Protein AF-0000000084556706 (afdb_homodimer)

Secondary structure (DSSP, 8-state):
-PPPGGG--TTSHHHHHHHHTSHHHHHHHHHHHHT---S--B---TT-----SSSS-----S--EE-TT--EEEEEEE-S--HHHHHHHHHHHHHHHHHHHHHTT--GGGPPPEEEEEEESS--STT--SEEEEEEEESS-TT-B---SEEEEEEETT--SS-S-HHHHHHHHHHTTPPP-SHHHHHHHHHHHHHHT-HHHHHHHHHHHHHHHHHHHHHHHHHHHHHHHHHHHTT--HHHHHHHHT--HHHHHHHHHHTT--/-PPPGGG--TTSHHHHHHHHTSHHHHHHHHHHHHT---S------TT-----SSSS-----S---B-TT--EEEEEEE-S--HHHHHHHHHHHHHHHHHHHHHTT--GGGPPPEEEEEEESS--STT--SEEEEEEEESS-TT-B---SEEEEEEETT--SS-S-HHHHHHHHHHTTPPP-SHHHHHHHHHHHHHHT-HHHHHHHHHHHHHHHHHHHHHHHHHHHHHHHHHHHTT--HHHHHHHHT--HHHHHHHHHHTT--

Foldseek 3Di:
DDDALLPDDCLDQLLVLVLCVPFVLVQVLVCQQPVDHFDGWDDDPPPPLVCPVPDDPSPPQRRQIQGVQGEGERETRAEDDDQVVVVVVLVVVVVSQQVVCVVVPDDLVPRHQYEYEYEYADDHDPDLAQKDKDFAADPVDRVDGPPSRYIYMYGYLRRDDPDHDPVSNQVSVVSNPDDRDDPSSVVSVVVSVVCSPDVVSSVVVVVVVVVVVVVVVVVLLVVLLVQLVVCLVVVDDLVVSCVVSVDDSVVSVVSCVVVVSD/DDDALLPDDCLDFLLVLVLCVPFVLVQVLVCQQPVDHFDGWDDDPPPDLVCPVPDDPSVPQRRQTQGVQGEGERETRDEDDDQVVVVVVLVVVVVSQQVVCVVVPDDLVPRHQYEYEYEYADDHDPDLAQKDKDFAADPVDRVRGPPSRYIYMYGYLRRDDPDHDPVSNQVSVVSNPDDRDDPSSVVSVVVSVVLSPDVVSSVVVVVVVVVVVVVVVVVLLVVLLVQLVVCLVVVDDLVVSCVVSVDDSVVSVVSCVVVVSD

Structure (mmCIF, N/CA/C/O backbone):
data_AF-0000000084556706-model_v1
#
loop_
_entity.id
_entity.type
_entity.pdbx_description
1 polymer 'Rpn family recombination-promoting nuclease/putative transposase'
#
loop_
_atom_site.group_PDB
_atom_site.id
_atom_site.type_symbol
_atom_site.label_atom_id
_atom_site.label_alt_id
_atom_site.label_comp_id
_atom_site.label_asym_id
_atom_site.label_entity_id
_atom_site.label_seq_id
_atom_site.pdbx_PDB_ins_code
_atom_site.Cartn_x
_atom_site.Cartn_y
_atom_site.Cartn_z
_atom_site.occupancy
_atom_site.B_iso_or_equiv
_atom_site.auth_seq_id
_atom_site.auth_comp_id
_atom_site.auth_asym_id
_atom_site.auth_atom_id
_atom_site.pdbx_PDB_model_num
ATOM 1 N N . MET A 1 1 ? -15.742 27.188 11.125 1 55.31 1 MET A N 1
ATOM 2 C CA . MET A 1 1 ? -15.188 28.219 10.258 1 55.31 1 MET A CA 1
ATOM 3 C C . MET A 1 1 ? -13.68 28.047 10.094 1 55.31 1 MET A C 1
ATOM 5 O O . MET A 1 1 ? -13.008 27.547 11 1 55.31 1 MET A O 1
ATOM 9 N N . ALA A 1 2 ? -13.219 28.219 8.812 1 68.44 2 ALA A N 1
ATOM 10 C CA . ALA A 1 2 ? -11.789 28.156 8.523 1 68.44 2 ALA A CA 1
ATOM 11 C C . ALA A 1 2 ? -11.031 29.25 9.273 1 68.44 2 ALA A C 1
ATOM 13 O O . ALA A 1 2 ? -11.523 30.375 9.422 1 68.44 2 ALA A O 1
ATOM 14 N N . LYS A 1 3 ? -9.914 28.969 9.984 1 82.69 3 LYS A N 1
ATOM 15 C CA . LYS A 1 3 ? -9.016 29.922 10.641 1 82.69 3 LYS A CA 1
ATOM 16 C C . LYS A 1 3 ? -8.586 31.016 9.68 1 82.69 3 LYS A C 1
ATOM 18 O O . LYS A 1 3 ? -8.445 30.781 8.477 1 82.69 3 LYS A O 1
ATOM 23 N N . SER A 1 4 ? -8.477 32.219 10.242 1 88.06 4 SER A N 1
ATOM 24 C CA . SER A 1 4 ? -7.883 33.281 9.43 1 88.06 4 SER A CA 1
ATOM 25 C C . SER A 1 4 ? -6.383 33.062 9.258 1 88.06 4 SER A C 1
ATOM 27 O O . SER A 1 4 ? -5.75 32.375 10.055 1 88.06 4 SER A O 1
ATOM 29 N N . TYR A 1 5 ? -5.84 33.562 8.242 1 91.25 5 TYR A N 1
ATOM 30 C CA . TYR A 1 5 ? -4.418 33.438 7.938 1 91.25 5 TYR A CA 1
ATOM 31 C C . TYR A 1 5 ? -3.561 33.875 9.109 1 91.25 5 TYR A C 1
ATOM 33 O O . TYR A 1 5 ? -2.562 33.25 9.445 1 91.25 5 TYR A O 1
ATOM 41 N N . ASP A 1 6 ? -4 35 9.758 1 90.31 6 ASP A N 1
ATOM 42 C CA . ASP A 1 6 ? -3.246 35.594 10.859 1 90.31 6 ASP A CA 1
ATOM 43 C C . ASP A 1 6 ? -3.209 34.656 12.07 1 90.31 6 ASP A C 1
ATOM 45 O O . ASP A 1 6 ? -2.33 34.781 12.922 1 90.31 6 ASP A O 1
ATOM 49 N N . GLU A 1 7 ? -4.086 33.781 12.102 1 92.12 7 GLU A N 1
ATOM 50 C CA . GLU A 1 7 ? -4.199 32.844 13.242 1 92.12 7 GLU A CA 1
ATOM 51 C C . GLU A 1 7 ? -3.406 31.578 13.008 1 92.12 7 GLU A C 1
ATOM 53 O O . GLU A 1 7 ? -3.27 30.75 13.906 1 92.12 7 GLU A O 1
ATOM 58 N N . LEU A 1 8 ? -2.896 31.375 11.836 1 92.62 8 LEU A N 1
ATOM 59 C CA . LEU A 1 8 ? -2.205 30.125 11.516 1 92.62 8 LEU A CA 1
ATOM 60 C C . LEU A 1 8 ? -0.896 30.016 12.289 1 92.62 8 LEU A C 1
ATOM 62 O O . LEU A 1 8 ? -0.273 31.031 12.609 1 92.62 8 LEU A O 1
ATOM 66 N N . THR A 1 9 ? -0.554 28.859 12.695 1 93.69 9 THR A N 1
ATOM 67 C CA . THR A 1 9 ? 0.702 28.516 13.352 1 93.69 9 THR A CA 1
ATOM 68 C C . THR A 1 9 ? 1.367 27.328 12.656 1 93.69 9 THR A C 1
ATOM 70 O O . THR A 1 9 ? 0.862 26.828 11.648 1 93.69 9 THR A O 1
ATOM 73 N N . ILE A 1 10 ? 2.492 26.891 13.164 1 94.31 10 ILE A N 1
ATOM 74 C CA . ILE A 1 10 ? 3.232 25.766 12.617 1 94.31 10 ILE A CA 1
ATOM 75 C C . ILE A 1 10 ? 2.369 24.5 12.672 1 94.31 10 ILE A C 1
ATOM 77 O O . ILE A 1 10 ? 2.645 23.516 11.977 1 94.31 10 ILE A O 1
ATOM 81 N N . GLN A 1 11 ? 1.345 24.531 13.461 1 94.44 11 GLN A N 1
ATOM 82 C CA . GLN A 1 11 ? 0.473 23.375 13.625 1 94.44 11 GLN A CA 1
ATOM 83 C C . GLN A 1 11 ? -0.496 23.25 12.445 1 94.44 11 GLN A C 1
ATOM 85 O O . GLN A 1 11 ? -1.146 22.219 12.281 1 94.44 11 GLN A O 1
ATOM 90 N N . ASP A 1 12 ? -0.62 24.359 11.773 1 89.56 12 ASP A N 1
ATOM 91 C CA . ASP A 1 12 ? -1.46 24.328 10.586 1 89.56 12 ASP A CA 1
ATOM 92 C C . ASP A 1 12 ? -0.684 23.812 9.375 1 89.56 12 ASP A C 1
ATOM 94 O O . ASP A 1 12 ? 0.366 24.344 9.023 1 89.56 12 ASP A O 1
ATOM 98 N N . ASN A 1 13 ? -1.263 22.828 8.734 1 85.56 13 ASN A N 1
ATOM 99 C CA . ASN A 1 13 ? -0.555 22.125 7.668 1 85.56 13 ASN A CA 1
ATOM 100 C C . ASN A 1 13 ? -0.099 23.078 6.57 1 85.56 13 ASN A C 1
ATOM 102 O O . ASN A 1 13 ? 0.96 22.891 5.973 1 85.56 13 ASN A O 1
ATOM 106 N N . PHE A 1 14 ? -0.847 24.078 6.312 1 86.75 14 PHE A N 1
ATOM 107 C CA . PHE A 1 14 ? -0.468 25.031 5.277 1 86.75 14 PHE A CA 1
ATOM 108 C C . PHE A 1 14 ? 0.877 25.672 5.602 1 86.75 14 PHE A C 1
ATOM 110 O O . PHE A 1 14 ? 1.78 25.688 4.762 1 86.75 14 PHE A O 1
ATOM 117 N N . ILE A 1 15 ? 0.932 26.188 6.797 1 90.94 15 ILE A N 1
ATOM 118 C CA . ILE A 1 15 ? 2.166 26.844 7.223 1 90.94 15 ILE A CA 1
ATOM 119 C C . ILE A 1 15 ? 3.293 25.812 7.293 1 90.94 15 ILE A C 1
ATOM 121 O O . ILE A 1 15 ? 4.41 26.078 6.84 1 90.94 15 ILE A O 1
ATOM 125 N N . PHE A 1 16 ? 3.021 24.672 7.832 1 92.31 16 PHE A N 1
ATOM 126 C CA . PHE A 1 16 ? 4.008 23.594 7.941 1 92.31 16 PHE A CA 1
ATOM 127 C C . PHE A 1 16 ? 4.605 23.266 6.578 1 92.31 16 PHE A C 1
ATOM 129 O O . PHE A 1 16 ? 5.824 23.141 6.445 1 92.31 16 PHE A O 1
ATOM 136 N N . GLN A 1 17 ? 3.801 23.156 5.629 1 87.25 17 GLN A N 1
ATOM 137 C CA . GLN A 1 17 ? 4.242 22.828 4.277 1 87.25 17 GLN A CA 1
ATOM 138 C C . GLN A 1 17 ? 5.168 23.922 3.727 1 87.25 17 GLN A C 1
ATOM 140 O O . GLN A 1 17 ? 6.148 23.609 3.047 1 87.25 17 GLN A O 1
ATOM 145 N N . LYS A 1 18 ? 4.801 25.125 3.943 1 89.44 18 LYS A N 1
ATOM 146 C CA . LYS A 1 18 ? 5.641 26.219 3.471 1 89.44 18 LYS A CA 1
ATOM 147 C C . LYS A 1 18 ? 7.023 26.172 4.117 1 89.44 18 LYS A C 1
ATOM 149 O O . LYS A 1 18 ? 8.031 26.391 3.447 1 89.44 18 LYS A O 1
ATOM 154 N N . ILE A 1 19 ? 7.008 25.875 5.379 1 92.5 19 ILE A N 1
ATOM 155 C CA . ILE A 1 19 ? 8.266 25.797 6.121 1 92.5 19 ILE A CA 1
ATOM 156 C C . ILE A 1 19 ? 9.109 24.641 5.59 1 92.5 19 ILE A C 1
ATOM 158 O O . ILE A 1 19 ? 10.32 24.797 5.41 1 92.5 19 ILE A O 1
ATOM 162 N N . MET A 1 20 ? 8.477 23.547 5.238 1 90.12 20 MET A N 1
ATOM 163 C CA . MET A 1 20 ? 9.172 22.344 4.789 1 90.12 20 MET A CA 1
ATOM 164 C C . MET A 1 20 ? 9.688 22.5 3.363 1 90.12 20 MET A C 1
ATOM 166 O O . MET A 1 20 ? 10.438 21.656 2.867 1 90.12 20 MET A O 1
ATOM 170 N N . ARG A 1 21 ? 9.289 23.516 2.738 1 86.12 21 ARG A N 1
ATOM 171 C CA . ARG A 1 21 ? 9.836 23.812 1.42 1 86.12 21 ARG A CA 1
ATOM 172 C C . ARG A 1 21 ? 11.266 24.344 1.526 1 86.12 21 ARG A C 1
ATOM 174 O O . ARG A 1 21 ? 11.992 24.375 0.534 1 86.12 21 ARG A O 1
ATOM 181 N N . ASN A 1 22 ? 11.523 24.859 2.689 1 88.38 22 ASN A N 1
ATOM 182 C CA . ASN A 1 22 ? 12.922 25.172 2.951 1 88.38 22 ASN A CA 1
ATOM 183 C C . ASN A 1 22 ? 13.773 23.922 3.068 1 88.38 22 ASN A C 1
ATOM 185 O O . ASN A 1 22 ? 13.633 23.156 4.023 1 88.38 22 ASN A O 1
ATOM 189 N N . LYS A 1 23 ? 14.641 23.781 2.104 1 87 23 LYS A N 1
ATOM 190 C CA . LYS A 1 23 ? 15.398 22.531 1.954 1 87 23 LYS A CA 1
ATOM 191 C C . LYS A 1 23 ? 16.188 22.219 3.221 1 87 23 LYS A C 1
ATOM 193 O O . LYS A 1 23 ? 16.203 21.062 3.674 1 87 23 LYS A O 1
ATOM 198 N N . ARG A 1 24 ? 16.891 23.172 3.717 1 90.38 24 ARG A N 1
ATOM 199 C CA . ARG A 1 24 ? 17.719 22.969 4.906 1 90.38 24 ARG A CA 1
ATOM 200 C C . ARG A 1 24 ? 16.859 22.531 6.094 1 90.38 24 ARG A C 1
ATOM 202 O O . ARG A 1 24 ? 17.219 21.594 6.809 1 90.38 24 ARG A O 1
ATOM 209 N N . ILE A 1 25 ? 15.75 23.188 6.289 1 93.62 25 ILE A N 1
ATOM 210 C CA . ILE A 1 25 ? 14.859 22.891 7.41 1 93.62 25 ILE A CA 1
ATOM 211 C C . ILE A 1 25 ? 14.242 21.5 7.23 1 93.62 25 ILE A C 1
ATOM 213 O O . ILE A 1 25 ? 14.18 20.719 8.18 1 93.62 25 ILE A O 1
ATOM 217 N N . CYS A 1 26 ? 13.844 21.219 6.047 1 91.62 26 CYS A N 1
ATOM 218 C CA . CYS A 1 26 ? 13.242 19.922 5.77 1 91.62 26 CYS A CA 1
ATOM 219 C C . CYS A 1 26 ? 14.234 18.797 6.012 1 91.62 26 CYS A C 1
ATOM 221 O O . CYS A 1 26 ? 13.906 17.797 6.664 1 91.62 26 CYS A O 1
ATOM 223 N N . LYS A 1 27 ? 15.414 18.953 5.488 1 91 27 LYS A N 1
ATOM 224 C CA . LYS A 1 27 ? 16.453 17.953 5.668 1 91 27 LYS A CA 1
ATOM 225 C C . LYS A 1 27 ? 16.719 17.688 7.148 1 91 27 LYS A C 1
ATOM 227 O O . LYS A 1 27 ? 16.75 16.531 7.586 1 91 27 LYS A O 1
ATOM 232 N N . GLN A 1 28 ? 16.906 18.734 7.898 1 93.31 28 GLN A N 1
ATOM 233 C CA . GLN A 1 28 ? 17.203 18.594 9.32 1 93.31 28 GLN A CA 1
ATOM 234 C C . GLN A 1 28 ? 16.016 17.984 10.07 1 93.31 28 GLN A C 1
ATOM 236 O O . GLN A 1 28 ? 16.203 17.219 11.023 1 93.31 28 GLN A O 1
ATOM 241 N N . THR A 1 29 ? 14.773 18.391 9.688 1 94.44 29 THR A N 1
ATOM 242 C CA . THR A 1 29 ? 13.578 17.797 10.281 1 94.44 29 THR A CA 1
ATOM 243 C C . THR A 1 29 ? 13.57 16.281 10.086 1 94.44 29 THR A C 1
ATOM 245 O O . THR A 1 29 ? 13.398 15.531 11.047 1 94.44 29 THR A O 1
ATOM 248 N N . LEU A 1 30 ? 13.844 15.852 8.883 1 92.81 30 LEU A N 1
ATOM 249 C CA . LEU A 1 30 ? 13.844 14.422 8.562 1 92.81 30 LEU A CA 1
ATOM 250 C C . LEU A 1 30 ? 14.938 13.695 9.336 1 92.81 30 LEU A C 1
ATOM 252 O O . LEU A 1 30 ? 14.703 12.609 9.875 1 92.81 30 LEU A O 1
ATOM 256 N N . GLU A 1 31 ? 16.062 14.297 9.383 1 92.62 31 GLU A N 1
ATOM 257 C CA . GLU A 1 31 ? 17.188 13.688 10.109 1 92.62 31 GLU A CA 1
ATOM 258 C C . GLU A 1 31 ? 16.859 13.516 11.586 1 92.62 31 GLU A C 1
ATOM 260 O O . GLU A 1 31 ? 17.203 12.5 12.195 1 92.62 31 GLU A O 1
ATOM 265 N N . ARG A 1 32 ? 16.172 14.438 12.125 1 93.44 32 ARG A N 1
ATOM 266 C CA . ARG A 1 32 ? 15.789 14.375 13.531 1 93.44 32 ARG A CA 1
ATOM 267 C C . ARG A 1 32 ? 14.703 13.328 13.758 1 93.44 32 ARG A C 1
ATOM 269 O O . ARG A 1 32 ? 14.742 12.586 14.734 1 93.44 32 ARG A O 1
ATOM 276 N N . LEU A 1 33 ? 13.719 13.305 12.891 1 94.44 33 LEU A N 1
ATOM 277 C CA . LEU A 1 33 ? 12.594 12.391 13.016 1 94.44 33 LEU A CA 1
ATOM 278 C C . LEU A 1 33 ? 13.055 10.938 12.898 1 94.44 33 LEU A C 1
ATOM 280 O O . LEU A 1 33 ? 12.578 10.07 13.633 1 94.44 33 LEU A O 1
ATOM 284 N N . LEU A 1 34 ? 14.031 10.711 11.992 1 92.56 34 LEU A N 1
ATOM 285 C CA . LEU A 1 34 ? 14.375 9.344 11.609 1 92.56 34 LEU A CA 1
ATOM 286 C C . LEU A 1 34 ? 15.711 8.938 12.219 1 92.56 34 LEU A C 1
ATOM 288 O O . LEU A 1 34 ? 16.078 7.762 12.18 1 92.56 34 LEU A O 1
ATOM 292 N N . ASN A 1 35 ? 16.391 9.867 12.766 1 89.88 35 ASN A N 1
ATOM 293 C CA . ASN A 1 35 ? 17.719 9.641 13.312 1 89.88 35 ASN A CA 1
ATOM 294 C C . ASN A 1 35 ? 18.672 9.055 12.266 1 89.88 35 ASN A C 1
ATOM 296 O O . ASN A 1 35 ? 19.297 8.023 12.508 1 89.88 35 ASN A O 1
ATOM 300 N N . ILE A 1 36 ? 18.688 9.68 11.148 1 87.75 36 ILE A N 1
ATOM 301 C CA . ILE A 1 36 ? 19.547 9.281 10.047 1 87.75 36 ILE A CA 1
ATOM 302 C C . ILE A 1 36 ? 20.281 10.508 9.492 1 87.75 36 ILE A C 1
ATOM 304 O O . ILE A 1 36 ? 19.922 11.641 9.805 1 87.75 36 ILE A O 1
ATOM 308 N N . ASP A 1 37 ? 21.297 10.188 8.727 1 86.25 37 ASP A N 1
ATOM 309 C CA . ASP A 1 37 ? 22 11.242 8 1 86.25 37 ASP A CA 1
ATOM 310 C C . ASP A 1 37 ? 21.562 11.297 6.539 1 86.25 37 ASP A C 1
ATOM 312 O O . ASP A 1 37 ? 21.547 10.273 5.852 1 86.25 37 ASP A O 1
ATOM 316 N N . ILE A 1 38 ? 21.156 12.43 6.102 1 85.88 38 ILE A N 1
ATOM 317 C CA . ILE A 1 38 ? 20.734 12.633 4.719 1 85.88 38 ILE A CA 1
ATOM 318 C C . ILE A 1 38 ? 21.688 13.594 4.023 1 85.88 38 ILE A C 1
ATOM 320 O O . ILE A 1 38 ? 21.938 14.695 4.523 1 85.88 38 ILE A O 1
ATOM 324 N N . LYS A 1 39 ? 22.219 13.156 2.967 1 84.5 39 LYS A N 1
ATOM 325 C CA . LYS A 1 39 ? 23.188 13.992 2.26 1 84.5 39 LYS A CA 1
ATOM 326 C C . LYS A 1 39 ? 22.484 15.156 1.557 1 84.5 39 LYS A C 1
ATOM 328 O O . LYS A 1 39 ? 22.938 16.297 1.646 1 84.5 39 LYS A O 1
ATOM 333 N N . ASP A 1 40 ? 21.438 14.812 0.811 1 83.75 40 ASP A N 1
ATOM 334 C CA . ASP A 1 40 ? 20.703 15.805 0.043 1 83.75 40 ASP A CA 1
ATOM 335 C C . ASP A 1 40 ? 19.25 15.375 -0.166 1 83.75 40 ASP A C 1
ATOM 337 O O . ASP A 1 40 ? 18.938 14.18 -0.081 1 83.75 40 ASP A O 1
ATOM 341 N N . ILE A 1 41 ? 18.406 16.484 -0.281 1 84.44 41 ILE A N 1
ATOM 342 C CA . ILE A 1 41 ? 17.031 16.172 -0.626 1 84.44 41 ILE A CA 1
ATOM 343 C C . ILE A 1 41 ? 16.625 16.969 -1.864 1 84.44 41 ILE A C 1
ATOM 345 O O . ILE A 1 41 ? 17.203 18.016 -2.154 1 84.44 41 ILE A O 1
ATOM 349 N N . SER A 1 42 ? 15.797 16.375 -2.65 1 81.12 42 SER A N 1
ATOM 350 C CA . SER A 1 42 ? 15.25 17.062 -3.82 1 81.12 42 SER A CA 1
ATOM 351 C C . SER A 1 42 ? 13.727 17 -3.84 1 81.12 42 SER A C 1
ATOM 353 O O . SER A 1 42 ? 13.133 16.047 -3.32 1 81.12 42 SER A O 1
ATOM 355 N N . TYR A 1 43 ? 13.195 18.172 -4.312 1 75.56 43 TYR A N 1
ATOM 356 C CA . TYR A 1 43 ? 11.742 18.234 -4.445 1 75.56 43 TYR A CA 1
ATOM 357 C C . TYR A 1 43 ? 11.305 17.859 -5.859 1 75.56 43 TYR A C 1
ATOM 359 O O . TYR A 1 43 ? 11.844 18.391 -6.836 1 75.56 43 TYR A O 1
ATOM 367 N N . PRO A 1 44 ? 10.672 16.75 -5.969 1 61.62 44 PRO A N 1
ATOM 368 C CA . PRO A 1 44 ? 10.234 16.484 -7.34 1 61.62 44 PRO A CA 1
ATOM 369 C C . PRO A 1 44 ? 9.531 17.688 -7.977 1 61.62 44 PRO A C 1
ATOM 371 O O . PRO A 1 44 ? 8.898 18.484 -7.277 1 61.62 44 PRO A O 1
ATOM 374 N N . GLU A 1 45 ? 10.141 18.297 -9.062 1 52 45 GLU A N 1
ATOM 375 C CA . GLU A 1 45 ? 9.578 19.453 -9.75 1 52 45 GLU A CA 1
ATOM 376 C C . GLU A 1 45 ? 8.078 19.578 -9.469 1 52 45 GLU A C 1
ATOM 378 O O . GLU A 1 45 ? 7.398 18.578 -9.242 1 52 45 GLU A O 1
ATOM 383 N N . GLU A 1 46 ? 7.75 20.812 -8.852 1 44.97 46 GLU A N 1
ATOM 384 C CA . GLU A 1 46 ? 6.422 21.297 -8.484 1 44.97 46 GLU A CA 1
ATOM 385 C C . GLU A 1 46 ? 5.336 20.594 -9.297 1 44.97 46 GLU A C 1
ATOM 387 O O . GLU A 1 46 ? 4.145 20.781 -9.039 1 44.97 46 GLU A O 1
ATOM 392 N N . GLU A 1 47 ? 5.535 20.438 -10.562 1 36 47 GLU A N 1
ATOM 393 C CA . GLU A 1 47 ? 4.324 20.328 -11.367 1 36 47 GLU A CA 1
ATOM 394 C C . GLU A 1 47 ? 3.439 19.188 -10.875 1 36 47 GLU A C 1
ATOM 396 O O . GLU A 1 47 ? 2.219 19.234 -11.055 1 36 47 GLU A O 1
ATOM 401 N N . LYS A 1 48 ? 3.938 17.922 -10.773 1 40.09 48 LYS A N 1
ATOM 402 C CA . LYS A 1 48 ? 2.883 16.953 -11.062 1 40.09 48 LYS A CA 1
ATOM 403 C C . LYS A 1 48 ? 1.939 16.797 -9.875 1 40.09 48 LYS A C 1
ATOM 405 O O . LYS A 1 48 ? 2.355 16.359 -8.805 1 40.09 48 LYS A O 1
ATOM 410 N N . THR A 1 49 ? 1.206 17.75 -9.492 1 35.72 49 THR A N 1
ATOM 411 C CA . THR A 1 49 ? -0.071 17.344 -8.914 1 35.72 49 THR A CA 1
ATOM 412 C C . THR A 1 49 ? -0.431 15.922 -9.344 1 35.72 49 THR A C 1
ATOM 414 O O . THR A 1 49 ? -0.499 15.625 -10.539 1 35.72 49 THR A O 1
ATOM 417 N N . ILE A 1 50 ? 0.207 15.008 -8.844 1 40 50 ILE A N 1
ATOM 418 C CA . ILE A 1 50 ? -0.433 13.758 -9.242 1 40 50 ILE A CA 1
ATOM 419 C C . ILE A 1 50 ? -1.931 13.984 -9.438 1 40 50 ILE A C 1
ATOM 421 O O . ILE A 1 50 ? -2.66 14.219 -8.469 1 40 50 ILE A O 1
ATOM 425 N N . ASP A 1 51 ? -2.258 14.734 -10.484 1 35.12 51 ASP A N 1
ATOM 426 C CA . ASP A 1 51 ? -3.666 14.812 -10.859 1 35.12 51 ASP A CA 1
ATOM 427 C C . ASP A 1 51 ? -4.277 13.414 -10.961 1 35.12 51 ASP A C 1
ATOM 429 O O . ASP A 1 51 ? -4.277 12.812 -12.039 1 35.12 51 ASP A O 1
ATOM 433 N N . VAL A 1 52 ? -3.896 12.508 -10.25 1 38.88 52 VAL A N 1
ATOM 434 C CA . VAL A 1 52 ? -4.859 11.43 -10.414 1 38.88 52 VAL A CA 1
ATOM 435 C C . VAL A 1 52 ? -6.281 11.984 -10.328 1 38.88 52 VAL A C 1
ATOM 437 O O . VAL A 1 52 ? -6.645 12.625 -9.336 1 38.88 52 VAL A O 1
ATOM 440 N N . ARG A 1 53 ? -6.812 12.227 -11.469 1 36.44 53 ARG A N 1
ATOM 441 C CA . ARG A 1 53 ? -8.188 12.711 -11.484 1 36.44 53 ARG A CA 1
ATOM 442 C C . ARG A 1 53 ? -8.992 12.102 -10.336 1 36.44 53 ARG A C 1
ATOM 444 O O . ARG A 1 53 ? -9.984 11.398 -10.57 1 36.44 53 ARG A O 1
ATOM 451 N N . LEU A 1 54 ? -8.477 11.5 -9.391 1 35.22 54 LEU A N 1
ATOM 452 C CA . LEU A 1 54 ? -9.516 11.281 -8.398 1 35.22 54 LEU A CA 1
ATOM 453 C C . LEU A 1 54 ? -10.078 12.617 -7.902 1 35.22 54 LEU A C 1
ATOM 455 O O . LEU A 1 54 ? -9.453 13.664 -8.086 1 35.22 54 LEU A O 1
ATOM 459 N N . ASP A 1 55 ? -11.008 12.891 -6.93 1 33.78 55 ASP A N 1
ATOM 460 C CA . ASP A 1 55 ? -11.531 14.211 -6.594 1 33.78 55 ASP A CA 1
ATOM 461 C C . ASP A 1 55 ? -10.398 15.227 -6.453 1 33.78 55 ASP A C 1
ATOM 463 O O . ASP A 1 55 ? -9.227 14.844 -6.328 1 33.78 55 ASP A O 1
ATOM 467 N N . SER A 1 56 ? -10.719 16.656 -6.512 1 34.59 56 SER A N 1
ATOM 468 C CA . SER A 1 56 ? -10.195 18 -6.453 1 34.59 56 SER A CA 1
ATOM 469 C C . SER A 1 56 ? -8.977 18.094 -5.539 1 34.59 56 SER A C 1
ATOM 471 O O . SER A 1 56 ? -8.289 19.109 -5.5 1 34.59 56 SER A O 1
ATOM 473 N N . LYS A 1 57 ? -8.859 17.266 -4.555 1 36.03 57 LYS A N 1
ATOM 474 C CA . LYS A 1 57 ? -7.852 17.688 -3.59 1 36.03 57 LYS A CA 1
ATOM 475 C C . LYS A 1 57 ? -6.465 17.188 -3.979 1 36.03 57 LYS A C 1
ATOM 477 O O . LYS A 1 57 ? -6.25 15.984 -4.113 1 36.03 57 LYS A O 1
ATOM 482 N N . SER A 1 58 ? -5.941 17.844 -4.977 1 37.03 58 SER A N 1
ATOM 483 C CA . SER A 1 58 ? -4.516 17.688 -5.254 1 37.03 58 SER A CA 1
ATOM 484 C C . SER A 1 58 ? -3.738 17.375 -3.979 1 37.03 58 SER A C 1
ATOM 486 O O . SER A 1 58 ? -3.787 18.141 -3.012 1 37.03 58 SER A O 1
ATOM 488 N N . ILE A 1 59 ? -3.916 16.172 -3.545 1 40.66 59 ILE A N 1
ATOM 489 C CA . ILE A 1 59 ? -3.068 15.992 -2.371 1 40.66 59 ILE A CA 1
ATOM 490 C C . ILE A 1 59 ? -1.604 16.188 -2.758 1 40.66 59 ILE A C 1
ATOM 492 O O . ILE A 1 59 ? -1.098 15.516 -3.658 1 40.66 59 ILE A O 1
ATOM 496 N N . ARG A 1 60 ? -1.27 17.391 -2.879 1 44.84 60 ARG A N 1
ATOM 497 C CA . ARG A 1 60 ? 0.146 17.734 -2.984 1 44.84 60 ARG A CA 1
ATOM 498 C C . ARG A 1 60 ? 0.955 17.047 -1.886 1 44.84 60 ARG A C 1
ATOM 500 O O . ARG A 1 60 ? 0.665 17.219 -0.699 1 44.84 60 ARG A O 1
ATOM 507 N N . MET A 1 61 ? 1.417 15.836 -2.314 1 48.62 61 MET A N 1
ATOM 508 C CA . MET A 1 61 ? 2.348 15.297 -1.329 1 48.62 61 MET A CA 1
ATOM 509 C C . MET A 1 61 ? 3.443 16.297 -1.002 1 48.62 61 MET A C 1
ATOM 511 O O . MET A 1 61 ? 4.109 16.812 -1.902 1 48.62 61 MET A O 1
ATOM 515 N N . ASP A 1 62 ? 3.336 16.969 -0.03 1 47.97 62 ASP A N 1
ATOM 516 C CA . ASP A 1 62 ? 4.129 18.125 0.373 1 47.97 62 ASP A CA 1
ATOM 517 C C . ASP A 1 62 ? 5.617 17.859 0.162 1 47.97 62 ASP A C 1
ATOM 519 O O . ASP A 1 62 ? 6.305 18.672 -0.475 1 47.97 62 ASP A O 1
ATOM 523 N N . VAL A 1 63 ? 6.129 17.078 1.082 1 53.97 63 VAL A N 1
ATOM 524 C CA . VAL A 1 63 ? 7.578 16.906 1.098 1 53.97 63 VAL A CA 1
ATOM 525 C C . VAL A 1 63 ? 7.941 15.547 0.5 1 53.97 63 VAL A C 1
ATOM 527 O O . VAL A 1 63 ? 7.676 14.5 1.104 1 53.97 63 VAL A O 1
ATOM 530 N N . TYR A 1 64 ? 7.934 15.578 -0.906 1 57.38 64 TYR A N 1
ATOM 531 C CA . TYR A 1 64 ? 8.43 14.438 -1.671 1 57.38 64 TYR A CA 1
ATOM 532 C C . TYR A 1 64 ? 9.922 14.562 -1.922 1 57.38 64 TYR A C 1
ATOM 534 O O . TYR A 1 64 ? 10.359 15.328 -2.783 1 57.38 64 TYR A O 1
ATOM 542 N N . VAL A 1 65 ? 10.758 14.109 -0.902 1 60.38 65 VAL A N 1
ATOM 543 C CA . VAL A 1 65 ? 12.203 14.289 -0.944 1 60.38 65 VAL A CA 1
ATOM 544 C C . VAL A 1 65 ? 12.883 12.945 -1.174 1 60.38 65 VAL A C 1
ATOM 546 O O . VAL A 1 65 ? 12.398 11.906 -0.718 1 60.38 65 VAL A O 1
ATOM 549 N N . ASN A 1 66 ? 13.75 12.82 -2.227 1 63.34 66 ASN A N 1
ATOM 550 C CA . ASN A 1 66 ? 14.648 11.695 -2.459 1 63.34 66 ASN A CA 1
ATOM 551 C C . ASN A 1 66 ? 16 11.914 -1.798 1 63.34 66 ASN A C 1
ATOM 553 O O . ASN A 1 66 ? 16.578 12.992 -1.902 1 63.34 66 ASN A O 1
ATOM 557 N N . ASP A 1 67 ? 16.219 10.922 -0.878 1 68 67 ASP A N 1
ATOM 558 C CA . ASP A 1 67 ? 17.594 11.008 -0.406 1 68 67 ASP A CA 1
ATOM 559 C C . ASP A 1 67 ? 18.562 10.406 -1.418 1 68 67 ASP A C 1
ATOM 561 O O . ASP A 1 67 ? 18.156 10.008 -2.51 1 68 67 ASP A O 1
ATOM 565 N N . ASP A 1 68 ? 19.703 10.555 -1.096 1 69 68 ASP A N 1
ATOM 566 C CA . ASP A 1 68 ? 20.766 10.109 -2.006 1 69 68 ASP A CA 1
ATOM 567 C C . ASP A 1 68 ? 20.625 8.617 -2.309 1 69 68 ASP A C 1
ATOM 569 O O . ASP A 1 68 ? 21.234 8.117 -3.26 1 69 68 ASP A O 1
ATOM 573 N N . LYS A 1 69 ? 19.656 8.078 -1.607 1 78.69 69 LYS A N 1
ATOM 574 C CA . LYS A 1 69 ? 19.453 6.645 -1.805 1 78.69 69 LYS A CA 1
ATOM 575 C C . LYS A 1 69 ? 18.125 6.367 -2.51 1 78.69 69 LYS A C 1
ATOM 577 O O . LYS A 1 69 ? 17.75 5.211 -2.715 1 78.69 69 LYS A O 1
ATOM 582 N N . GLY A 1 70 ? 17.359 7.395 -2.828 1 83.06 70 GLY A N 1
ATOM 583 C CA . GLY A 1 70 ? 16.125 7.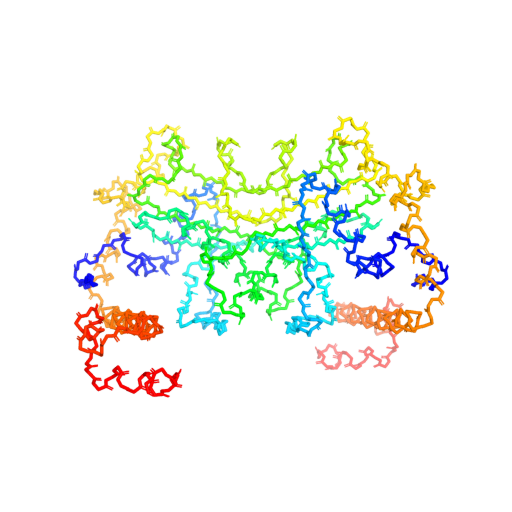277 -3.584 1 83.06 70 GLY A CA 1
ATOM 584 C C . GLY A 1 70 ? 14.906 7.055 -2.705 1 83.06 70 GLY A C 1
ATOM 585 O O . GLY A 1 70 ? 13.844 6.68 -3.195 1 83.06 70 GLY A O 1
ATOM 586 N N . THR A 1 71 ? 15.102 7.301 -1.411 1 90.12 71 THR A N 1
ATOM 587 C CA . THR A 1 71 ? 13.977 7.148 -0.498 1 90.12 71 THR A CA 1
ATOM 588 C C . THR A 1 71 ? 13.008 8.32 -0.637 1 90.12 71 THR A C 1
ATOM 590 O O . THR A 1 71 ? 13.43 9.477 -0.738 1 90.12 71 THR A O 1
ATOM 593 N N . ILE A 1 72 ? 11.695 8.039 -0.674 1 89.44 72 ILE A N 1
ATOM 594 C CA . ILE A 1 72 ? 10.656 9.055 -0.796 1 89.44 72 ILE A CA 1
ATOM 595 C C . ILE A 1 72 ? 10 9.289 0.563 1 89.44 72 ILE A C 1
ATOM 597 O O . ILE A 1 72 ? 9.648 8.336 1.263 1 89.44 72 ILE A O 1
ATOM 601 N N . TYR A 1 73 ? 9.844 10.609 0.912 1 91 73 TYR A N 1
ATOM 602 C CA . TYR A 1 73 ? 9.234 10.977 2.189 1 91 73 TYR A CA 1
ATOM 603 C C . TYR A 1 73 ? 7.996 11.828 1.98 1 91 73 TYR A C 1
ATOM 605 O O . TYR A 1 73 ? 7.992 12.734 1.143 1 91 73 TYR A O 1
ATOM 613 N N . ASN A 1 74 ? 6.977 11.469 2.668 1 89.5 74 ASN A N 1
ATOM 614 C CA . ASN A 1 74 ? 5.816 12.328 2.861 1 89.5 74 ASN A CA 1
ATOM 615 C C . ASN A 1 74 ? 5.633 12.703 4.332 1 89.5 74 ASN A C 1
ATOM 617 O O . ASN A 1 74 ? 5.59 11.82 5.195 1 89.5 74 ASN A O 1
ATOM 621 N N . ILE A 1 75 ? 5.586 13.992 4.625 1 91.69 75 ILE A N 1
ATOM 622 C CA . ILE A 1 75 ? 5.43 14.445 6.004 1 91.69 75 ILE A CA 1
ATOM 623 C C . ILE A 1 75 ? 4.25 15.406 6.105 1 91.69 75 ILE A C 1
ATOM 625 O O . ILE A 1 75 ? 4.102 16.297 5.266 1 91.69 75 ILE A O 1
ATOM 629 N N . GLU A 1 76 ? 3.396 15.266 7.133 1 88.44 76 GLU A N 1
ATOM 630 C CA . GLU A 1 76 ? 2.234 16.125 7.32 1 88.44 76 GLU A CA 1
ATOM 631 C C . GLU A 1 76 ? 1.994 16.422 8.805 1 88.44 76 GLU A C 1
ATOM 633 O O . GLU A 1 76 ? 2.236 15.555 9.648 1 88.44 76 GLU A O 1
ATOM 638 N N . MET A 1 77 ? 1.523 17.625 9.031 1 92.06 77 MET A N 1
ATOM 639 C CA . MET A 1 77 ? 1.04 18 10.352 1 92.06 77 MET A CA 1
ATOM 640 C C . MET A 1 77 ? -0.433 17.641 10.523 1 92.06 77 MET A C 1
ATOM 642 O O . MET A 1 77 ? -1.238 17.875 9.617 1 92.06 77 MET A O 1
ATOM 646 N N . GLN A 1 78 ? -0.709 16.938 11.617 1 91.62 78 GLN A N 1
ATOM 647 C CA . GLN A 1 78 ? -2.08 16.531 11.914 1 91.62 78 GLN A CA 1
ATOM 648 C C . GLN A 1 78 ? -2.502 17 13.305 1 91.62 78 GLN A C 1
ATOM 650 O O . GLN A 1 78 ? -1.941 16.562 14.312 1 91.62 78 GLN A O 1
ATOM 655 N N . THR A 1 79 ? -3.537 17.844 13.359 1 92.69 79 THR A N 1
ATOM 656 C CA . THR A 1 79 ? -3.924 18.406 14.648 1 92.69 79 THR A CA 1
ATOM 657 C C . THR A 1 79 ? -5.293 17.875 15.078 1 92.69 79 THR A C 1
ATOM 659 O O . THR A 1 79 ? -5.676 18.016 16.234 1 92.69 79 THR A O 1
ATOM 662 N N . SER A 1 80 ? -6.066 17.375 14.188 1 90.06 80 SER A N 1
ATOM 663 C CA . SER A 1 80 ? -7.359 16.781 14.523 1 90.06 80 SER A CA 1
ATOM 664 C C . SER A 1 80 ? -7.262 15.273 14.664 1 90.06 80 SER A C 1
ATOM 666 O O . SER A 1 80 ? -6.699 14.602 13.797 1 90.06 80 SER A O 1
ATOM 668 N N . LYS A 1 81 ? -7.891 14.938 15.789 1 90.88 81 LYS A N 1
ATOM 669 C CA . LYS A 1 81 ? -7.781 13.5 16.062 1 90.88 81 LYS A CA 1
ATOM 670 C C . LYS A 1 81 ? -8.883 12.727 15.359 1 90.88 81 LYS A C 1
ATOM 672 O O . LYS A 1 81 ? -10.062 12.852 15.703 1 90.88 81 LYS A O 1
ATOM 677 N N . ASP A 1 82 ? -8.539 11.922 14.414 1 92.06 82 ASP A N 1
ATOM 678 C CA . ASP A 1 82 ? -9.32 10.883 13.75 1 92.06 82 ASP A CA 1
ATOM 679 C C . ASP A 1 82 ? -8.422 9.773 13.219 1 92.06 82 ASP A C 1
ATOM 681 O O . ASP A 1 82 ? -8.047 9.781 12.039 1 92.06 82 ASP A O 1
ATOM 685 N N . MET A 1 83 ? -8.219 8.875 14.133 1 93.69 83 MET A N 1
ATOM 686 C CA . MET A 1 83 ? -7.23 7.855 13.797 1 93.69 83 MET A CA 1
ATOM 687 C C . MET A 1 83 ? -7.746 6.945 12.688 1 93.69 83 MET A C 1
ATOM 689 O O . MET A 1 83 ? -6.965 6.438 11.875 1 93.69 83 MET A O 1
ATOM 693 N N . GLU A 1 84 ? -9.031 6.738 12.672 1 93.25 84 GLU A N 1
ATOM 694 C CA . GLU A 1 84 ? -9.594 5.91 11.609 1 93.25 84 GLU A CA 1
ATOM 695 C C . GLU A 1 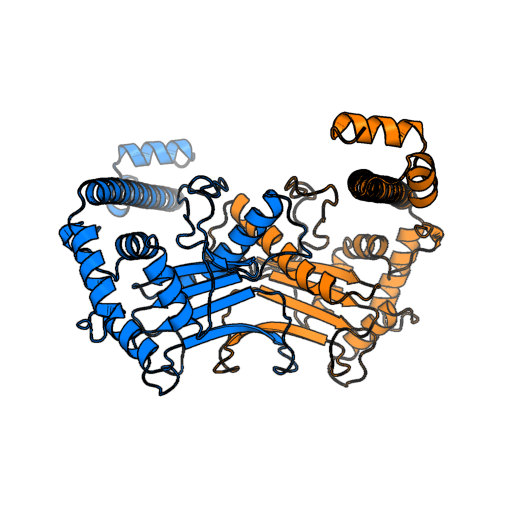84 ? -9.305 6.504 10.234 1 93.25 84 GLU A C 1
ATOM 697 O O . GLU A 1 84 ? -8.867 5.797 9.328 1 93.25 84 GLU A O 1
ATOM 702 N N . GLU A 1 85 ? -9.492 7.785 10.18 1 92.62 85 GLU A N 1
ATOM 703 C CA . GLU A 1 85 ? -9.242 8.484 8.922 1 92.62 85 GLU A CA 1
ATOM 704 C C . GLU A 1 85 ? -7.746 8.547 8.617 1 92.62 85 GLU A C 1
ATOM 706 O O . GLU A 1 85 ? -7.332 8.32 7.477 1 92.62 85 GLU A O 1
ATOM 711 N N . LEU A 1 86 ? -6.965 8.758 9.57 1 94.12 86 LEU A N 1
ATOM 712 C CA . LEU A 1 86 ? -5.531 8.945 9.391 1 94.12 86 LEU A CA 1
ATOM 713 C C . LEU A 1 86 ? -4.875 7.66 8.898 1 94.12 86 LEU A C 1
ATOM 715 O O . LEU A 1 86 ? -4.016 7.691 8.008 1 94.12 86 LEU A O 1
ATOM 719 N N . VAL A 1 87 ? -5.289 6.578 9.477 1 96.69 87 VAL A N 1
ATOM 720 C CA . VAL A 1 87 ? -4.758 5.273 9.102 1 96.69 87 VAL A CA 1
ATOM 721 C C . VAL A 1 87 ? -5.059 4.996 7.633 1 96.69 87 VAL A C 1
ATOM 723 O O . VAL A 1 87 ? -4.172 4.602 6.871 1 96.69 87 VAL A O 1
ATOM 726 N N . LYS A 1 88 ? -6.246 5.254 7.199 1 95.5 88 LYS A N 1
ATOM 727 C CA . LYS A 1 88 ? -6.645 5.059 5.809 1 95.5 88 LYS A CA 1
ATOM 728 C C . LYS A 1 88 ? -5.914 6.027 4.887 1 95.5 88 LYS A C 1
ATOM 730 O O . LYS A 1 88 ? -5.602 5.691 3.74 1 95.5 88 LYS A O 1
ATOM 735 N N . ARG A 1 89 ? -5.633 7.148 5.402 1 92.62 89 ARG A N 1
ATOM 736 C CA . ARG A 1 89 ? -4.918 8.148 4.621 1 92.62 89 ARG A CA 1
ATOM 737 C C . ARG A 1 89 ? -3.49 7.699 4.32 1 92.62 89 ARG A C 1
ATOM 739 O O . ARG A 1 89 ? -2.967 7.953 3.236 1 92.62 89 ARG A O 1
ATOM 746 N N . THR A 1 90 ? -2.848 7.012 5.258 1 95.88 90 THR A N 1
ATOM 747 C CA . THR A 1 90 ? -1.513 6.488 4.992 1 95.88 90 THR A CA 1
ATOM 748 C C . THR A 1 90 ? -1.544 5.484 3.844 1 95.88 90 THR A C 1
ATOM 750 O O . THR A 1 90 ? -0.649 5.477 2.996 1 95.88 90 THR A O 1
ATOM 753 N N . ARG A 1 91 ? -2.545 4.668 3.838 1 96.88 91 ARG A N 1
ATOM 754 C CA . ARG A 1 91 ? -2.727 3.705 2.756 1 96.88 91 ARG A CA 1
ATOM 755 C C . ARG A 1 91 ? -2.959 4.41 1.426 1 96.88 91 ARG A C 1
ATOM 757 O O . ARG A 1 91 ? -2.371 4.039 0.408 1 96.88 91 ARG A O 1
ATOM 764 N N . TYR A 1 92 ? -3.756 5.379 1.479 1 94.06 92 TYR A N 1
ATOM 765 C CA . TYR A 1 92 ? -4.066 6.191 0.308 1 94.06 92 TYR A CA 1
ATOM 766 C C . TYR A 1 92 ? -2.809 6.844 -0.253 1 94.06 92 TYR A C 1
ATOM 768 O O . TYR A 1 92 ? -2.533 6.746 -1.451 1 94.06 92 TYR A O 1
ATOM 776 N N . TYR A 1 93 ? -2.035 7.43 0.59 1 91.94 93 TYR A N 1
ATOM 777 C CA . TYR A 1 93 ? -0.803 8.094 0.171 1 91.94 93 TYR A CA 1
ATOM 778 C C . TYR A 1 93 ? 0.183 7.086 -0.414 1 91.94 93 TYR A C 1
ATOM 780 O O . TYR A 1 93 ? 0.849 7.371 -1.412 1 91.94 93 TYR A O 1
ATOM 788 N N . GLN A 1 94 ? 0.261 5.941 0.181 1 95 94 GLN A N 1
ATOM 789 C CA . GLN A 1 94 ? 1.16 4.91 -0.325 1 95 94 GLN A CA 1
ATOM 790 C C . GLN A 1 94 ? 0.798 4.52 -1.755 1 95 94 GLN A C 1
ATOM 792 O O . GLN A 1 94 ? 1.675 4.402 -2.613 1 95 94 GLN A O 1
ATOM 797 N N . ALA A 1 95 ? -0.479 4.34 -1.971 1 92.94 95 ALA A N 1
ATOM 798 C CA . ALA A 1 95 ? -0.952 3.979 -3.305 1 92.94 95 ALA A CA 1
ATOM 799 C C . ALA A 1 95 ? -0.603 5.062 -4.32 1 92.94 95 ALA A C 1
ATOM 801 O O . ALA A 1 95 ? -0.125 4.762 -5.418 1 92.94 95 ALA A O 1
ATOM 802 N N . LEU A 1 96 ? -0.832 6.266 -3.941 1 88.94 96 LEU A N 1
ATOM 803 C CA . LEU A 1 96 ? -0.581 7.387 -4.844 1 88.94 96 LEU A CA 1
ATOM 804 C C . LEU A 1 96 ? 0.9 7.48 -5.191 1 88.94 96 LEU A C 1
ATOM 806 O O . LEU A 1 96 ? 1.255 7.684 -6.355 1 88.94 96 LEU A O 1
ATOM 810 N N . ILE A 1 97 ? 1.729 7.312 -4.207 1 89.38 97 ILE A N 1
ATOM 811 C CA . ILE A 1 97 ? 3.17 7.379 -4.43 1 89.38 97 ILE A CA 1
ATOM 812 C C . ILE A 1 97 ? 3.6 6.254 -5.371 1 89.38 97 ILE A C 1
ATOM 814 O O . ILE A 1 97 ? 4.328 6.488 -6.336 1 89.38 97 ILE A O 1
ATOM 818 N N . ASP A 1 98 ? 3.148 5.113 -5.094 1 91.69 98 ASP A N 1
ATOM 819 C CA . ASP A 1 98 ? 3.549 3.959 -5.891 1 91.69 98 ASP A CA 1
ATOM 820 C C . ASP A 1 98 ? 3.09 4.105 -7.34 1 91.69 98 ASP A C 1
ATOM 822 O O . ASP A 1 98 ? 3.857 3.842 -8.266 1 91.69 98 ASP A O 1
ATOM 826 N N . ILE A 1 99 ? 1.878 4.566 -7.516 1 87.88 99 ILE A N 1
ATOM 827 C CA . ILE A 1 99 ? 1.339 4.707 -8.859 1 87.88 99 ILE A CA 1
ATOM 828 C C . ILE A 1 99 ? 2.094 5.809 -9.609 1 87.88 99 ILE A C 1
ATOM 830 O O . ILE A 1 99 ? 2.379 5.676 -10.797 1 87.88 99 ILE A O 1
ATOM 834 N N . ASP A 1 100 ? 2.381 6.82 -8.914 1 84.44 100 ASP A N 1
ATOM 835 C CA . ASP A 1 100 ? 3.158 7.898 -9.523 1 84.44 100 ASP A CA 1
ATOM 836 C C . ASP A 1 100 ? 4.504 7.391 -10.031 1 84.44 100 ASP A C 1
ATOM 838 O O . ASP A 1 100 ? 4.91 7.707 -11.148 1 84.44 100 ASP A O 1
ATOM 842 N N . LEU A 1 101 ? 5.18 6.617 -9.219 1 85.31 101 LEU A N 1
ATOM 843 C CA . LEU A 1 101 ? 6.473 6.051 -9.586 1 85.31 101 LEU A CA 1
ATOM 844 C C . LEU A 1 101 ? 6.332 5.117 -10.789 1 85.31 101 LEU A C 1
ATOM 846 O O . LEU A 1 101 ? 7.156 5.156 -11.703 1 85.31 101 LEU A O 1
ATOM 850 N N . LEU A 1 102 ? 5.316 4.359 -10.75 1 85.19 102 LEU A N 1
ATOM 851 C CA . LEU A 1 102 ? 5.074 3.414 -11.836 1 85.19 102 LEU A CA 1
ATOM 852 C C . LEU A 1 102 ? 4.758 4.145 -13.133 1 85.19 102 LEU A C 1
ATOM 854 O O . LEU A 1 102 ? 5.254 3.77 -14.195 1 85.19 102 LEU A O 1
ATOM 858 N N . GLU A 1 103 ? 3.994 5.172 -13.078 1 81.94 103 GLU A N 1
ATOM 859 C CA . GLU A 1 103 ? 3.611 5.957 -14.25 1 81.94 103 GLU A CA 1
ATOM 860 C C . GLU A 1 103 ? 4.816 6.676 -14.852 1 81.94 103 GLU A C 1
ATOM 862 O O . GLU A 1 103 ? 4.859 6.922 -16.062 1 81.94 103 GLU A O 1
ATOM 867 N N . LYS A 1 104 ? 5.715 6.934 -14.062 1 79.25 104 LYS A N 1
ATOM 868 C CA . LYS A 1 104 ? 6.934 7.594 -14.523 1 79.25 104 LYS A CA 1
ATOM 869 C C . LYS A 1 104 ? 7.926 6.582 -15.094 1 79.25 104 LYS A C 1
ATOM 871 O O . LYS A 1 104 ? 9.062 6.934 -15.422 1 79.25 104 LYS A O 1
ATOM 876 N N . GLY A 1 105 ? 7.496 5.289 -15.125 1 80.69 105 GLY A N 1
ATOM 877 C CA . GLY A 1 105 ? 8.266 4.285 -15.852 1 80.69 105 GLY A CA 1
ATOM 878 C C . GLY A 1 105 ? 9.07 3.381 -14.938 1 80.69 105 GLY A C 1
ATOM 879 O O . GLY A 1 105 ? 9.812 2.518 -15.414 1 80.69 105 GLY A O 1
ATOM 880 N N . GLN A 1 106 ? 8.953 3.564 -13.711 1 82.56 106 GLN A N 1
ATOM 881 C CA . GLN A 1 106 ? 9.688 2.711 -12.781 1 82.56 106 GLN A CA 1
ATOM 882 C C . GLN A 1 106 ? 9.094 1.305 -12.742 1 82.56 106 GLN A C 1
ATOM 884 O O . GLN A 1 106 ? 7.871 1.141 -12.719 1 82.56 106 GLN A O 1
ATOM 889 N N . ASP A 1 107 ? 10 0.306 -12.812 1 87.19 107 ASP A N 1
ATOM 890 C CA . ASP A 1 107 ? 9.57 -1.073 -12.586 1 87.19 107 ASP A CA 1
ATOM 891 C C . ASP A 1 107 ? 9.195 -1.301 -11.125 1 87.19 107 ASP A C 1
ATOM 893 O O . ASP A 1 107 ? 9.867 -0.812 -10.219 1 87.19 107 ASP A O 1
ATOM 897 N N . TYR A 1 108 ? 8.133 -2.141 -10.914 1 90.19 108 TYR A N 1
ATOM 898 C CA . TYR A 1 108 ? 7.676 -2.344 -9.539 1 90.19 108 TYR A CA 1
ATOM 899 C C . TYR A 1 108 ? 8.758 -2.996 -8.695 1 90.19 108 TYR A C 1
ATOM 901 O O . TYR A 1 108 ? 8.797 -2.811 -7.473 1 90.19 108 TYR A O 1
ATOM 909 N N . GLU A 1 109 ? 9.656 -3.691 -9.305 1 91 109 GLU A N 1
ATOM 910 C CA . GLU A 1 109 ? 10.734 -4.363 -8.586 1 91 109 GLU A CA 1
ATOM 911 C C . GLU A 1 109 ? 11.695 -3.357 -7.969 1 91 109 GLU A C 1
ATOM 913 O O . GLU A 1 109 ? 12.453 -3.693 -7.051 1 91 109 GLU A O 1
ATOM 918 N N . ASN A 1 110 ? 11.594 -2.154 -8.539 1 89.56 110 ASN A N 1
ATOM 919 C CA . ASN A 1 110 ? 12.547 -1.14 -8.102 1 89.56 110 ASN A CA 1
ATOM 920 C C . ASN A 1 110 ? 11.844 0.032 -7.418 1 89.56 110 ASN A C 1
ATOM 922 O O . ASN A 1 110 ? 12.375 1.144 -7.387 1 89.56 110 ASN A O 1
ATOM 926 N N . LEU A 1 111 ? 10.703 -0.261 -6.941 1 92.06 111 LEU A N 1
ATOM 927 C CA . LEU A 1 111 ? 9.984 0.793 -6.234 1 92.06 111 LEU A CA 1
ATOM 928 C C . LEU A 1 111 ? 10.805 1.312 -5.055 1 92.06 111 LEU A C 1
ATOM 930 O O . LEU A 1 111 ? 11.398 0.527 -4.312 1 92.06 111 LEU A O 1
ATOM 934 N N . ASN A 1 112 ? 10.891 2.584 -4.859 1 91.06 112 ASN A N 1
ATOM 935 C CA . ASN A 1 112 ? 11.672 3.25 -3.822 1 91.06 112 ASN A CA 1
ATOM 936 C C . ASN A 1 112 ? 11.133 2.947 -2.428 1 91.06 112 ASN A C 1
ATOM 938 O O . ASN A 1 112 ? 9.945 2.66 -2.268 1 91.06 112 ASN A O 1
ATOM 942 N N . ASN A 1 113 ? 12.078 3.037 -1.494 1 93.5 113 ASN A N 1
ATOM 943 C CA . ASN A 1 113 ? 11.594 3.057 -0.118 1 93.5 113 ASN A CA 1
ATOM 944 C C . ASN A 1 113 ? 10.766 4.305 0.164 1 93.5 113 ASN A C 1
ATOM 946 O O . ASN A 1 113 ? 11.047 5.379 -0.366 1 93.5 113 ASN A O 1
ATOM 950 N N . THR A 1 114 ? 9.711 4.137 0.921 1 93.81 114 THR A N 1
ATOM 951 C CA . THR A 1 114 ? 8.82 5.258 1.21 1 93.81 114 THR A CA 1
ATOM 952 C C . THR A 1 114 ? 8.602 5.398 2.713 1 93.81 114 THR A C 1
ATOM 954 O O . THR A 1 114 ? 8.508 4.402 3.43 1 93.81 114 THR A O 1
ATOM 957 N N . PHE A 1 115 ? 8.555 6.633 3.16 1 94.06 115 PHE A N 1
ATOM 958 C CA . PHE A 1 115 ? 8.141 7.004 4.508 1 94.06 115 PHE A CA 1
ATOM 959 C C . PHE A 1 115 ? 6.941 7.945 4.465 1 94.06 115 PHE A C 1
ATOM 961 O O . PHE A 1 115 ? 6.996 9 3.836 1 94.06 115 PHE A O 1
ATOM 968 N N . ILE A 1 116 ? 5.875 7.539 5.039 1 94.25 116 ILE A N 1
ATOM 969 C CA . ILE A 1 116 ? 4.734 8.414 5.273 1 94.25 116 ILE A CA 1
ATOM 970 C C . ILE A 1 116 ? 4.656 8.773 6.754 1 94.25 116 ILE A C 1
ATOM 972 O O . ILE A 1 116 ? 4.438 7.902 7.602 1 94.25 116 ILE A O 1
ATOM 976 N N . ILE A 1 117 ? 4.816 10.07 7.012 1 95.25 117 ILE A N 1
ATOM 977 C CA . ILE A 1 117 ? 5.023 10.508 8.391 1 95.25 117 ILE A CA 1
ATOM 978 C C . ILE A 1 117 ? 3.953 11.531 8.773 1 95.25 117 ILE A C 1
ATOM 980 O O . ILE A 1 117 ? 3.742 12.516 8.07 1 95.25 117 ILE A O 1
ATOM 984 N N . PHE A 1 118 ? 3.279 11.297 9.867 1 94.5 118 PHE A N 1
ATOM 985 C CA . PHE A 1 118 ? 2.348 12.258 10.453 1 94.5 118 PHE A CA 1
ATOM 986 C C . PHE A 1 118 ? 2.85 12.742 11.805 1 94.5 118 PHE A C 1
ATOM 988 O O . PHE A 1 118 ? 3.156 11.938 12.688 1 94.5 118 PHE A O 1
ATOM 995 N N . ILE A 1 119 ? 2.992 14.008 11.914 1 96.19 119 ILE A N 1
ATOM 996 C CA . ILE A 1 119 ? 3.234 14.625 13.219 1 96.19 119 ILE A CA 1
ATOM 997 C C . ILE A 1 119 ? 1.908 15.055 13.836 1 96.19 119 ILE A C 1
ATOM 999 O O . ILE A 1 119 ? 1.238 15.953 13.32 1 96.19 119 ILE A O 1
ATOM 1003 N N . CYS A 1 120 ? 1.59 14.477 14.992 1 97 120 CYS A N 1
ATOM 1004 C CA . CYS A 1 120 ? 0.269 14.656 15.586 1 97 120 CYS A CA 1
ATOM 1005 C C . CYS A 1 120 ? 0.361 15.398 16.906 1 97 120 CYS A C 1
ATOM 1007 O O . CYS A 1 120 ? 1.188 15.055 17.766 1 97 120 CYS A O 1
ATOM 1009 N N . THR A 1 121 ? -0.535 16.344 17.125 1 96.94 121 THR A N 1
ATOM 1010 C CA . THR A 1 121 ? -0.538 17.109 18.375 1 96.94 121 THR A CA 1
ATOM 1011 C C . THR A 1 121 ? -1.521 16.5 19.359 1 96.94 121 THR A C 1
ATOM 1013 O O . THR A 1 121 ? -2.127 17.219 20.172 1 96.94 121 THR A O 1
ATOM 1016 N N . PHE A 1 122 ? -1.843 15.258 19.234 1 96.5 122 PHE A N 1
ATOM 1017 C CA . PHE A 1 122 ? -2.717 14.477 20.109 1 96.5 122 PHE A CA 1
ATOM 1018 C C . PHE A 1 122 ? -2.162 13.07 20.312 1 96.5 122 PHE A C 1
ATOM 1020 O O . PHE A 1 122 ? -1.189 12.68 19.656 1 96.5 122 PHE A O 1
ATOM 1027 N N . GLU A 1 123 ? -2.768 12.406 21.25 1 95.88 123 GLU A N 1
ATOM 1028 C CA . GLU A 1 123 ? -2.375 11.016 21.453 1 95.88 123 GLU A CA 1
ATOM 1029 C C . GLU A 1 123 ? -2.828 10.133 20.297 1 95.88 123 GLU A C 1
ATOM 1031 O O . GLU A 1 123 ? -3.979 10.211 19.859 1 95.88 123 GLU A O 1
ATOM 1036 N N . VAL A 1 124 ? -1.989 9.297 19.75 1 94.69 124 VAL A N 1
ATOM 1037 C CA . VAL A 1 124 ? -2.324 8.57 18.531 1 94.69 124 VAL A CA 1
ATOM 1038 C C . VAL A 1 124 ? -2.709 7.133 18.875 1 94.69 124 VAL A C 1
ATOM 1040 O O . VAL A 1 124 ? -3.76 6.645 18.453 1 94.69 124 VAL A O 1
ATOM 1043 N N . PHE A 1 125 ? -1.856 6.27 19.438 1 93.62 125 PHE A N 1
ATOM 1044 C CA . PHE A 1 125 ? -2.143 4.891 19.812 1 93.62 125 PHE A CA 1
ATOM 1045 C C . PHE A 1 125 ? -1.988 4.699 21.312 1 93.62 125 PHE A C 1
ATOM 1047 O O . PHE A 1 125 ? -1.771 5.664 22.047 1 93.62 125 PHE A O 1
ATOM 1054 N N . SER A 1 126 ? -2.281 3.48 21.625 1 87.19 126 SER A N 1
ATOM 1055 C CA . SER A 1 126 ? -2.129 3.172 23.047 1 87.19 126 SER A CA 1
ATOM 1056 C C . SER A 1 126 ? -0.659 3.127 23.438 1 87.19 126 SER A C 1
ATOM 1058 O O . SER A 1 126 ? 0.218 2.965 22.594 1 87.19 126 SER A O 1
ATOM 1060 N N . GLY A 1 127 ? -0.212 3.533 24.672 1 87.94 127 GLY A N 1
ATOM 1061 C CA . GLY A 1 127 ? 1.139 3.354 25.188 1 87.94 127 GLY A CA 1
ATOM 1062 C C . GLY A 1 127 ? 1.838 4.664 25.5 1 87.94 127 GLY A C 1
ATOM 1063 O O . GLY A 1 127 ? 2.91 4.672 26.109 1 87.94 127 GLY A O 1
ATOM 1064 N N . LYS A 1 128 ? 1.34 5.82 25 1 94.31 128 LYS A N 1
ATOM 1065 C CA . LYS A 1 128 ? 1.852 7.156 25.281 1 94.31 128 LYS A CA 1
ATOM 1066 C C . LYS A 1 128 ? 3.273 7.328 24.766 1 94.31 128 LYS A C 1
ATOM 1068 O O . LYS A 1 128 ? 4.117 7.938 25.422 1 94.31 128 LYS A O 1
ATOM 1073 N N . LEU A 1 129 ? 3.617 6.59 23.672 1 97.19 129 LEU A N 1
ATOM 1074 C CA . LEU A 1 129 ? 4.898 6.789 23.016 1 97.19 129 LEU A CA 1
ATOM 1075 C C . LEU A 1 129 ? 4.887 8.07 22.188 1 97.19 129 LEU A C 1
ATOM 1077 O O . LEU A 1 129 ? 3.816 8.586 21.844 1 97.19 129 LEU A O 1
ATOM 1081 N N . HIS A 1 130 ? 6.098 8.578 21.938 1 98.12 130 HIS A N 1
ATOM 1082 C CA . HIS A 1 130 ? 6.234 9.727 21.047 1 98.12 130 HIS A CA 1
ATOM 1083 C C . HIS A 1 130 ? 6.262 9.297 19.578 1 98.12 130 HIS A C 1
ATOM 1085 O O . HIS A 1 130 ? 5.922 10.078 18.688 1 98.12 130 HIS A O 1
ATOM 1091 N N . LYS A 1 131 ? 6.73 8.102 19.406 1 97.88 131 LYS A N 1
ATOM 1092 C CA . LYS A 1 131 ? 6.98 7.633 18.047 1 97.88 131 LYS A CA 1
ATOM 1093 C C . LYS A 1 131 ? 6.414 6.23 17.844 1 97.88 131 LYS A C 1
ATOM 1095 O O . LYS A 1 131 ? 6.664 5.328 18.641 1 97.88 131 LYS A O 1
ATOM 1100 N N . TYR A 1 132 ? 5.617 6.062 16.844 1 98.19 132 TYR A N 1
ATOM 1101 C CA . TYR A 1 132 ? 5.07 4.793 16.375 1 98.19 132 TYR A CA 1
ATOM 1102 C C . TYR A 1 132 ? 5.441 4.527 14.922 1 98.19 132 TYR A C 1
ATOM 1104 O O . TYR A 1 132 ? 5.02 5.262 14.023 1 98.19 132 TYR A O 1
ATOM 1112 N N . THR A 1 133 ? 6.285 3.521 14.695 1 98.25 133 THR A N 1
ATOM 1113 C CA . THR A 1 133 ? 6.703 3.141 13.352 1 98.25 133 THR A CA 1
ATOM 1114 C C . THR A 1 133 ? 6.039 1.834 12.93 1 98.25 133 THR A C 1
ATOM 1116 O O . THR A 1 133 ? 6.102 0.837 13.656 1 98.25 133 THR A O 1
ATOM 1119 N N . PHE A 1 134 ? 5.375 1.859 11.805 1 98.69 134 PHE A N 1
ATOM 1120 C CA . PHE A 1 134 ? 4.664 0.675 11.336 1 98.69 134 PHE A CA 1
ATOM 1121 C C . PHE A 1 134 ? 5.301 0.122 10.07 1 98.69 134 PHE A C 1
ATOM 1123 O O . PHE A 1 134 ? 5.582 0.871 9.133 1 98.69 134 PHE A O 1
ATOM 1130 N N . ARG A 1 135 ? 5.52 -1.129 10.031 1 98.62 135 ARG A N 1
ATOM 1131 C CA . ARG A 1 135 ? 5.973 -1.914 8.883 1 98.62 135 ARG A CA 1
ATOM 1132 C C . ARG A 1 135 ? 5.246 -3.254 8.82 1 98.62 135 ARG A C 1
ATOM 1134 O O . ARG A 1 135 ? 4.539 -3.629 9.758 1 98.62 135 ARG A O 1
ATOM 1141 N N . ASN A 1 136 ? 5.332 -3.867 7.648 1 98.69 136 ASN A N 1
ATOM 1142 C CA . ASN A 1 136 ? 4.723 -5.184 7.504 1 98.69 136 ASN A CA 1
ATOM 1143 C C . ASN A 1 136 ? 5.547 -6.262 8.203 1 98.69 136 ASN A C 1
ATOM 1145 O O . ASN A 1 136 ? 6.656 -6.582 7.766 1 98.69 136 ASN A O 1
ATOM 1149 N N . LEU A 1 137 ? 4.961 -6.785 9.242 1 98.38 137 LEU A N 1
ATOM 1150 C CA . LEU A 1 137 ? 5.59 -7.867 9.992 1 98.38 137 LEU A CA 1
ATOM 1151 C C . LEU A 1 137 ? 4.738 -9.133 9.938 1 98.38 137 LEU A C 1
ATOM 1153 O O . LEU A 1 137 ? 3.518 -9.055 9.781 1 98.38 137 LEU A O 1
ATOM 1157 N N . CYS A 1 138 ? 5.406 -10.219 10.047 1 97.88 138 CYS A N 1
ATOM 1158 C CA . CYS A 1 138 ? 4.723 -11.5 10.016 1 97.88 138 CYS A CA 1
ATOM 1159 C C . CYS A 1 138 ? 3.938 -11.727 11.305 1 97.88 138 CYS A C 1
ATOM 1161 O O . CYS A 1 138 ? 4.488 -11.633 12.398 1 97.88 138 CYS A O 1
ATOM 1163 N N . MET A 1 139 ? 2.697 -12.055 11.156 1 97.25 139 MET A N 1
ATOM 1164 C CA . MET A 1 139 ? 1.818 -12.266 12.297 1 97.25 139 MET A CA 1
ATOM 1165 C C . MET A 1 139 ? 2.182 -13.547 13.039 1 97.25 139 MET A C 1
ATOM 1167 O O . MET A 1 139 ? 2.092 -13.602 14.273 1 97.25 139 MET A O 1
ATOM 1171 N N . GLU A 1 140 ? 2.582 -14.547 12.32 1 96.25 140 GLU A N 1
ATOM 1172 C CA . GLU A 1 140 ? 2.939 -15.836 12.906 1 96.25 140 GLU A CA 1
ATOM 1173 C C . GLU A 1 140 ? 4.297 -15.766 13.609 1 96.25 140 GLU A C 1
ATOM 1175 O O . GLU A 1 140 ? 4.555 -16.516 14.555 1 96.25 140 GLU A O 1
ATOM 1180 N N . ASN A 1 141 ? 5.211 -14.953 13.211 1 95.5 141 ASN A N 1
ATOM 1181 C CA . ASN A 1 141 ? 6.539 -14.719 13.758 1 95.5 141 ASN A CA 1
ATOM 1182 C C . ASN A 1 141 ? 6.984 -13.273 13.547 1 95.5 141 ASN A C 1
ATOM 1184 O O . ASN A 1 141 ? 7.539 -12.938 12.5 1 95.5 141 ASN A O 1
ATOM 1188 N N . HIS A 1 142 ? 6.832 -12.461 14.594 1 95.25 142 HIS A N 1
ATOM 1189 C CA . HIS A 1 142 ? 7.047 -11.023 14.484 1 95.25 142 HIS A CA 1
ATOM 1190 C C . HIS A 1 142 ? 8.508 -10.703 14.188 1 95.25 142 HIS A C 1
ATOM 1192 O O . HIS A 1 142 ? 8.844 -9.57 13.852 1 95.25 142 HIS A O 1
ATOM 1198 N N . GLY A 1 143 ? 9.367 -11.664 14.258 1 95.06 143 GLY A N 1
ATOM 1199 C CA . GLY A 1 143 ? 10.766 -11.469 13.922 1 95.06 143 GLY A CA 1
ATOM 1200 C C . GLY A 1 143 ? 11.008 -11.406 12.422 1 95.06 143 GLY A C 1
ATOM 1201 O O . GLY A 1 143 ? 12.094 -11.031 11.984 1 95.06 143 GLY A O 1
ATOM 1202 N N . ILE A 1 144 ? 10.031 -11.742 11.625 1 96.81 144 ILE A N 1
ATOM 1203 C CA . ILE A 1 144 ? 10.148 -11.742 10.164 1 96.81 144 ILE A CA 1
ATOM 1204 C C . ILE A 1 144 ? 9.469 -10.5 9.594 1 96.81 144 ILE A C 1
ATOM 1206 O O . ILE A 1 144 ? 8.273 -10.297 9.781 1 96.81 144 ILE A O 1
ATOM 1210 N N . GLU A 1 145 ? 10.273 -9.625 8.93 1 97.69 145 GLU A N 1
ATOM 1211 C CA . GLU A 1 145 ? 9.758 -8.445 8.242 1 97.69 145 GLU A CA 1
ATOM 1212 C C . GLU A 1 145 ? 9.586 -8.719 6.746 1 97.69 145 GLU A C 1
ATOM 1214 O O . GLU A 1 145 ? 10.414 -9.383 6.129 1 97.69 145 GLU A O 1
ATOM 1219 N N . LEU A 1 146 ? 8.562 -8.164 6.156 1 98.06 146 LEU A N 1
ATOM 1220 C CA . LEU A 1 146 ? 8.297 -8.352 4.73 1 98.06 146 LEU A CA 1
ATOM 1221 C C . LEU A 1 146 ? 9.344 -7.633 3.885 1 98.06 146 LEU A C 1
ATOM 1223 O O . LEU A 1 146 ? 9.711 -8.109 2.811 1 98.06 146 LEU A O 1
ATOM 1227 N N . GLU A 1 147 ? 9.805 -6.465 4.352 1 96.81 147 GLU A N 1
ATOM 1228 C CA . GLU A 1 147 ? 10.82 -5.652 3.697 1 96.81 147 GLU A CA 1
ATOM 1229 C C . GLU A 1 147 ? 10.359 -5.191 2.318 1 96.81 147 GLU A C 1
ATOM 1231 O O . GLU A 1 147 ? 11.102 -5.316 1.338 1 96.81 147 GLU A O 1
ATOM 1236 N N . ASP A 1 148 ? 9.141 -4.711 2.25 1 97.5 148 ASP A N 1
ATOM 1237 C CA . ASP A 1 148 ? 8.586 -4.23 0.988 1 97.5 148 ASP A CA 1
ATOM 1238 C C . ASP A 1 148 ? 8.938 -2.762 0.757 1 97.5 148 ASP A C 1
ATOM 1240 O O . ASP A 1 148 ? 8.469 -2.148 -0.204 1 97.5 148 ASP A O 1
ATOM 1244 N N . GLY A 1 149 ? 9.664 -2.125 1.671 1 96 149 GLY A N 1
ATOM 1245 C CA . GLY A 1 149 ? 10.156 -0.769 1.502 1 96 149 GLY A CA 1
ATOM 1246 C C . GLY A 1 149 ? 9.164 0.29 1.935 1 96 149 GLY A C 1
ATOM 1247 O O . GLY A 1 149 ? 9.383 1.482 1.715 1 96 149 GLY A O 1
ATOM 1248 N N . THR A 1 150 ? 8.055 -0.123 2.59 1 97.75 150 THR A N 1
ATOM 1249 C CA . THR A 1 150 ? 7.031 0.838 2.998 1 97.75 150 THR A CA 1
ATOM 1250 C C . THR A 1 150 ? 7.059 1.043 4.512 1 97.75 150 THR A C 1
ATOM 1252 O O . THR A 1 150 ? 7.145 0.077 5.273 1 97.75 150 THR A O 1
ATOM 1255 N N . THR A 1 151 ? 7.082 2.277 4.934 1 97.69 151 THR A N 1
ATOM 1256 C CA . THR A 1 151 ? 7.066 2.615 6.352 1 97.69 151 THR A CA 1
ATOM 1257 C C . THR A 1 151 ? 6.059 3.729 6.633 1 97.69 151 THR A C 1
ATOM 1259 O O . THR A 1 151 ? 5.996 4.715 5.895 1 97.69 151 THR A O 1
ATOM 1262 N N . LYS A 1 152 ? 5.211 3.533 7.574 1 98.06 152 LYS A N 1
ATOM 1263 C CA . LYS A 1 152 ? 4.316 4.559 8.102 1 98.06 152 LYS A CA 1
ATOM 1264 C C . LYS A 1 152 ? 4.715 4.961 9.523 1 98.06 152 LYS A C 1
ATOM 1266 O O . LYS A 1 152 ? 5.016 4.102 10.352 1 98.06 152 LYS A O 1
ATOM 1271 N N . MET A 1 153 ? 4.773 6.215 9.719 1 97.62 153 MET A N 1
ATOM 1272 C CA . MET A 1 153 ? 5.223 6.699 11.023 1 97.62 153 MET A CA 1
ATOM 1273 C C . MET A 1 153 ? 4.266 7.75 11.57 1 97.62 153 MET A C 1
ATOM 1275 O O . MET A 1 153 ? 3.838 8.648 10.844 1 97.62 153 MET A O 1
ATOM 1279 N N . PHE A 1 154 ? 3.922 7.609 12.836 1 97.88 154 PHE A N 1
ATOM 1280 C CA . PHE A 1 154 ? 3.141 8.594 13.578 1 97.88 154 PHE A CA 1
ATOM 1281 C C . PHE A 1 154 ? 3.924 9.117 14.773 1 97.88 154 PHE A C 1
ATOM 1283 O O . PHE A 1 154 ? 4.352 8.344 15.633 1 97.88 154 PHE A O 1
ATOM 1290 N N . LEU A 1 155 ? 4.117 10.375 14.789 1 98 155 LEU A N 1
ATOM 1291 C CA . LEU A 1 155 ? 4.723 11.016 15.945 1 98 155 LEU A CA 1
ATOM 1292 C C . LEU A 1 155 ? 3.668 11.758 16.766 1 98 155 LEU A C 1
ATOM 1294 O O . LEU A 1 155 ? 2.799 12.43 16.203 1 98 155 LEU A O 1
ATOM 1298 N N . SER A 1 156 ? 3.754 11.648 18.047 1 98.19 156 SER A N 1
ATOM 1299 C CA . SER A 1 156 ? 2.832 12.344 18.938 1 98.19 156 SER A CA 1
ATOM 1300 C C . SER A 1 156 ? 3.572 13.305 19.859 1 98.19 156 SER A C 1
ATOM 1302 O O . SER A 1 156 ? 4.574 12.945 20.469 1 98.19 156 SER A O 1
ATOM 1304 N N . THR A 1 157 ? 3.064 14.477 19.922 1 97.88 157 THR A N 1
ATOM 1305 C CA . THR A 1 157 ? 3.641 15.453 20.844 1 97.88 157 THR A CA 1
ATOM 1306 C C . THR A 1 157 ? 3.205 15.164 22.281 1 97.88 157 THR A C 1
ATOM 1308 O O . THR A 1 157 ? 3.699 15.789 23.219 1 97.88 157 THR A O 1
ATOM 1311 N N . LYS A 1 158 ? 2.34 14.211 22.484 1 97.81 158 LYS A N 1
ATOM 1312 C CA . LYS A 1 158 ? 1.777 13.938 23.812 1 97.81 158 LYS A CA 1
ATOM 1313 C C . LYS A 1 158 ? 2.445 12.727 24.453 1 97.81 158 LYS A C 1
ATOM 1315 O O . LYS A 1 158 ? 2.016 12.258 25.5 1 97.81 158 LYS A O 1
ATOM 1320 N N . GLY A 1 159 ? 3.451 12.234 23.781 1 97.06 159 GLY A N 1
ATOM 1321 C CA . GLY A 1 159 ? 4.176 11.117 24.359 1 97.06 159 GLY A CA 1
ATOM 1322 C C . GLY A 1 159 ? 4.742 11.422 25.734 1 97.06 159 GLY A C 1
ATOM 1323 O O . GLY A 1 159 ? 5.152 12.555 26 1 97.06 159 GLY A O 1
ATOM 1324 N N . GLU A 1 160 ? 4.828 10.383 26.578 1 96.38 160 GLU A N 1
ATOM 1325 C CA . GLU A 1 160 ? 5.34 10.547 27.938 1 96.38 160 GLU A CA 1
ATOM 1326 C C . GLU A 1 160 ? 6.527 9.617 28.188 1 96.38 160 GLU A C 1
ATOM 1328 O O . GLU A 1 160 ? 7.266 9.805 29.156 1 96.38 160 GLU A O 1
ATOM 1333 N N . ALA A 1 161 ? 6.715 8.688 27.344 1 95.5 161 ALA A N 1
ATOM 1334 C CA . ALA A 1 161 ? 7.797 7.723 27.5 1 95.5 161 ALA A CA 1
ATOM 1335 C C . ALA A 1 161 ? 9.148 8.352 27.172 1 95.5 161 ALA A C 1
ATOM 1337 O O . ALA A 1 161 ? 9.211 9.383 26.5 1 95.5 161 ALA A O 1
ATOM 1338 N N . ASP A 1 162 ? 10.164 7.719 27.734 1 95.5 162 ASP A N 1
ATOM 1339 C CA . ASP A 1 162 ? 11.523 8.078 27.328 1 95.5 162 ASP A CA 1
ATOM 1340 C C . ASP A 1 162 ? 11.969 7.27 26.125 1 95.5 162 ASP A C 1
ATOM 1342 O O . ASP A 1 162 ? 12.828 6.395 26.234 1 95.5 162 ASP A O 1
ATOM 1346 N N . ASP A 1 163 ? 11.445 7.578 24.984 1 95.75 163 ASP A N 1
ATOM 1347 C CA . ASP A 1 163 ? 11.586 6.695 23.828 1 95.75 163 ASP A CA 1
ATOM 1348 C C . ASP A 1 163 ? 12.234 7.422 22.656 1 95.75 163 ASP A C 1
ATOM 1350 O O . ASP A 1 163 ? 12.492 6.82 21.609 1 95.75 163 ASP A O 1
ATOM 1354 N N . ILE A 1 164 ? 12.516 8.688 22.781 1 96 164 ILE A N 1
ATOM 1355 C CA . ILE A 1 164 ? 13.117 9.43 21.672 1 96 164 ILE A CA 1
ATOM 1356 C C . ILE A 1 164 ? 14.297 10.258 22.188 1 96 164 ILE A C 1
ATOM 1358 O O . ILE A 1 164 ? 14.414 10.508 23.391 1 96 164 ILE A O 1
ATOM 1362 N N . ALA A 1 165 ? 15.148 10.719 21.266 1 94.38 165 ALA A N 1
ATOM 1363 C CA . ALA A 1 165 ? 16.312 11.531 21.594 1 94.38 165 ALA A CA 1
ATOM 1364 C C . ALA A 1 165 ? 15.914 12.953 21.969 1 94.38 165 ALA A C 1
ATOM 1366 O O . ALA A 1 165 ? 14.836 13.414 21.594 1 94.38 165 ALA A O 1
ATOM 1367 N N . GLY A 1 166 ? 16.75 13.641 22.641 1 95.81 166 GLY A N 1
ATOM 1368 C CA . GLY A 1 166 ? 16.531 14.992 23.141 1 95.81 166 GLY A CA 1
ATOM 1369 C C . GLY A 1 166 ? 16.125 15.961 22.047 1 95.81 166 GLY A C 1
ATOM 1370 O O . GLY A 1 166 ? 15.094 16.625 22.156 1 95.81 166 GLY A O 1
ATOM 1371 N N . PRO A 1 167 ? 16.922 15.969 21 1 96.5 167 PRO A N 1
ATOM 1372 C CA . PRO A 1 167 ? 16.594 16.922 19.938 1 96.5 167 PRO A CA 1
ATOM 1373 C C . PRO A 1 167 ? 15.211 16.688 19.328 1 96.5 167 PRO A C 1
ATOM 1375 O O . PRO A 1 167 ? 14.508 17.656 19.016 1 96.5 167 PRO A O 1
ATOM 1378 N N . LEU A 1 168 ? 14.82 15.461 19.219 1 97.75 168 LEU A N 1
ATOM 1379 C CA . LEU A 1 168 ? 13.484 15.172 18.703 1 97.75 168 LEU A CA 1
ATOM 1380 C C . LEU A 1 168 ? 12.414 15.602 19.703 1 97.75 168 LEU A C 1
ATOM 1382 O O . LEU A 1 168 ? 11.367 16.109 19.297 1 97.75 168 LEU A O 1
ATOM 1386 N N . LYS A 1 169 ? 12.68 15.438 20.922 1 97.69 169 LYS A N 1
ATOM 1387 C CA . LYS A 1 169 ? 11.734 15.875 21.953 1 97.69 169 LYS A CA 1
ATOM 1388 C C . LYS A 1 169 ? 11.531 17.391 21.891 1 97.69 169 LYS A C 1
ATOM 1390 O O . LYS A 1 169 ? 10.398 17.875 21.953 1 97.69 169 LYS A O 1
ATOM 1395 N N . ILE A 1 170 ? 12.602 18.094 21.797 1 98 170 ILE A N 1
ATOM 1396 C CA . ILE A 1 170 ? 12.547 19.547 21.688 1 98 170 ILE A CA 1
ATOM 1397 C C . ILE A 1 170 ? 11.703 19.953 20.484 1 98 170 ILE A C 1
ATOM 1399 O O . ILE A 1 170 ? 10.867 20.859 20.562 1 98 170 ILE A O 1
ATOM 1403 N N . PHE A 1 171 ? 11.961 19.297 19.391 1 98.12 171 PHE A N 1
ATOM 1404 C CA . PHE A 1 171 ? 11.227 19.578 18.156 1 98.12 171 PHE A CA 1
ATOM 1405 C C . PHE A 1 171 ? 9.734 19.328 18.359 1 98.12 171 PHE A C 1
ATOM 1407 O O . PHE A 1 171 ? 8.914 20.188 18 1 98.12 171 PHE A O 1
ATOM 1414 N N . LEU A 1 172 ? 9.367 18.188 18.938 1 98.31 172 LEU A N 1
ATOM 1415 C CA . LEU A 1 172 ? 7.969 17.844 19.141 1 98.31 172 LEU A CA 1
ATOM 1416 C C . LEU A 1 172 ? 7.305 18.812 20.109 1 98.31 172 LEU A C 1
ATOM 1418 O O . LEU A 1 172 ? 6.141 19.188 19.938 1 98.31 172 LEU A O 1
ATOM 1422 N N . ASP A 1 173 ? 7.973 19.219 21.094 1 97.94 173 ASP A N 1
ATOM 1423 C CA . ASP A 1 173 ? 7.449 20.219 22.031 1 97.94 173 ASP A CA 1
ATOM 1424 C C . ASP A 1 173 ? 7.141 21.531 21.297 1 97.94 173 ASP A C 1
ATOM 1426 O O . ASP A 1 173 ? 6.094 22.141 21.531 1 97.94 173 ASP A O 1
ATOM 1430 N N . TYR A 1 174 ? 8.055 21.875 20.484 1 98.25 174 TYR A N 1
ATOM 1431 C CA . TYR A 1 174 ? 7.828 23.094 19.703 1 98.25 174 TYR A CA 1
ATOM 1432 C C . TYR A 1 174 ? 6.594 22.938 18.828 1 98.25 174 TYR A C 1
ATOM 1434 O O . TYR A 1 174 ? 5.766 23.859 18.75 1 98.25 174 TYR A O 1
ATOM 1442 N N . MET A 1 175 ? 6.473 21.828 18.172 1 97.06 175 MET A N 1
ATOM 1443 C CA . MET A 1 175 ? 5.305 21.562 17.328 1 97.06 175 MET A CA 1
ATOM 1444 C C . MET A 1 175 ? 4.02 21.625 18.156 1 97.06 175 MET A C 1
ATOM 1446 O O . MET A 1 175 ? 2.953 21.922 17.609 1 97.06 175 MET A O 1
ATOM 1450 N N . ASP A 1 176 ? 4.172 21.328 19.438 1 97 176 ASP A N 1
ATOM 1451 C CA . ASP A 1 176 ? 3.016 21.297 20.328 1 97 176 ASP A CA 1
ATOM 1452 C C . ASP A 1 176 ? 2.66 22.703 20.812 1 97 176 ASP A C 1
ATOM 1454 O O . ASP A 1 176 ? 1.728 22.875 21.594 1 97 176 ASP A O 1
ATOM 1458 N N . GLY A 1 177 ? 3.432 23.641 20.422 1 95.19 177 GLY A N 1
ATOM 1459 C CA . GLY A 1 177 ? 3.082 25 20.766 1 95.19 177 GLY A CA 1
ATOM 1460 C C . GLY A 1 177 ? 4.004 25.625 21.797 1 95.19 177 GLY A C 1
ATOM 1461 O O . GLY A 1 177 ? 3.85 26.797 22.156 1 95.19 177 GLY A O 1
ATOM 1462 N N . HIS A 1 178 ? 4.961 24.875 22.219 1 96.75 178 HIS A N 1
ATOM 1463 C CA . HIS A 1 178 ? 5.926 25.422 23.156 1 96.75 178 HIS A CA 1
ATOM 1464 C C . HIS A 1 178 ? 6.895 26.375 22.453 1 96.75 178 HIS A C 1
ATOM 1466 O O . HIS A 1 178 ? 6.992 26.375 21.234 1 96.75 178 HIS A O 1
ATOM 1472 N N . ALA A 1 179 ? 7.574 27.172 23.312 1 96.94 179 ALA A N 1
ATOM 1473 C CA . ALA A 1 179 ? 8.586 28.078 22.781 1 96.94 179 ALA A CA 1
ATOM 1474 C C . ALA A 1 179 ? 9.789 27.297 22.234 1 96.94 179 ALA A C 1
ATOM 1476 O O . ALA A 1 179 ? 10.109 26.219 22.734 1 96.94 179 ALA A O 1
ATOM 1477 N N . PRO A 1 180 ? 10.383 27.891 21.141 1 98 180 PRO A N 1
ATOM 1478 C CA . PRO A 1 180 ? 11.602 27.219 20.656 1 98 180 PRO A CA 1
ATOM 1479 C C . PRO A 1 180 ? 12.672 27.094 21.75 1 98 180 PRO A C 1
ATOM 1481 O O . PRO A 1 180 ? 12.82 27.984 22.578 1 98 180 PRO A O 1
ATOM 1484 N N . ALA A 1 181 ? 13.43 25.984 21.734 1 97.94 181 ALA A N 1
ATOM 1485 C CA . ALA A 1 181 ? 14.328 25.719 22.844 1 97.94 181 ALA A CA 1
ATOM 1486 C C . ALA A 1 181 ? 15.727 25.344 22.344 1 97.94 181 ALA A C 1
ATOM 1488 O O . ALA A 1 181 ? 16.625 25.094 23.156 1 97.94 181 ALA A O 1
ATOM 1489 N N . ASP A 1 182 ? 15.984 25.203 21.047 1 97.75 182 ASP A N 1
ATOM 1490 C CA . ASP A 1 182 ? 17.312 25.016 20.469 1 97.75 182 ASP A CA 1
ATOM 1491 C C . ASP A 1 182 ? 17.453 25.781 19.172 1 97.75 182 ASP A C 1
ATOM 1493 O O . ASP A 1 182 ? 16.516 26.453 18.734 1 97.75 182 ASP A O 1
ATOM 1497 N N . ASP A 1 183 ? 18.625 25.766 18.609 1 97.75 183 ASP A N 1
ATOM 1498 C CA . ASP A 1 183 ? 18.922 26.578 17.438 1 97.75 183 ASP A CA 1
ATOM 1499 C C . ASP A 1 183 ? 18.016 26.219 16.281 1 97.75 183 ASP A C 1
ATOM 1501 O O . ASP A 1 183 ? 17.547 27.094 15.547 1 97.75 183 ASP A O 1
ATOM 1505 N N . PHE A 1 184 ? 17.766 24.984 16.156 1 97.56 184 PHE A N 1
ATOM 1506 C CA . PHE A 1 184 ? 16.953 24.531 15.023 1 97.56 184 PHE A CA 1
ATOM 1507 C C . PHE A 1 184 ? 15.508 25.016 15.172 1 97.56 184 PHE A C 1
ATOM 1509 O O . PHE A 1 184 ? 14.938 25.562 14.227 1 97.56 184 PHE A O 1
ATOM 1516 N N . THR A 1 185 ? 14.883 24.844 16.344 1 98.19 185 THR A N 1
ATOM 1517 C CA . THR A 1 185 ? 13.5 25.281 16.547 1 98.19 185 THR A CA 1
ATOM 1518 C C . THR A 1 185 ? 13.398 26.812 16.484 1 98.19 185 THR A C 1
ATOM 1520 O O . THR A 1 185 ? 12.383 27.344 16.031 1 98.19 185 THR A O 1
ATOM 1523 N N . LYS A 1 186 ? 14.422 27.516 16.875 1 98.25 186 LYS A N 1
ATOM 1524 C CA . LYS A 1 186 ? 14.445 28.969 16.719 1 98.25 186 LYS A CA 1
ATOM 1525 C C . LYS A 1 186 ? 14.469 29.375 15.242 1 98.25 186 LYS A C 1
ATOM 1527 O O . LYS A 1 186 ? 13.805 30.328 14.844 1 98.25 186 LYS A O 1
ATOM 1532 N N . GLU A 1 187 ? 15.258 28.609 14.562 1 97.69 187 GLU A N 1
ATOM 1533 C CA . GLU A 1 187 ? 15.297 28.844 13.117 1 97.69 187 GLU A CA 1
ATOM 1534 C C . GLU A 1 187 ? 13.914 28.641 12.492 1 97.69 187 GLU A C 1
ATOM 1536 O O . GLU A 1 187 ? 13.469 29.453 11.695 1 97.69 187 GLU A O 1
ATOM 1541 N N . ILE A 1 188 ? 13.25 27.562 12.797 1 97.69 188 ILE A N 1
ATOM 1542 C CA . ILE A 1 188 ? 11.906 27.281 12.289 1 97.69 188 ILE A CA 1
ATOM 1543 C C . ILE A 1 188 ? 10.961 28.406 12.688 1 97.69 188 ILE A C 1
ATOM 1545 O O . ILE A 1 188 ? 10.203 28.922 11.859 1 97.69 188 ILE A O 1
ATOM 1549 N N . ASP A 1 189 ? 11.016 28.812 13.922 1 97.38 189 ASP A N 1
ATOM 1550 C CA . ASP A 1 189 ? 10.148 29.875 14.445 1 97.38 189 ASP A CA 1
ATOM 1551 C C . ASP A 1 189 ? 10.305 31.156 13.648 1 97.38 189 ASP A C 1
ATOM 1553 O O . ASP A 1 189 ? 9.312 31.828 13.328 1 97.38 189 ASP A O 1
ATOM 1557 N N . SER A 1 190 ? 11.523 31.484 13.383 1 96.94 190 SER A N 1
ATOM 1558 C CA . SER A 1 190 ? 11.797 32.656 12.578 1 96.94 190 SER A CA 1
ATOM 1559 C C . SER A 1 190 ? 11.18 32.562 11.188 1 96.94 190 SER A C 1
ATOM 1561 O O . SER A 1 190 ? 10.617 33.531 10.672 1 96.94 190 SER A O 1
ATOM 1563 N N . GLU A 1 191 ? 11.32 31.391 10.602 1 95.88 191 GLU A N 1
ATOM 1564 C CA . GLU A 1 191 ? 10.766 31.172 9.273 1 95.88 191 GLU A CA 1
ATOM 1565 C C . GLU A 1 191 ? 9.242 31.203 9.297 1 95.88 191 GLU A C 1
ATOM 1567 O O . GLU A 1 191 ? 8.609 31.625 8.32 1 95.88 191 GLU A O 1
ATOM 1572 N N . VAL A 1 192 ? 8.633 30.766 10.367 1 96.19 192 VAL A N 1
ATOM 1573 C CA . VAL A 1 192 ? 7.184 30.812 10.523 1 96.19 192 VAL A CA 1
ATOM 1574 C C . VAL A 1 192 ? 6.719 32.281 10.508 1 96.19 192 VAL A C 1
ATOM 1576 O O . VAL A 1 192 ? 5.734 32.594 9.852 1 96.19 192 VAL A O 1
ATOM 1579 N N . VAL A 1 193 ? 7.426 33.094 11.195 1 94.88 193 VAL A N 1
ATOM 1580 C CA . VAL A 1 193 ? 7.105 34.5 11.227 1 94.88 193 VAL A CA 1
ATOM 1581 C C . VAL A 1 193 ? 7.191 35.094 9.812 1 94.88 193 VAL A C 1
ATOM 1583 O O . VAL A 1 193 ? 6.312 35.844 9.398 1 94.88 193 VAL A O 1
ATOM 1586 N N . VAL A 1 194 ? 8.195 34.688 9.125 1 94.56 194 VAL A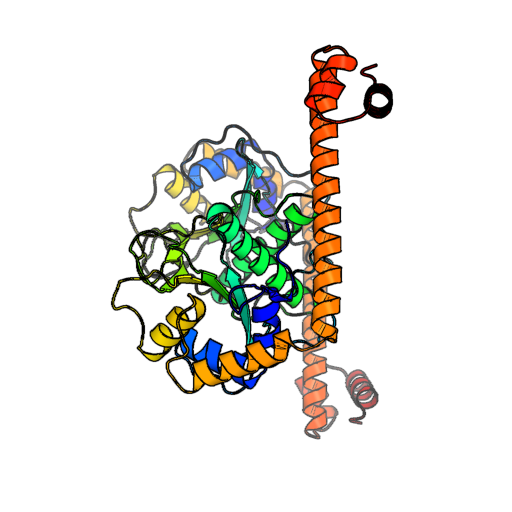 N 1
ATOM 1587 C CA . VAL A 1 194 ? 8.375 35.156 7.75 1 94.56 194 VAL A CA 1
ATOM 1588 C C . VAL A 1 194 ? 7.207 34.688 6.891 1 94.56 194 VAL A C 1
ATOM 1590 O O . VAL A 1 194 ? 6.629 35.469 6.129 1 94.56 194 VAL A O 1
ATOM 1593 N N . ALA A 1 195 ? 6.891 33.438 6.977 1 92.44 195 ALA A N 1
ATOM 1594 C CA . ALA A 1 195 ? 5.812 32.844 6.191 1 92.44 195 ALA A CA 1
ATOM 1595 C C . ALA A 1 195 ? 4.488 33.562 6.453 1 92.44 195 ALA A C 1
ATOM 1597 O O . ALA A 1 195 ? 3.719 33.812 5.523 1 92.44 195 ALA A O 1
ATOM 1598 N N . LYS A 1 196 ? 4.23 33.906 7.66 1 92.94 196 LYS A N 1
ATOM 1599 C CA . LYS A 1 196 ? 2.963 34.531 8.062 1 92.94 196 LYS A CA 1
ATOM 1600 C C . LYS A 1 196 ? 2.854 35.969 7.547 1 92.94 196 LYS A C 1
ATOM 1602 O O . LYS A 1 196 ? 1.758 36.531 7.492 1 92.94 196 LYS A O 1
ATOM 1607 N N . ASN A 1 197 ? 3.982 36.469 7.164 1 92.81 197 ASN A N 1
ATOM 1608 C CA . ASN A 1 197 ? 3.982 37.844 6.703 1 92.81 197 ASN A CA 1
ATOM 1609 C C . ASN A 1 197 ? 4.141 37.938 5.188 1 92.81 197 ASN A C 1
ATOM 1611 O O . ASN A 1 197 ? 4.293 39.031 4.641 1 92.81 197 ASN A O 1
ATOM 1615 N N . ARG A 1 198 ? 4.117 36.844 4.602 1 91.94 198 ARG A N 1
ATOM 1616 C CA . ARG A 1 198 ? 4.215 36.812 3.146 1 91.94 198 ARG A CA 1
ATOM 1617 C C . ARG A 1 198 ? 2.838 36.969 2.506 1 91.94 198 ARG A C 1
ATOM 1619 O O . ARG A 1 198 ? 1.99 36.094 2.621 1 91.94 198 ARG A O 1
ATOM 1626 N N . GLU A 1 199 ? 2.65 37.969 1.716 1 92.19 199 GLU A N 1
ATOM 1627 C CA . GLU A 1 199 ? 1.36 38.281 1.107 1 92.19 199 GLU A CA 1
ATOM 1628 C C . GLU A 1 199 ? 0.957 37.219 0.092 1 92.19 199 GLU A C 1
ATOM 1630 O O . GLU A 1 199 ? -0.224 36.906 -0.032 1 92.19 199 GLU A O 1
ATOM 1635 N N . GLU A 1 200 ? 1.899 36.781 -0.606 1 93.12 200 GLU A N 1
ATOM 1636 C CA . GLU A 1 200 ? 1.624 35.75 -1.599 1 93.12 200 GLU A CA 1
ATOM 1637 C C . GLU A 1 200 ? 1.026 34.5 -0.948 1 93.12 200 GLU A C 1
ATOM 1639 O O . GLU A 1 200 ? 0.089 33.906 -1.481 1 93.12 200 GLU A O 1
ATOM 1644 N N . TRP A 1 201 ? 1.562 34.156 0.162 1 90.75 201 TRP A N 1
ATOM 1645 C CA . TRP A 1 201 ? 1.075 32.969 0.854 1 90.75 201 TRP A CA 1
ATOM 1646 C C . TRP A 1 201 ? -0.273 33.25 1.515 1 90.75 201 TRP A C 1
ATOM 1648 O O . TRP A 1 201 ? -1.124 32.344 1.59 1 90.75 201 TRP A O 1
ATOM 1658 N N . ARG A 1 202 ? -0.475 34.375 1.906 1 91.62 202 ARG A N 1
ATOM 1659 C CA . ARG A 1 202 ? -1.776 34.781 2.426 1 91.62 202 ARG A CA 1
ATOM 1660 C C . ARG A 1 202 ? -2.863 34.625 1.369 1 91.62 202 ARG A C 1
ATOM 1662 O O . ARG A 1 202 ? -3.928 34.062 1.646 1 91.62 202 ARG A O 1
ATOM 1669 N N . ARG A 1 203 ? -2.604 35.094 0.209 1 92 203 ARG A N 1
ATOM 1670 C CA . ARG A 1 203 ? -3.553 34.969 -0.893 1 92 203 ARG A CA 1
ATOM 1671 C C . ARG A 1 203 ? -3.822 33.5 -1.24 1 92 203 ARG A C 1
ATOM 1673 O O . ARG A 1 203 ? -4.969 33.125 -1.477 1 92 203 ARG A O 1
ATOM 1680 N N . GLU A 1 204 ? -2.748 32.844 -1.278 1 89.69 204 GLU A N 1
ATOM 1681 C CA . GLU A 1 204 ? -2.885 31.422 -1.562 1 89.69 204 GLU A CA 1
ATOM 1682 C C . GLU A 1 204 ? -3.779 30.734 -0.533 1 89.69 204 GLU A C 1
ATOM 1684 O O . GLU A 1 204 ? -4.668 29.969 -0.893 1 89.69 204 GLU A O 1
ATOM 1689 N N . TYR A 1 205 ? -3.557 31 0.663 1 89.5 205 TYR A N 1
ATOM 1690 C CA . TYR A 1 205 ? -4.336 30.406 1.743 1 89.5 205 TYR A CA 1
ATOM 1691 C C . TYR A 1 205 ? -5.801 30.812 1.651 1 89.5 205 TYR A C 1
ATOM 1693 O O . TYR A 1 205 ? -6.695 29.984 1.814 1 89.5 205 TYR A O 1
ATOM 1701 N N . MET A 1 206 ? -6.043 32.031 1.414 1 89.56 206 MET A N 1
ATOM 1702 C CA . MET A 1 206 ? -7.41 32.531 1.332 1 89.56 206 MET A CA 1
ATOM 1703 C C . MET A 1 206 ? -8.156 31.891 0.171 1 89.56 206 MET A C 1
ATOM 1705 O O . MET A 1 206 ? -9.336 31.562 0.296 1 89.56 206 MET A O 1
ATOM 1709 N N . THR A 1 207 ? -7.477 31.734 -0.886 1 88.12 207 THR A N 1
ATOM 1710 C CA . THR A 1 207 ? -8.07 31.047 -2.031 1 88.12 207 THR A CA 1
ATOM 1711 C C . THR A 1 207 ? -8.422 29.609 -1.684 1 88.12 207 THR A C 1
ATOM 1713 O O . THR A 1 207 ? -9.523 29.141 -1.993 1 88.12 207 THR A O 1
ATOM 1716 N N . LEU A 1 208 ? -7.484 28.984 -1.057 1 84.69 208 LEU A N 1
ATOM 1717 C CA . LEU A 1 208 ? -7.711 27.609 -0.637 1 84.69 208 LEU A CA 1
ATOM 1718 C C . LEU A 1 208 ? -8.883 27.531 0.341 1 84.69 208 LEU A C 1
ATOM 1720 O O . LEU A 1 208 ? -9.734 26.641 0.223 1 84.69 208 LEU A O 1
ATOM 1724 N N . ALA A 1 209 ? -8.938 28.391 1.299 1 82.75 209 ALA A N 1
ATOM 1725 C CA . ALA A 1 209 ? -9.992 28.422 2.312 1 82.75 209 ALA A CA 1
ATOM 1726 C C . ALA A 1 209 ? -11.367 28.625 1.675 1 82.75 209 ALA A C 1
ATOM 1728 O O . ALA A 1 209 ? -12.344 28 2.08 1 82.75 209 ALA A O 1
ATOM 1729 N N . LEU A 1 210 ? -11.375 29.469 0.712 1 83.81 210 LEU A N 1
ATOM 1730 C CA . LEU A 1 210 ? -12.617 29.719 -0.008 1 83.81 210 LEU A CA 1
ATOM 1731 C C . LEU A 1 210 ? -13.07 28.469 -0.765 1 83.81 210 LEU A C 1
ATOM 1733 O O . LEU A 1 210 ? -14.258 28.141 -0.777 1 83.81 210 LEU A O 1
ATOM 1737 N N . GLU A 1 211 ? -12.125 27.859 -1.388 1 80.31 211 GLU A N 1
ATOM 1738 C CA . GLU A 1 211 ? -12.43 26.625 -2.121 1 80.31 211 GLU A CA 1
ATOM 1739 C C . GLU A 1 211 ? -12.945 25.531 -1.184 1 80.31 211 GLU A C 1
ATOM 1741 O O . GLU A 1 211 ? -13.891 24.828 -1.515 1 80.31 211 GLU A O 1
ATOM 1746 N N . ILE A 1 212 ? -12.336 25.391 -0.085 1 79.44 212 ILE A N 1
ATOM 1747 C CA . ILE A 1 212 ? -12.75 24.406 0.91 1 79.44 212 ILE A CA 1
ATOM 1748 C C . ILE A 1 212 ? -14.156 24.734 1.408 1 79.44 212 ILE A C 1
ATOM 1750 O O . ILE A 1 212 ? -14.992 23.844 1.54 1 79.44 212 ILE A O 1
ATOM 1754 N N . GLU A 1 213 ? -14.398 25.953 1.701 1 79.31 213 GLU A N 1
ATOM 1755 C CA . GLU A 1 213 ? -15.719 26.375 2.146 1 79.31 213 GLU A CA 1
ATOM 1756 C C . GLU A 1 213 ? -16.781 26.078 1.087 1 79.31 213 GLU A C 1
ATOM 1758 O O . GLU A 1 213 ? -17.875 25.625 1.409 1 79.31 213 GLU A O 1
ATOM 1763 N N . LYS A 1 214 ? -16.438 26.344 -0.095 1 80.94 214 LYS A N 1
ATOM 1764 C CA . LYS A 1 214 ? -17.359 26.047 -1.194 1 80.94 214 LYS A CA 1
ATOM 1765 C C . LYS A 1 214 ? -17.641 24.562 -1.279 1 80.94 214 LYS A C 1
ATOM 1767 O O . LYS A 1 214 ? -18.797 24.156 -1.477 1 80.94 214 LYS A O 1
ATOM 1772 N N . GLU A 1 215 ? -16.625 23.797 -1.208 1 75.88 215 GLU A N 1
ATOM 1773 C CA . GLU A 1 215 ? -16.766 22.344 -1.264 1 75.88 215 GLU A CA 1
ATOM 1774 C C . GLU A 1 215 ? -17.609 21.844 -0.101 1 75.88 215 GLU A C 1
ATOM 1776 O O . GLU A 1 215 ? -18.422 20.922 -0.272 1 75.88 215 GLU A O 1
ATOM 1781 N N . LYS A 1 216 ? -17.422 22.344 1.041 1 78.19 216 LYS A N 1
ATOM 1782 C CA . LYS A 1 216 ? -18.219 21.984 2.207 1 78.19 216 LYS A CA 1
ATOM 1783 C C . LYS A 1 216 ? -19.688 22.328 1.999 1 78.19 216 LYS A C 1
ATOM 1785 O O . LYS A 1 216 ? -20.562 21.531 2.309 1 78.19 216 LYS A O 1
ATOM 1790 N N . LYS A 1 217 ? -19.891 23.5 1.573 1 79.19 217 LYS A N 1
ATOM 1791 C CA . LYS A 1 217 ? -21.266 23.922 1.29 1 79.19 217 LYS A CA 1
ATOM 1792 C C . LYS A 1 217 ? -21.922 23 0.264 1 79.19 217 LYS A C 1
ATOM 1794 O O . LYS A 1 217 ? -23.078 22.609 0.428 1 79.19 217 LYS A O 1
ATOM 1799 N N . LYS A 1 218 ? -21.172 22.703 -0.719 1 79.94 218 LYS A N 1
ATOM 1800 C CA . LYS A 1 218 ? -21.672 21.766 -1.73 1 79.94 218 LYS A CA 1
ATOM 1801 C C . LYS A 1 218 ? -21.984 20.406 -1.122 1 79.94 218 LYS A C 1
ATOM 1803 O O . LYS A 1 218 ? -23 19.797 -1.44 1 79.94 218 LYS A O 1
ATOM 1808 N N . ALA A 1 219 ? -21.078 19.938 -0.328 1 77 219 ALA A N 1
ATOM 1809 C CA . ALA A 1 219 ? -21.266 18.641 0.334 1 77 219 ALA A CA 1
ATOM 1810 C C . ALA A 1 219 ? -22.516 18.656 1.218 1 77 219 ALA A C 1
ATOM 1812 O O . ALA A 1 219 ? -23.266 17.688 1.254 1 77 219 ALA A O 1
ATOM 1813 N N . VAL A 1 220 ? -22.734 19.703 1.946 1 78.75 220 VAL A N 1
ATOM 1814 C CA . VAL A 1 220 ? -23.922 19.859 2.793 1 78.75 220 VAL A CA 1
ATOM 1815 C C . VAL A 1 220 ? -25.172 19.891 1.929 1 78.75 220 VAL A C 1
ATOM 1817 O O . VAL A 1 220 ? -26.172 19.25 2.256 1 78.75 220 VAL A O 1
ATOM 1820 N N . GLU A 1 221 ? -25.047 20.578 0.935 1 81.38 221 GLU A N 1
ATOM 1821 C CA . GLU A 1 221 ? -26.188 20.641 0.014 1 81.38 221 GLU A CA 1
ATOM 1822 C C . GLU A 1 221 ? -26.5 19.266 -0.563 1 81.38 221 GLU A C 1
ATOM 1824 O O . GLU A 1 221 ? -27.656 18.875 -0.628 1 81.38 221 GLU A O 1
ATOM 1829 N N . GLU A 1 222 ? -25.516 18.625 -0.954 1 80.94 222 GLU A N 1
ATOM 1830 C CA . GLU A 1 222 ? -25.703 17.281 -1.502 1 80.94 222 GLU A CA 1
ATOM 1831 C C . GLU A 1 222 ? -26.281 16.344 -0.457 1 80.94 222 GLU A C 1
ATOM 1833 O O . GLU A 1 222 ? -27.125 15.5 -0.775 1 80.94 222 GLU A O 1
ATOM 1838 N N . ARG A 1 223 ? -25.828 16.484 0.723 1 80.69 223 ARG A N 1
ATOM 1839 C CA . ARG A 1 223 ? -26.391 15.68 1.81 1 80.69 223 ARG A CA 1
ATOM 1840 C C . ARG A 1 223 ? -27.844 16.016 2.055 1 80.69 223 ARG A C 1
ATOM 1842 O O . ARG A 1 223 ? -28.672 15.133 2.291 1 80.69 223 ARG A O 1
ATOM 1849 N N . ASN A 1 224 ? -28.031 17.266 2.033 1 85.25 224 ASN A N 1
ATOM 1850 C CA . ASN A 1 224 ? -29.422 17.703 2.197 1 85.25 224 ASN A CA 1
ATOM 1851 C C . ASN A 1 224 ? -30.297 17.203 1.062 1 85.25 224 ASN A C 1
ATOM 1853 O O . ASN A 1 224 ? -31.438 16.797 1.294 1 85.25 224 ASN A O 1
ATOM 1857 N N . PHE A 1 225 ? -29.797 17.172 -0.085 1 85.88 225 PHE A N 1
ATOM 1858 C CA . PHE A 1 225 ? -30.531 16.656 -1.232 1 85.88 225 PHE A CA 1
ATOM 1859 C C . PHE A 1 225 ? -30.797 15.156 -1.062 1 85.88 225 PHE A C 1
ATOM 1861 O O . PHE A 1 225 ? -31.922 14.695 -1.288 1 85.88 225 PHE A O 1
ATOM 1868 N N . ALA A 1 226 ? -29.797 14.508 -0.658 1 85.38 226 ALA A N 1
ATOM 1869 C CA . ALA A 1 226 ? -29.953 13.07 -0.431 1 85.38 226 ALA A CA 1
ATOM 1870 C C . ALA A 1 226 ? -30.969 12.797 0.674 1 85.38 226 ALA A C 1
ATOM 1872 O O . ALA A 1 226 ? -31.797 11.891 0.556 1 85.38 226 ALA A O 1
ATOM 1873 N N . ALA A 1 227 ? -30.906 13.594 1.685 1 88.12 227 ALA A N 1
ATOM 1874 C CA . ALA A 1 227 ? -31.875 13.477 2.777 1 88.12 227 ALA A CA 1
ATOM 1875 C C . ALA A 1 227 ? -33.281 13.781 2.297 1 88.12 227 ALA A C 1
ATOM 1877 O O . ALA A 1 227 ? -34.25 13.086 2.668 1 88.12 227 ALA A O 1
ATOM 1878 N N . ALA A 1 228 ? -33.406 14.797 1.517 1 88.75 228 ALA A N 1
ATOM 1879 C CA . ALA A 1 228 ? -34.719 15.172 0.976 1 88.75 228 ALA A CA 1
ATOM 1880 C C . ALA A 1 228 ? -35.312 14.039 0.153 1 88.75 228 ALA A C 1
ATOM 1882 O O . ALA A 1 228 ? -36.5 13.742 0.27 1 88.75 228 ALA A O 1
ATOM 1883 N N . ILE A 1 229 ? -34.5 13.422 -0.593 1 89.75 229 ILE A N 1
ATOM 1884 C CA . ILE A 1 229 ? -34.938 12.312 -1.427 1 89.75 229 ILE A CA 1
ATOM 1885 C C . ILE A 1 229 ? -35.438 11.172 -0.543 1 89.75 229 ILE A C 1
ATOM 1887 O O . ILE A 1 229 ? -36.531 10.617 -0.8 1 89.75 229 ILE A O 1
ATOM 1891 N N . GLU A 1 230 ? -34.719 10.914 0.451 1 89.38 230 GLU A N 1
ATOM 1892 C CA . GLU A 1 230 ? -35.125 9.844 1.362 1 89.38 230 GLU A CA 1
ATOM 1893 C C . GLU A 1 230 ? -36.438 10.195 2.07 1 89.38 230 GLU A C 1
ATOM 1895 O O . GLU A 1 230 ? -37.312 9.336 2.242 1 89.38 230 GLU A O 1
ATOM 1900 N N . MET A 1 231 ? -36.562 11.398 2.455 1 90.88 231 MET A N 1
ATOM 1901 C CA . MET A 1 231 ? -37.781 11.852 3.145 1 90.88 231 MET A CA 1
ATOM 1902 C C . MET A 1 231 ? -38.969 11.828 2.209 1 90.88 231 MET A C 1
ATOM 1904 O O . MET A 1 231 ? -40.094 11.461 2.621 1 90.88 231 MET A O 1
ATOM 1908 N N . LEU A 1 232 ? -38.781 12.172 1.002 1 90.25 232 LEU A N 1
ATOM 1909 C CA . LEU A 1 232 ? -39.844 12.141 0.007 1 90.25 232 LEU A CA 1
ATOM 1910 C C . LEU A 1 232 ? -40.25 10.711 -0.303 1 90.25 232 LEU A C 1
ATOM 1912 O O . LEU A 1 232 ? -41.438 10.43 -0.506 1 90.25 232 LEU A O 1
ATOM 1916 N N . LYS A 1 233 ? -39.344 9.805 -0.299 1 89.69 233 LYS A N 1
ATOM 1917 C CA . LYS A 1 233 ? -39.656 8.391 -0.497 1 89.69 233 LYS A CA 1
ATOM 1918 C C . LYS A 1 233 ? -40.531 7.859 0.623 1 89.69 233 LYS A C 1
ATOM 1920 O O . LYS A 1 233 ? -41.375 6.965 0.401 1 89.69 233 LYS A O 1
ATOM 1925 N N . ASP A 1 234 ? -40.344 8.461 1.8 1 91.56 234 ASP A N 1
ATOM 1926 C CA . ASP A 1 234 ? -41.156 8.086 2.949 1 91.56 234 ASP A CA 1
ATOM 1927 C C . ASP A 1 234 ? -42.469 8.875 2.971 1 91.56 234 ASP A C 1
ATOM 1929 O O . ASP A 1 234 ? -43.188 8.867 3.973 1 91.56 234 ASP A O 1
ATOM 1933 N N . ASN A 1 235 ? -42.688 9.672 2.002 1 90.19 235 ASN A N 1
ATOM 1934 C CA . ASN A 1 235 ? -43.938 10.391 1.755 1 90.19 235 ASN A CA 1
ATOM 1935 C C . ASN A 1 235 ? -44.125 11.539 2.742 1 90.19 235 ASN A C 1
ATOM 1937 O O . ASN A 1 235 ? -45.25 11.82 3.16 1 90.19 235 ASN A O 1
ATOM 1941 N N . LEU A 1 236 ? -43.094 12.039 3.16 1 90.75 236 LEU A N 1
ATOM 1942 C CA . LEU A 1 236 ? -43.219 13.234 3.988 1 90.75 236 LEU A CA 1
ATOM 1943 C C . LEU A 1 236 ? -43.625 14.438 3.146 1 90.75 236 LEU A C 1
ATOM 1945 O O . LEU A 1 236 ? -43.188 14.578 2.002 1 90.75 236 LEU A O 1
ATOM 1949 N N . PRO A 1 237 ? -44.438 15.289 3.799 1 90.75 237 PRO A N 1
ATOM 1950 C CA . PRO A 1 237 ? -44.875 16.484 3.061 1 90.75 237 PRO A CA 1
ATOM 1951 C C . PRO A 1 237 ? -43.688 17.406 2.725 1 90.75 237 PRO A C 1
ATOM 1953 O O . PRO A 1 237 ? -42.75 17.516 3.506 1 90.75 237 PRO A O 1
ATOM 1956 N N . VAL A 1 238 ? -43.75 18.078 1.587 1 91.31 238 VAL A N 1
ATOM 1957 C CA . VAL A 1 238 ? -42.688 18.938 1.043 1 91.31 238 VAL A CA 1
ATOM 1958 C C . VAL A 1 238 ? -42.312 20 2.064 1 91.31 238 VAL A C 1
ATOM 1960 O O . VAL A 1 238 ? -41.156 20.328 2.219 1 91.31 238 VAL A O 1
ATOM 1963 N N . GLU A 1 239 ? -43.375 20.5 2.781 1 91 239 GLU A N 1
ATOM 1964 C CA . GLU A 1 239 ? -43.156 21.562 3.75 1 91 239 GLU A CA 1
ATOM 1965 C C . GLU A 1 239 ? -42.281 21.078 4.914 1 91 239 GLU A C 1
ATOM 1967 O O . GLU A 1 239 ? -41.406 21.812 5.402 1 91 239 GLU A O 1
ATOM 1972 N N . LYS A 1 240 ? -42.469 19.875 5.301 1 90.81 240 LYS A N 1
ATOM 1973 C CA . LYS A 1 240 ? -41.688 19.297 6.391 1 90.81 240 LYS A CA 1
ATOM 1974 C C . LYS A 1 240 ? -40.25 19 5.945 1 90.81 240 LYS A C 1
ATOM 1976 O O . LYS A 1 240 ? -39.281 19.234 6.695 1 90.81 240 LYS A O 1
ATOM 1981 N N . VAL A 1 241 ? -40.156 18.469 4.75 1 91.81 241 VAL A N 1
ATOM 1982 C CA . VAL A 1 241 ? -38.844 18.172 4.199 1 91.81 241 VAL A CA 1
ATOM 1983 C C . VAL A 1 241 ? -38 19.438 4.125 1 91.81 241 VAL A C 1
ATOM 1985 O O . VAL A 1 241 ? -36.812 19.438 4.461 1 91.81 241 VAL A O 1
ATOM 1988 N N . ALA A 1 242 ? -38.688 20.531 3.68 1 89.44 242 ALA A N 1
ATOM 1989 C CA . ALA A 1 242 ? -37.969 21.812 3.582 1 89.44 242 ALA A CA 1
ATOM 1990 C C . ALA A 1 242 ? -37.469 22.266 4.949 1 89.44 242 ALA A C 1
ATOM 1992 O O . ALA A 1 242 ? -36.375 22.781 5.07 1 89.44 242 ALA A O 1
ATOM 1993 N N . LYS A 1 243 ? -38.312 22.078 5.918 1 88.31 243 LYS A N 1
ATOM 1994 C CA . LYS A 1 243 ? -37.969 22.484 7.281 1 88.31 243 LYS A CA 1
ATOM 1995 C C . LYS A 1 243 ? -36.781 21.688 7.809 1 88.31 243 LYS A C 1
ATOM 1997 O O . LYS A 1 243 ? -35.875 22.266 8.43 1 88.31 243 LYS A O 1
ATOM 2002 N N . TYR A 1 244 ? -36.75 20.453 7.465 1 86.5 244 TYR A N 1
ATOM 2003 C CA . TYR A 1 244 ? -35.75 19.578 8.055 1 86.5 244 TYR A CA 1
ATOM 2004 C C . TYR A 1 244 ? -34.438 19.672 7.285 1 86.5 244 TYR A C 1
ATOM 2006 O O . TYR A 1 244 ? -33.375 19.391 7.832 1 86.5 244 TYR A O 1
ATOM 2014 N N . THR A 1 245 ? -34.406 20 6 1 87.06 245 THR A N 1
ATOM 2015 C CA . THR A 1 245 ? -33.219 19.938 5.18 1 87.06 245 THR A CA 1
ATOM 2016 C C . THR A 1 245 ? -32.656 21.344 4.891 1 87.06 245 THR A C 1
ATOM 2018 O O . THR A 1 245 ? -31.562 21.484 4.352 1 87.06 245 THR A O 1
ATOM 2021 N N . SER A 1 246 ? -33.312 22.406 5.234 1 83.19 246 SER A N 1
ATOM 2022 C CA . SER A 1 246 ? -32.938 23.797 4.984 1 83.19 246 SER A CA 1
ATOM 2023 C C . SER A 1 246 ? -32.938 24.109 3.492 1 83.19 246 SER A C 1
ATOM 2025 O O . SER A 1 246 ? -32.188 24.984 3.041 1 83.19 246 SER A O 1
ATOM 2027 N N . LEU A 1 247 ? -33.562 23.219 2.77 1 88.62 247 LEU A N 1
ATOM 2028 C CA . LEU A 1 247 ? -33.781 23.453 1.346 1 88.62 247 LEU A CA 1
ATOM 2029 C C . LEU A 1 247 ? -35.062 24.234 1.107 1 88.62 247 LEU A C 1
ATOM 2031 O O . LEU A 1 247 ? -36 24.188 1.929 1 88.62 247 LEU A O 1
ATOM 2035 N N . THR A 1 248 ? -35.031 25 0.101 1 88.5 248 THR A N 1
ATOM 2036 C CA . THR A 1 248 ? -36.25 25.719 -0.245 1 88.5 248 THR A CA 1
ATOM 2037 C C . THR A 1 248 ? -37.312 24.781 -0.831 1 88.5 248 THR A C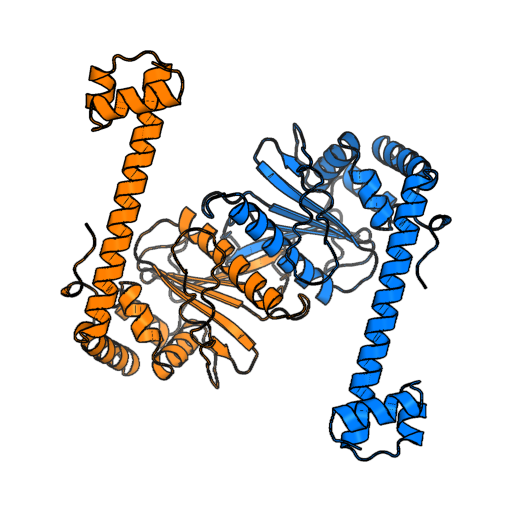 1
ATOM 2039 O O . THR A 1 248 ? -36.969 23.688 -1.306 1 88.5 248 THR A O 1
ATOM 2042 N N . ILE A 1 249 ? -38.531 25.172 -0.764 1 90.75 249 ILE A N 1
ATOM 2043 C CA . ILE A 1 249 ? -39.625 24.406 -1.303 1 90.75 249 ILE A CA 1
ATOM 2044 C C . ILE A 1 249 ? -39.406 24.141 -2.793 1 90.75 249 ILE A C 1
ATOM 2046 O O . ILE A 1 249 ? -39.656 23.047 -3.281 1 90.75 249 ILE A O 1
ATOM 2050 N N . ASP A 1 250 ? -38.875 25.125 -3.475 1 91.19 250 ASP A N 1
ATOM 2051 C CA . ASP A 1 250 ? -38.625 25 -4.91 1 91.19 250 ASP A CA 1
ATOM 2052 C C . ASP A 1 250 ? -37.562 23.938 -5.195 1 91.19 250 ASP A C 1
ATOM 2054 O O . ASP A 1 250 ? -37.719 23.125 -6.117 1 91.19 250 ASP A O 1
ATOM 2058 N N . GLN A 1 251 ? -36.656 23.922 -4.43 1 91.06 251 GLN A N 1
ATOM 2059 C CA . GLN A 1 251 ? -35.594 22.953 -4.594 1 91.06 251 GLN A CA 1
ATOM 2060 C C . GLN A 1 251 ? -36.094 21.531 -4.359 1 91.06 251 GLN A C 1
ATOM 2062 O O . GLN A 1 251 ? -35.719 20.594 -5.086 1 91.06 251 GLN A O 1
ATOM 2067 N N . ILE A 1 252 ? -36.938 21.391 -3.426 1 89.88 252 ILE A N 1
ATOM 2068 C CA . ILE A 1 252 ? -37.469 20.078 -3.072 1 89.88 252 ILE A CA 1
ATOM 2069 C C . ILE A 1 252 ? -38.375 19.578 -4.195 1 89.88 252 ILE A C 1
ATOM 2071 O O . ILE A 1 252 ? -38.344 18.391 -4.551 1 89.88 252 ILE A O 1
ATOM 2075 N N . LYS A 1 253 ? -39.156 20.484 -4.727 1 89.38 253 LYS A N 1
ATOM 2076 C CA . LYS A 1 253 ? -40.031 20.109 -5.832 1 89.38 253 LYS A CA 1
ATOM 2077 C C . LYS A 1 253 ? -39.219 19.672 -7.051 1 89.38 253 LYS A C 1
ATOM 2079 O O . LYS A 1 253 ? -39.562 18.703 -7.727 1 89.38 253 LYS A O 1
ATOM 2084 N N . GLU A 1 254 ? -38.188 20.328 -7.227 1 91 254 GLU A N 1
ATOM 2085 C CA . GLU A 1 254 ? -37.312 19.984 -8.352 1 91 254 GLU A CA 1
ATOM 2086 C C . GLU A 1 254 ? -36.688 18.609 -8.164 1 91 254 GLU A C 1
ATOM 2088 O O . GLU A 1 254 ? -36.656 17.797 -9.102 1 91 254 GLU A O 1
ATOM 2093 N N . ILE A 1 255 ? -36.188 18.375 -6.973 1 87.44 255 ILE A N 1
ATOM 2094 C CA . ILE A 1 255 ? -35.531 17.109 -6.633 1 87.44 255 ILE A CA 1
ATOM 2095 C C . ILE A 1 255 ? -36.562 15.977 -6.73 1 87.44 255 ILE A C 1
ATOM 2097 O O . ILE A 1 255 ? -36.25 14.898 -7.246 1 87.44 255 ILE A O 1
ATOM 2101 N N . GLY A 1 256 ? -37.719 16.266 -6.266 1 87.62 256 GLY A N 1
ATOM 2102 C CA . GLY A 1 256 ? -38.812 15.297 -6.336 1 87.62 256 GLY A CA 1
ATOM 2103 C C . GLY A 1 256 ? -39.188 14.93 -7.758 1 87.62 256 GLY A C 1
ATOM 2104 O O . GLY A 1 256 ? -39.375 13.758 -8.07 1 87.62 256 GLY A O 1
ATOM 2105 N N . LYS A 1 257 ? -39.25 15.867 -8.562 1 88.31 257 LYS A N 1
ATOM 2106 C CA . LYS A 1 257 ? -39.594 15.641 -9.961 1 88.31 257 LYS A CA 1
ATOM 2107 C C . LYS A 1 257 ? -38.469 14.867 -10.672 1 88.31 257 LYS A C 1
ATOM 2109 O O . LYS A 1 257 ? -38.75 13.93 -11.43 1 88.31 257 LYS A O 1
ATOM 2114 N N . LYS A 1 258 ? -37.281 15.219 -10.383 1 86.94 258 LYS A N 1
ATOM 2115 C CA . LYS A 1 258 ? -36.156 14.602 -11.031 1 86.94 258 LYS A CA 1
ATOM 2116 C C . LYS A 1 258 ? -36.031 13.125 -10.656 1 86.94 258 LYS A C 1
ATOM 2118 O O . LYS A 1 258 ? -35.594 12.305 -11.461 1 86.94 258 LYS A O 1
ATOM 2123 N N . ASN A 1 259 ? -36.562 12.867 -9.398 1 88.25 259 ASN A N 1
ATOM 2124 C CA . ASN A 1 259 ? -36.469 11.5 -8.914 1 88.25 259 ASN A CA 1
ATOM 2125 C C . ASN A 1 259 ? -37.812 10.789 -8.945 1 88.25 259 ASN A C 1
ATOM 2127 O O . ASN A 1 259 ? -37.969 9.734 -8.336 1 88.25 259 ASN A O 1
ATOM 2131 N N . ALA A 1 260 ? -38.719 11.406 -9.555 1 85.56 260 ALA A N 1
ATOM 2132 C CA . ALA A 1 260 ? -40.062 10.875 -9.75 1 85.56 260 ALA A CA 1
ATOM 2133 C C . ALA A 1 260 ? -40.719 10.586 -8.406 1 85.56 260 ALA A C 1
ATOM 2135 O O . ALA A 1 260 ? -41.375 9.547 -8.242 1 85.56 260 ALA A O 1
ATOM 2136 N N . LEU A 1 261 ? -40.438 11.398 -7.473 1 87.44 261 LEU A N 1
ATOM 2137 C CA . LEU A 1 261 ? -41.031 11.219 -6.148 1 87.44 261 LEU A CA 1
ATOM 2138 C C . LEU A 1 261 ? -42.188 12.195 -5.934 1 87.44 261 LEU A C 1
ATOM 2140 O O . LEU A 1 261 ? -42.938 12.055 -4.977 1 87.44 261 LEU A O 1
ATOM 2144 N N . LEU A 1 262 ? -42.156 13.203 -6.73 1 81.06 262 LEU A N 1
ATOM 2145 C CA . LEU A 1 262 ? -43.25 14.164 -6.762 1 81.06 262 LEU A CA 1
ATOM 2146 C C . LEU A 1 262 ? -43.75 14.359 -8.188 1 81.06 262 LEU A C 1
ATOM 2148 O O . LEU A 1 262 ? -43 14.164 -9.148 1 81.06 262 LEU A O 1
ATOM 2152 N N . MET B 1 1 ? 12.344 -21.672 -22.531 1 56.09 1 MET B N 1
ATOM 2153 C CA . MET B 1 1 ? 11.188 -21.828 -23.422 1 56.09 1 MET B CA 1
ATOM 2154 C C . MET B 1 1 ? 9.906 -21.984 -22.609 1 56.09 1 MET B C 1
ATOM 2156 O O . MET B 1 1 ? 9.93 -22.5 -21.484 1 56.09 1 MET B O 1
ATOM 2160 N N . ALA B 1 2 ? 8.844 -21.312 -23.125 1 68.81 2 ALA B N 1
ATOM 2161 C CA . ALA B 1 2 ? 7.531 -21.406 -22.484 1 68.81 2 ALA B CA 1
ATOM 2162 C C . ALA B 1 2 ? 7.012 -22.844 -22.547 1 68.81 2 ALA B C 1
ATOM 2164 O O . ALA B 1 2 ? 7.203 -23.547 -23.547 1 68.81 2 ALA B O 1
ATOM 2165 N N . LYS B 1 3 ? 6.504 -23.453 -21.438 1 83.06 3 LYS B N 1
ATOM 2166 C CA . LYS B 1 3 ? 5.852 -24.75 -21.359 1 83.06 3 LYS B CA 1
ATOM 2167 C C . LYS B 1 3 ? 4.738 -24.875 -22.406 1 83.06 3 LYS B C 1
ATOM 2169 O O . LYS B 1 3 ? 4.082 -23.875 -22.719 1 83.06 3 LYS B O 1
ATOM 2174 N N . SER B 1 4 ? 4.633 -26.062 -22.922 1 88.19 4 SER B N 1
ATOM 2175 C CA . SER B 1 4 ? 3.479 -26.297 -23.781 1 88.19 4 SER B CA 1
ATOM 2176 C C . SER B 1 4 ? 2.195 -26.406 -22.969 1 88.19 4 SER B C 1
ATOM 2178 O O . SER B 1 4 ? 2.234 -26.719 -21.781 1 88.19 4 SER B O 1
ATOM 2180 N N . TYR B 1 5 ? 1.104 -26.141 -23.562 1 91.38 5 TYR B N 1
ATOM 2181 C CA . TYR B 1 5 ? -0.19 -26.172 -22.891 1 91.38 5 TYR B CA 1
ATOM 2182 C C . TYR B 1 5 ? -0.432 -27.531 -22.25 1 91.38 5 TYR B C 1
ATOM 2184 O O . TYR B 1 5 ? -0.938 -27.609 -21.125 1 91.38 5 TYR B O 1
ATOM 2192 N N . ASP B 1 6 ? -0.006 -28.609 -22.969 1 90.38 6 ASP B N 1
ATOM 2193 C CA . ASP B 1 6 ? -0.228 -29.984 -22.5 1 90.38 6 ASP B CA 1
ATOM 2194 C C . ASP B 1 6 ? 0.572 -30.266 -21.234 1 90.38 6 ASP B C 1
ATOM 2196 O O . ASP B 1 6 ? 0.243 -31.188 -20.484 1 90.38 6 ASP B O 1
ATOM 2200 N N . GLU B 1 7 ? 1.537 -29.5 -21 1 92.19 7 GLU B N 1
ATOM 2201 C CA . GLU B 1 7 ? 2.42 -29.719 -19.859 1 92.19 7 GLU B CA 1
ATOM 2202 C C . GLU B 1 7 ? 1.959 -28.922 -18.641 1 92.19 7 GLU B C 1
ATOM 2204 O O . GLU B 1 7 ? 2.502 -29.078 -17.547 1 92.19 7 GLU B O 1
ATOM 2209 N N . LEU B 1 8 ? 0.988 -28.078 -18.781 1 92.75 8 LEU B N 1
ATOM 2210 C CA . LEU B 1 8 ? 0.556 -27.219 -17.688 1 92.75 8 LEU B CA 1
ATOM 2211 C C . LEU B 1 8 ? -0.118 -28.031 -16.594 1 92.75 8 LEU B C 1
ATOM 2213 O O . LEU B 1 8 ? -0.721 -29.078 -16.875 1 92.75 8 LEU B O 1
ATOM 2217 N N . THR B 1 9 ? 0.089 -27.656 -15.398 1 93.81 9 THR B N 1
ATOM 2218 C CA . THR B 1 9 ? -0.545 -28.219 -14.211 1 93.81 9 THR B CA 1
ATOM 2219 C C . THR B 1 9 ? -1.155 -27.125 -13.352 1 93.81 9 THR B C 1
ATOM 2221 O O . THR B 1 9 ? -1.115 -25.953 -13.711 1 93.81 9 THR B O 1
ATOM 2224 N N . ILE B 1 10 ? -1.743 -27.484 -12.227 1 94.31 10 ILE B N 1
ATOM 2225 C CA . ILE B 1 10 ? -2.355 -26.547 -11.297 1 94.31 10 ILE B CA 1
ATOM 2226 C C . ILE B 1 10 ? -1.302 -25.562 -10.781 1 94.31 10 ILE B C 1
ATOM 2228 O O . ILE B 1 10 ? -1.637 -24.5 -10.266 1 94.31 10 ILE B O 1
ATOM 2232 N N . GLN B 1 11 ? -0.056 -25.906 -10.953 1 94.56 11 GLN B N 1
ATOM 2233 C CA . GLN B 1 11 ? 1.032 -25.062 -10.469 1 94.56 11 GLN B CA 1
ATOM 2234 C C . GLN B 1 11 ? 1.288 -23.891 -11.414 1 94.56 11 GLN B C 1
ATOM 2236 O O . GLN B 1 11 ? 2.002 -22.953 -11.07 1 94.56 11 GLN B O 1
ATOM 2241 N N . ASP B 1 12 ? 0.779 -24.078 -12.586 1 89.69 12 ASP B N 1
ATOM 2242 C CA . ASP B 1 12 ? 0.891 -22.984 -13.547 1 89.69 12 ASP B CA 1
ATOM 2243 C C . ASP B 1 12 ? -0.228 -21.969 -13.359 1 89.69 12 ASP B C 1
ATOM 2245 O O . ASP B 1 12 ? -1.409 -22.312 -13.406 1 89.69 12 ASP B O 1
ATOM 2249 N N . ASN B 1 13 ? 0.169 -20.734 -13.234 1 85.38 13 ASN B N 1
ATOM 2250 C CA . ASN B 1 13 ? -0.779 -19.688 -12.875 1 85.38 13 ASN B CA 1
ATOM 2251 C C . ASN B 1 13 ? -1.938 -19.609 -13.859 1 85.38 13 ASN B C 1
ATOM 2253 O O . ASN B 1 13 ? -3.07 -19.312 -13.477 1 85.38 13 ASN B O 1
ATOM 2257 N N . PHE B 1 14 ? -1.681 -19.859 -15.078 1 86.56 14 PHE B N 1
ATOM 2258 C CA . PHE B 1 14 ? -2.744 -19.812 -16.078 1 86.56 14 PHE B CA 1
ATOM 2259 C C . PHE B 1 14 ? -3.859 -20.797 -15.719 1 86.56 14 PHE B C 1
ATOM 2261 O O . PHE B 1 14 ? -5.031 -20.406 -15.68 1 86.56 14 PHE B O 1
ATOM 2268 N N . ILE B 1 15 ? -3.439 -22 -15.516 1 90.88 15 ILE B N 1
ATOM 2269 C CA . ILE B 1 15 ? -4.414 -23.031 -15.172 1 90.88 15 ILE B CA 1
ATOM 2270 C C . ILE B 1 15 ? -5.066 -22.703 -13.828 1 90.88 15 ILE B C 1
ATOM 2272 O O . ILE B 1 15 ? -6.285 -22.812 -13.68 1 90.88 15 ILE B O 1
ATOM 2276 N N . PHE B 1 16 ? -4.289 -22.297 -12.875 1 92.06 16 PHE B N 1
ATOM 2277 C CA . PHE B 1 16 ? -4.793 -21.938 -11.555 1 92.06 16 PHE B CA 1
ATOM 2278 C C . PHE B 1 16 ? -5.887 -20.875 -11.664 1 92.06 16 PHE B C 1
ATOM 2280 O O . PHE B 1 16 ? -6.938 -21 -11.039 1 92.06 16 PHE B O 1
ATOM 2287 N N . GLN B 1 17 ? -5.664 -19.922 -12.445 1 87 17 GLN B N 1
ATOM 2288 C CA . GLN B 1 17 ? -6.625 -18.844 -12.625 1 87 17 GLN B CA 1
ATOM 2289 C C . GLN B 1 17 ? -7.934 -19.359 -13.211 1 87 17 GLN B C 1
ATOM 2291 O O . GLN B 1 17 ? -9.016 -18.906 -12.828 1 87 17 GLN B O 1
ATOM 2296 N N . LYS B 1 18 ? -7.809 -20.203 -14.172 1 89.25 18 LYS B N 1
ATOM 2297 C CA . LYS B 1 18 ? -9.008 -20.781 -14.773 1 89.25 18 LYS B CA 1
ATOM 2298 C C . LYS B 1 18 ? -9.828 -21.547 -13.75 1 89.25 18 LYS B C 1
ATOM 2300 O O . LYS B 1 18 ? -11.055 -21.453 -13.719 1 89.25 18 LYS B O 1
ATOM 2305 N N . ILE B 1 19 ? -9.109 -22.266 -12.938 1 92.38 19 ILE B N 1
ATOM 2306 C CA . ILE B 1 19 ? -9.773 -23.062 -11.914 1 92.38 19 ILE B CA 1
ATOM 2307 C C . ILE B 1 19 ? -10.461 -22.141 -10.906 1 92.38 19 ILE B C 1
ATOM 2309 O O . ILE B 1 19 ? -11.594 -22.391 -10.492 1 92.38 19 ILE B O 1
ATOM 2313 N N . MET B 1 20 ? -9.844 -21.031 -10.578 1 89.81 20 MET B N 1
ATOM 2314 C CA . MET B 1 20 ? -10.352 -20.094 -9.57 1 89.81 20 MET B CA 1
ATOM 2315 C C . MET B 1 20 ? -11.531 -19.297 -10.109 1 89.81 20 MET B C 1
ATOM 2317 O O . MET B 1 20 ? -12.195 -18.578 -9.359 1 89.81 20 MET B O 1
ATOM 2321 N N . ARG B 1 21 ? -11.758 -19.391 -11.344 1 86.06 21 ARG B N 1
ATOM 2322 C CA . ARG B 1 21 ? -12.945 -18.766 -11.914 1 86.06 21 ARG B CA 1
ATOM 2323 C C . ARG B 1 21 ? -14.203 -19.531 -11.531 1 86.06 21 ARG B C 1
ATOM 2325 O O . ARG B 1 21 ? -15.312 -19.016 -11.664 1 86.06 21 ARG B O 1
ATOM 2332 N N . ASN B 1 22 ? -13.969 -20.766 -11.234 1 88.19 22 ASN B N 1
ATOM 2333 C CA . ASN B 1 22 ? -15.086 -21.516 -10.641 1 88.19 22 ASN B CA 1
ATOM 2334 C C . ASN B 1 22 ? -15.422 -21 -9.25 1 88.19 22 ASN B C 1
ATOM 2336 O O . ASN B 1 22 ? -14.641 -21.172 -8.312 1 88.19 22 ASN B O 1
ATOM 2340 N N . LYS B 1 23 ? -16.594 -20.422 -9.18 1 86.69 23 LYS B N 1
ATOM 2341 C CA . LYS B 1 23 ? -17 -19.703 -7.973 1 86.69 23 LYS B CA 1
ATOM 2342 C C . LYS B 1 23 ? -16.938 -20.609 -6.746 1 86.69 23 LYS B C 1
ATOM 2344 O O . LYS B 1 23 ? -16.438 -20.203 -5.691 1 86.69 23 LYS B O 1
ATOM 2349 N N . ARG B 1 24 ? -17.5 -21.75 -6.852 1 90.31 24 ARG B N 1
ATOM 2350 C CA . ARG B 1 24 ? -17.547 -22.688 -5.734 1 90.31 24 ARG B CA 1
ATOM 2351 C C . ARG B 1 24 ? -16.141 -23.062 -5.281 1 90.31 24 ARG B C 1
ATOM 2353 O O . ARG B 1 24 ? -15.852 -23.078 -4.082 1 90.31 24 ARG B O 1
ATOM 2360 N N . ILE B 1 25 ? -15.281 -23.359 -6.207 1 93.5 25 ILE B N 1
ATOM 2361 C CA . ILE B 1 25 ? -13.914 -23.766 -5.906 1 93.5 25 ILE B CA 1
ATOM 2362 C C . ILE B 1 25 ? -13.148 -22.594 -5.293 1 93.5 25 ILE B C 1
ATOM 2364 O O . ILE B 1 25 ? -12.422 -22.766 -4.309 1 93.5 25 ILE B O 1
ATOM 2368 N N . CYS B 1 26 ? -13.336 -21.438 -5.844 1 91.5 26 CYS B N 1
ATOM 2369 C CA . CYS B 1 26 ? -12.656 -20.25 -5.332 1 91.5 26 CYS B CA 1
ATOM 2370 C C . CYS B 1 26 ? -13.086 -19.953 -3.9 1 91.5 26 CYS B C 1
ATOM 2372 O O . CYS B 1 26 ? -12.25 -19.719 -3.033 1 91.5 26 CYS B O 1
ATOM 2374 N N . LYS B 1 27 ? -14.375 -19.969 -3.674 1 90.62 27 LYS B N 1
ATOM 2375 C CA . LYS B 1 27 ? -14.906 -19.719 -2.34 1 90.62 27 LYS B CA 1
ATOM 2376 C C . LYS B 1 27 ? -14.328 -20.688 -1.317 1 90.62 27 LYS B C 1
ATOM 2378 O O . LYS B 1 27 ? -13.844 -20.266 -0.262 1 90.62 27 LYS B O 1
ATOM 2383 N N . GLN B 1 28 ? -14.359 -21.938 -1.636 1 93.12 28 GLN B N 1
ATOM 2384 C CA . GLN B 1 28 ? -13.867 -22.953 -0.713 1 93.12 28 GLN B CA 1
ATOM 2385 C C . GLN B 1 28 ? -12.359 -22.828 -0.5 1 93.12 28 GLN B C 1
ATOM 2387 O O . GLN B 1 28 ? -11.859 -23.078 0.597 1 93.12 28 GLN B O 1
ATOM 2392 N N . THR B 1 29 ? -11.617 -22.5 -1.599 1 94.31 29 THR B N 1
ATOM 2393 C CA . THR B 1 29 ? -10.18 -22.266 -1.483 1 94.31 29 THR B CA 1
ATOM 2394 C C . THR B 1 29 ? -9.898 -21.156 -0.476 1 94.31 29 THR B C 1
ATOM 2396 O O . THR B 1 29 ? -9.094 -21.328 0.44 1 94.31 29 THR B O 1
ATOM 2399 N N . LEU B 1 30 ? -10.617 -20.062 -0.59 1 92.56 30 LEU B N 1
ATOM 2400 C CA . LEU B 1 30 ? -10.422 -18.922 0.294 1 92.56 30 LEU B CA 1
ATOM 2401 C C . LEU B 1 30 ? -10.773 -19.281 1.734 1 92.56 30 LEU B C 1
ATOM 2403 O O . LEU B 1 30 ? -10.047 -18.922 2.662 1 92.56 30 LEU B O 1
ATOM 2407 N N . GLU B 1 31 ? -11.844 -19.984 1.884 1 92.44 31 GLU B N 1
ATOM 2408 C CA . GLU B 1 31 ? -12.266 -20.391 3.219 1 92.44 31 GLU B CA 1
ATOM 2409 C C . GLU B 1 31 ? -11.219 -21.266 3.885 1 92.44 31 GLU B C 1
ATOM 2411 O O . GLU B 1 31 ? -10.961 -21.141 5.086 1 92.44 31 GLU B O 1
ATOM 2416 N N . ARG B 1 32 ? -10.609 -22.078 3.125 1 93.38 32 ARG B N 1
ATOM 2417 C CA . ARG B 1 32 ? -9.578 -22.969 3.652 1 93.38 32 ARG B CA 1
ATOM 2418 C C . ARG B 1 32 ? -8.305 -22.203 3.975 1 93.38 32 ARG B C 1
ATOM 2420 O O . ARG B 1 32 ? -7.668 -22.438 5.004 1 93.38 32 ARG B O 1
ATOM 2427 N N . LEU B 1 33 ? -7.902 -21.328 3.086 1 94.38 33 LEU B N 1
ATOM 2428 C CA . LEU B 1 33 ? -6.676 -20.547 3.254 1 94.38 33 LEU B CA 1
ATOM 2429 C C . LEU B 1 33 ? -6.766 -19.656 4.484 1 94.38 33 LEU B C 1
ATOM 2431 O O . LEU B 1 33 ? 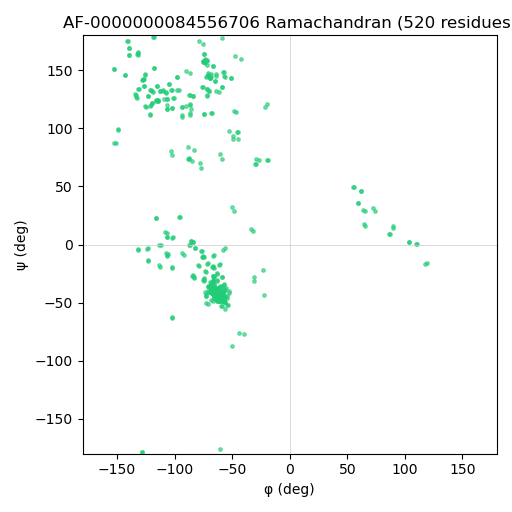-5.789 -19.5 5.223 1 94.38 33 LEU B O 1
ATOM 2435 N N . LEU B 1 34 ? -7.961 -19.078 4.703 1 92.44 34 LEU B N 1
ATOM 2436 C CA . LEU B 1 34 ? -8.102 -18.016 5.688 1 92.44 34 LEU B CA 1
ATOM 2437 C C . LEU B 1 34 ? -8.82 -18.516 6.934 1 92.44 34 LEU B C 1
ATOM 2439 O O . LEU B 1 34 ? -8.852 -17.828 7.957 1 92.44 34 LEU B O 1
ATOM 2443 N N . ASN B 1 35 ? -9.336 -19.688 6.848 1 89.69 35 ASN B N 1
ATOM 2444 C CA . ASN B 1 35 ? -10.125 -20.266 7.934 1 89.69 35 ASN B CA 1
ATOM 2445 C C . ASN B 1 35 ? -11.281 -19.359 8.336 1 89.69 35 ASN B C 1
ATOM 2447 O O . ASN B 1 35 ? -11.438 -19.016 9.508 1 89.69 35 ASN B O 1
ATOM 2451 N N . ILE B 1 36 ? -12.016 -18.938 7.355 1 87.25 36 ILE B N 1
ATOM 2452 C CA . ILE B 1 36 ? -13.18 -18.094 7.551 1 87.25 36 ILE B CA 1
ATOM 2453 C C . ILE B 1 36 ? -14.367 -18.641 6.766 1 87.25 36 ILE B C 1
ATOM 2455 O O . ILE B 1 36 ? -14.195 -19.531 5.914 1 87.25 36 ILE B O 1
ATOM 2459 N N . ASP B 1 37 ? -15.508 -18.125 7.121 1 85.81 37 ASP B N 1
ATOM 2460 C CA . ASP B 1 37 ? -16.719 -18.453 6.363 1 85.81 37 ASP B CA 1
ATOM 2461 C C . ASP B 1 37 ? -17.094 -17.312 5.414 1 85.81 37 ASP B C 1
ATOM 2463 O O . ASP B 1 37 ? -17.172 -16.156 5.828 1 85.81 37 ASP B O 1
ATOM 2467 N N . ILE B 1 38 ? -17.25 -17.641 4.188 1 85.5 38 ILE B N 1
ATOM 2468 C CA . ILE B 1 38 ? -17.641 -16.656 3.174 1 85.5 38 ILE B CA 1
ATOM 2469 C C . ILE B 1 38 ? -19.016 -17 2.619 1 85.5 38 ILE B C 1
ATOM 2471 O O . ILE B 1 38 ? -19.25 -18.141 2.182 1 85.5 38 ILE B O 1
ATOM 2475 N N . LYS B 1 39 ? -19.891 -16.078 2.707 1 84.12 39 LYS B N 1
ATOM 2476 C CA . LYS B 1 39 ? -21.25 -16.328 2.238 1 84.12 39 LYS B CA 1
ATOM 2477 C C . LYS B 1 39 ? -21.297 -16.406 0.715 1 84.12 39 LYS B C 1
ATOM 2479 O O . LYS B 1 39 ? -21.906 -17.312 0.15 1 84.12 39 LYS B O 1
ATOM 2484 N N . ASP B 1 40 ? -20.719 -15.391 0.092 1 83.44 40 ASP B N 1
ATOM 2485 C CA . ASP B 1 40 ? -20.719 -15.289 -1.364 1 83.44 40 ASP B CA 1
ATOM 2486 C C . ASP B 1 40 ? -19.516 -14.508 -1.866 1 83.44 40 ASP B C 1
ATOM 2488 O O . ASP B 1 40 ? -18.922 -13.727 -1.118 1 83.44 40 ASP B O 1
ATOM 2492 N N . ILE B 1 41 ? -19.141 -14.922 -3.137 1 83.81 41 ILE B N 1
ATOM 2493 C CA . ILE B 1 41 ? -18.078 -14.141 -3.766 1 83.81 41 ILE B CA 1
ATOM 2494 C C . ILE B 1 41 ? -18.547 -13.656 -5.137 1 83.81 41 ILE B C 1
ATOM 2496 O O . ILE B 1 41 ? -19.422 -14.266 -5.758 1 83.81 41 ILE B O 1
ATOM 2500 N N . SER B 1 42 ? -18.109 -12.492 -5.488 1 80.19 42 SER B N 1
ATOM 2501 C CA . SER B 1 42 ? -18.406 -11.953 -6.809 1 80.19 42 SER B CA 1
ATOM 2502 C C . SER B 1 42 ? -17.125 -11.523 -7.527 1 80.19 42 SER B C 1
ATOM 2504 O O . SER B 1 42 ? -16.141 -11.141 -6.883 1 80.19 42 SER B O 1
ATOM 2506 N N . TYR B 1 43 ? -17.203 -11.805 -8.875 1 75.44 43 TYR B N 1
ATOM 2507 C CA . TYR B 1 43 ? -16.078 -11.391 -9.703 1 75.44 43 TYR B CA 1
ATOM 2508 C C . TYR B 1 43 ? -16.328 -10.016 -10.32 1 75.44 43 TYR B C 1
ATOM 2510 O O . TYR B 1 43 ? -17.391 -9.781 -10.906 1 75.44 43 TYR B O 1
ATOM 2518 N N . PRO B 1 44 ? -15.617 -9.047 -9.875 1 61.38 44 PRO B N 1
ATOM 2519 C CA . PRO B 1 44 ? -15.875 -7.77 -10.555 1 61.38 44 PRO B CA 1
ATOM 2520 C C . PRO B 1 44 ? -15.914 -7.91 -12.078 1 61.38 44 PRO B C 1
ATOM 2522 O O . PRO B 1 44 ? -15.234 -8.766 -12.641 1 61.38 44 PRO B O 1
ATOM 2525 N N . GLU B 1 45 ? -17.156 -7.66 -12.664 1 51.97 45 GLU B N 1
ATOM 2526 C CA . GLU B 1 45 ? -17.328 -7.754 -14.109 1 51.97 45 GLU B CA 1
ATOM 2527 C C . GLU B 1 45 ? -15.992 -7.617 -14.836 1 51.97 45 GLU B C 1
ATOM 2529 O O . GLU B 1 45 ? -15.086 -6.934 -14.352 1 51.97 45 GLU B O 1
ATOM 2534 N N . GLU B 1 46 ? -15.664 -8.758 -15.57 1 45.12 46 GLU B N 1
ATOM 2535 C CA . GLU B 1 46 ? -14.516 -8.844 -16.469 1 45.12 46 GLU B CA 1
ATOM 2536 C C . GLU B 1 46 ? -14.086 -7.457 -16.953 1 45.12 46 GLU B C 1
ATOM 2538 O O . GLU B 1 46 ? -13.242 -7.34 -17.844 1 45.12 46 GLU B O 1
ATOM 2543 N N . GLU B 1 47 ? -14.953 -6.523 -16.906 1 36.22 47 GLU B N 1
ATOM 2544 C CA . GLU B 1 47 ? -14.539 -5.398 -17.75 1 36.22 47 GLU B CA 1
ATOM 2545 C C . GLU B 1 47 ? -13.102 -4.988 -17.453 1 36.22 47 GLU B C 1
ATOM 2547 O O . GLU B 1 47 ? -12.305 -4.785 -18.359 1 36.22 47 GLU B O 1
ATOM 2552 N N . LYS B 1 48 ? -12.859 -4.004 -16.375 1 39.03 48 LYS B N 1
ATOM 2553 C CA . LYS B 1 48 ? -11.812 -2.994 -16.5 1 39.03 48 LYS B CA 1
ATOM 2554 C C . LYS B 1 48 ? -10.438 -3.598 -16.219 1 39.03 48 LYS B C 1
ATOM 2556 O O . LYS B 1 48 ? -10.172 -4.098 -15.125 1 39.03 48 LYS B O 1
ATOM 2561 N N . THR B 1 49 ? -9.914 -4.402 -17.031 1 34.97 49 THR B N 1
ATOM 2562 C CA . THR B 1 49 ? -8.461 -4.352 -17.094 1 34.97 49 THR B CA 1
ATOM 2563 C C . THR B 1 49 ? -7.934 -3.041 -16.516 1 34.97 49 THR B C 1
ATOM 2565 O O . THR B 1 49 ? -8.328 -1.958 -16.953 1 34.97 49 THR B O 1
ATOM 2568 N N . ILE B 1 50 ? -7.988 -2.896 -15.336 1 38.59 50 ILE B N 1
ATOM 2569 C CA . ILE B 1 50 ? -7.258 -1.685 -14.984 1 38.59 50 ILE B CA 1
ATOM 2570 C C . ILE B 1 50 ? -6.145 -1.442 -16 1 38.59 50 ILE B C 1
ATOM 2572 O O . ILE B 1 50 ? -5.172 -2.199 -16.062 1 38.59 50 ILE B O 1
ATOM 2576 N N . ASP B 1 51 ? -6.531 -1.091 -17.234 1 34 51 ASP B N 1
ATOM 2577 C CA . ASP B 1 51 ? -5.508 -0.611 -18.156 1 34 51 ASP B CA 1
ATOM 2578 C C . ASP B 1 51 ? -4.633 0.453 -17.516 1 34 51 ASP B C 1
ATOM 2580 O O . ASP B 1 51 ? -4.918 1.647 -17.609 1 34 51 ASP B O 1
ATOM 2584 N N . VAL B 1 52 ? -4.414 0.498 -16.344 1 37.97 52 VAL B N 1
ATOM 2585 C CA . VAL B 1 52 ? -3.338 1.459 -16.125 1 37.97 52 VAL B CA 1
ATOM 2586 C C . VAL B 1 52 ? -2.223 1.227 -17.141 1 37.97 52 VAL B C 1
ATOM 2588 O O . VAL B 1 52 ? -1.688 0.119 -17.25 1 37.97 52 VAL B O 1
ATOM 2591 N N . ARG B 1 53 ? -2.271 1.988 -18.188 1 35.66 53 ARG B N 1
ATOM 2592 C CA . ARG B 1 53 ? -1.195 1.858 -19.156 1 35.66 53 ARG B CA 1
ATOM 2593 C C . ARG B 1 53 ? 0.119 1.484 -18.484 1 35.66 53 ARG B C 1
ATOM 2595 O O . ARG B 1 53 ? 1.086 2.248 -18.531 1 35.66 53 ARG B O 1
ATOM 2602 N N . LEU B 1 54 ? 0.25 1.118 -17.328 1 34.44 54 LEU B N 1
ATOM 2603 C CA . LEU B 1 54 ? 1.617 0.644 -17.156 1 34.44 54 LEU B CA 1
ATOM 2604 C C . LEU B 1 54 ? 1.924 -0.507 -18.109 1 34.44 54 LEU B C 1
ATOM 2606 O O . LEU B 1 54 ? 1.008 -1.164 -18.609 1 34.44 54 LEU B O 1
ATOM 2610 N N . ASP B 1 55 ? 3.07 -1.214 -18.328 1 33.16 55 ASP B N 1
ATOM 2611 C CA . ASP B 1 55 ? 3.293 -2.264 -19.312 1 33.16 55 ASP B CA 1
ATOM 2612 C C . ASP B 1 55 ? 2.104 -3.219 -19.375 1 33.16 55 ASP B C 1
ATOM 2614 O O . ASP B 1 55 ? 1.268 -3.238 -18.469 1 33.16 55 ASP B O 1
ATOM 2618 N N . SER B 1 56 ? 1.941 -4.039 -20.594 1 34.03 56 SER B N 1
ATOM 2619 C CA . SER B 1 56 ? 1.121 -5.059 -21.234 1 34.03 56 SER B CA 1
ATOM 2620 C C . SER B 1 56 ? 0.506 -6.004 -20.219 1 34.03 56 SER B C 1
ATOM 2622 O O . SER B 1 56 ? -0.366 -6.809 -20.547 1 34.03 56 SER B O 1
ATOM 2624 N N . LYS B 1 57 ? 1.14 -6.27 -19.109 1 35.78 57 LYS B N 1
ATOM 2625 C CA . LYS B 1 57 ? 0.621 -7.453 -18.438 1 35.78 57 LYS B CA 1
ATOM 2626 C C . LYS B 1 57 ? -0.577 -7.105 -17.562 1 35.78 57 LYS B C 1
ATOM 2628 O O . LYS B 1 57 ? -0.464 -6.289 -16.641 1 35.78 57 LYS B O 1
ATOM 2633 N N . SER B 1 58 ? -1.675 -6.82 -18.25 1 36.84 58 SER B N 1
ATOM 2634 C CA . SER B 1 58 ? -2.955 -6.793 -17.547 1 36.84 58 SER B CA 1
ATOM 2635 C C . SER B 1 58 ? -2.932 -7.699 -16.328 1 36.84 58 SER B C 1
ATOM 2637 O O . SER B 1 58 ? -2.691 -8.898 -16.438 1 36.84 58 SER B O 1
ATOM 2639 N N . ILE B 1 59 ? -2.225 -7.25 -15.352 1 40.09 59 ILE B N 1
ATOM 2640 C CA . ILE B 1 59 ? -2.377 -8.164 -14.227 1 40.09 59 ILE B CA 1
ATOM 2641 C C . ILE B 1 59 ? -3.852 -8.266 -13.836 1 40.09 59 ILE B C 1
ATOM 2643 O O . ILE B 1 59 ? -4.488 -7.258 -13.531 1 40.09 59 ILE B O 1
ATOM 2647 N N . ARG B 1 60 ? -4.539 -8.93 -14.656 1 44.5 60 ARG B N 1
ATOM 2648 C CA . ARG B 1 60 ? -5.879 -9.336 -14.234 1 44.5 60 ARG B CA 1
ATOM 2649 C C . ARG B 1 60 ? -5.859 -9.891 -12.82 1 44.5 60 ARG B C 1
ATOM 2651 O O . ARG B 1 60 ? -5.129 -10.836 -12.523 1 44.5 60 ARG B O 1
ATOM 2658 N N . MET B 1 61 ? -6.07 -8.914 -11.938 1 47.81 61 MET B N 1
ATOM 2659 C CA . MET B 1 61 ? -6.23 -9.477 -10.602 1 47.81 61 MET B CA 1
ATOM 2660 C C . MET B 1 61 ? -7.242 -10.625 -10.609 1 47.81 61 MET B C 1
ATOM 2662 O O . MET B 1 61 ? -8.375 -10.445 -11.047 1 47.81 61 MET B O 1
ATOM 2666 N N . ASP B 1 62 ? -6.824 -11.703 -10.75 1 46.88 62 ASP B N 1
ATOM 2667 C CA . ASP B 1 62 ? -7.586 -12.93 -10.992 1 46.88 62 ASP B CA 1
ATOM 2668 C C . ASP B 1 62 ? -8.859 -12.953 -10.148 1 46.88 62 ASP B C 1
ATOM 2670 O O . ASP B 1 62 ? -9.945 -13.188 -10.672 1 46.88 62 ASP B O 1
ATOM 2674 N N . VAL B 1 63 ? -8.641 -13.25 -8.867 1 53.12 63 VAL B N 1
ATOM 2675 C CA . VAL B 1 63 ? -9.781 -13.508 -8 1 53.12 63 VAL B CA 1
ATOM 2676 C C . VAL B 1 63 ? -10.055 -12.281 -7.133 1 53.12 63 VAL B C 1
ATOM 2678 O O . VAL B 1 63 ? -9.297 -11.977 -6.215 1 53.12 63 VAL B O 1
ATOM 2681 N N . TYR B 1 64 ? -10.703 -11.281 -7.844 1 56.16 64 TYR B N 1
ATOM 2682 C CA . TYR B 1 64 ? -11.242 -10.117 -7.137 1 56.16 64 TYR B CA 1
ATOM 2683 C C . TYR B 1 64 ? -12.617 -10.414 -6.562 1 56.16 64 TYR B C 1
ATOM 2685 O O . TYR B 1 64 ? -13.617 -10.398 -7.289 1 56.16 64 TYR B O 1
ATOM 2693 N N . VAL B 1 65 ? -12.664 -11.102 -5.352 1 58.59 65 VAL B N 1
ATOM 2694 C CA . VAL B 1 65 ? -13.906 -11.562 -4.75 1 58.59 65 VAL B CA 1
ATOM 2695 C C . VAL B 1 65 ? -14.25 -10.688 -3.545 1 58.59 65 VAL B C 1
ATOM 2697 O O . VAL B 1 65 ? -13.359 -10.203 -2.844 1 58.59 65 VAL B O 1
ATOM 2700 N N . ASN B 1 66 ? -15.43 -9.984 -3.531 1 60.94 66 ASN B N 1
ATOM 2701 C CA . ASN B 1 66 ? -16 -9.312 -2.371 1 60.94 66 ASN B CA 1
ATOM 2702 C C . ASN B 1 66 ? -16.844 -10.266 -1.535 1 60.94 66 ASN B C 1
ATOM 2704 O O . ASN B 1 66 ? -17.672 -11.016 -2.076 1 60.94 66 ASN B O 1
ATOM 2708 N N . ASP B 1 67 ? -16.297 -10.406 -0.301 1 66.12 67 ASP B N 1
ATOM 2709 C CA . ASP B 1 67 ? -17.219 -11.133 0.557 1 66.12 67 ASP B CA 1
ATOM 2710 C C . ASP B 1 67 ? -18.375 -10.227 0.992 1 66.12 67 ASP B C 1
ATOM 2712 O O . ASP B 1 67 ? -18.469 -9.078 0.556 1 66.12 67 ASP B O 1
ATOM 2716 N N . ASP B 1 68 ? -19.219 -10.82 1.576 1 67 68 ASP B N 1
ATOM 2717 C CA . ASP B 1 68 ? -20.422 -10.109 1.987 1 67 68 ASP B CA 1
ATOM 2718 C C . ASP B 1 68 ? -20.078 -8.891 2.842 1 67 68 ASP B C 1
ATOM 2720 O O . ASP B 1 68 ? -20.922 -8.031 3.068 1 67 68 ASP B O 1
ATOM 2724 N N . LYS B 1 69 ? -18.766 -8.836 3.031 1 77.75 69 LYS B N 1
ATOM 2725 C CA . LYS B 1 69 ? -18.328 -7.719 3.863 1 77.75 69 LYS B CA 1
ATOM 2726 C C . LYS B 1 69 ? -17.5 -6.715 3.051 1 77.75 69 LYS B C 1
ATOM 2728 O O . LYS B 1 69 ? -17.016 -5.727 3.594 1 77.75 69 LYS B O 1
ATOM 2733 N N . GLY B 1 70 ? -17.281 -6.973 1.768 1 82.12 70 GLY B N 1
ATOM 2734 C CA . GLY B 1 70 ? -16.609 -6.059 0.865 1 82.12 70 GLY B CA 1
ATOM 2735 C C . GLY B 1 70 ? -15.102 -6.254 0.835 1 82.12 70 GLY B C 1
ATOM 2736 O O . GLY B 1 70 ? -14.367 -5.387 0.352 1 82.12 70 GLY B O 1
ATOM 2737 N N . THR B 1 71 ? -14.68 -7.406 1.353 1 89.81 71 THR B N 1
ATOM 2738 C CA . THR B 1 71 ? -13.242 -7.691 1.337 1 89.81 71 THR B CA 1
ATOM 2739 C C . THR B 1 71 ? -12.789 -8.102 -0.061 1 89.81 71 THR B C 1
ATOM 2741 O O . THR B 1 71 ? -13.469 -8.875 -0.74 1 89.81 71 THR B O 1
ATOM 2744 N N . ILE B 1 72 ? -11.648 -7.555 -0.519 1 88.88 72 ILE B N 1
ATOM 2745 C CA . ILE B 1 72 ? -11.094 -7.863 -1.831 1 88.88 72 ILE B CA 1
ATOM 2746 C C . ILE B 1 72 ? -9.93 -8.852 -1.682 1 88.88 72 ILE B C 1
ATOM 2748 O O . ILE B 1 72 ? -9.055 -8.664 -0.834 1 88.88 72 ILE B O 1
ATOM 2752 N N . TYR B 1 73 ? -9.953 -9.914 -2.549 1 90.62 73 TYR B N 1
ATOM 2753 C CA . TYR B 1 73 ? -8.906 -10.93 -2.508 1 90.62 73 TYR B CA 1
ATOM 2754 C C . TYR B 1 73 ? -8.188 -11.031 -3.846 1 90.62 73 TYR B C 1
ATOM 2756 O O . TYR B 1 73 ? -8.82 -11 -4.902 1 90.62 73 TYR B O 1
ATOM 2764 N N . ASN B 1 74 ? -6.906 -11.047 -3.771 1 89.19 74 ASN B N 1
ATOM 2765 C CA . ASN B 1 74 ? -6.055 -11.453 -4.887 1 89.19 74 ASN B CA 1
ATOM 2766 C C . ASN B 1 74 ? -5.254 -12.711 -4.555 1 89.19 74 ASN B C 1
ATOM 2768 O O . ASN B 1 74 ? -4.57 -12.758 -3.531 1 89.19 74 ASN B O 1
ATOM 2772 N N . ILE B 1 75 ? -5.391 -13.75 -5.367 1 91.56 75 ILE B N 1
ATOM 2773 C CA . ILE B 1 75 ? -4.688 -15 -5.113 1 91.56 75 ILE B CA 1
ATOM 2774 C C . ILE B 1 75 ? -3.898 -15.406 -6.355 1 91.56 75 ILE B C 1
ATOM 2776 O O . ILE B 1 75 ? -4.41 -15.336 -7.473 1 91.56 75 ILE B O 1
ATOM 2780 N N . GLU B 1 76 ? -2.641 -15.852 -6.199 1 88.56 76 GLU B N 1
ATOM 2781 C CA . GLU B 1 76 ? -1.795 -16.266 -7.316 1 88.56 76 GLU B CA 1
ATOM 2782 C C . GLU B 1 76 ? -0.931 -17.469 -6.941 1 88.56 76 GLU B C 1
ATOM 2784 O O . GLU B 1 76 ? -0.493 -17.594 -5.797 1 88.56 76 GLU B O 1
ATOM 2789 N N . MET B 1 77 ? -0.724 -18.297 -7.938 1 92 77 MET B N 1
ATOM 2790 C CA . MET B 1 77 ? 0.242 -19.375 -7.828 1 92 77 MET B CA 1
ATOM 2791 C C . MET B 1 77 ? 1.639 -18.906 -8.219 1 92 77 MET B C 1
ATOM 2793 O O . MET B 1 77 ? 1.804 -18.203 -9.219 1 92 77 MET B O 1
ATOM 2797 N N . GLN B 1 78 ? 2.586 -19.188 -7.328 1 91.5 78 GLN B N 1
ATOM 2798 C CA . GLN B 1 78 ? 3.973 -18.797 -7.578 1 91.5 78 GLN B CA 1
ATOM 2799 C C . GLN B 1 78 ? 4.902 -20.016 -7.469 1 91.5 78 GLN B C 1
ATOM 2801 O O . GLN B 1 78 ? 5.047 -20.594 -6.391 1 91.5 78 GLN B O 1
ATOM 2806 N N . THR B 1 79 ? 5.594 -20.344 -8.555 1 92.75 79 THR B N 1
ATOM 2807 C CA . THR B 1 79 ? 6.426 -21.531 -8.539 1 92.75 79 THR B CA 1
ATOM 2808 C C . THR B 1 79 ? 7.902 -21.172 -8.641 1 92.75 79 THR B C 1
ATOM 2810 O O . THR B 1 79 ? 8.773 -22 -8.367 1 92.75 79 THR B O 1
ATOM 2813 N N . SER B 1 80 ? 8.219 -20 -9.07 1 90 80 SER B N 1
ATOM 2814 C CA . SER B 1 80 ? 9.609 -19.562 -9.133 1 90 80 SER B CA 1
ATOM 2815 C C . SER B 1 80 ? 9.969 -18.719 -7.91 1 90 80 SER B C 1
ATOM 2817 O O . SER B 1 80 ? 9.242 -17.797 -7.547 1 90 80 SER B O 1
ATOM 2819 N N . LYS B 1 81 ? 11.141 -19.172 -7.441 1 90.88 81 LYS B N 1
ATOM 2820 C CA . LYS B 1 81 ? 11.539 -18.484 -6.215 1 90.88 81 LYS B CA 1
ATOM 2821 C C . LYS B 1 81 ? 12.297 -17.203 -6.527 1 90.88 81 LYS B C 1
ATOM 2823 O O . LYS B 1 81 ? 13.422 -17.25 -7.035 1 90.88 81 LYS B O 1
ATOM 2828 N N . ASP B 1 82 ? 11.734 -16.094 -6.246 1 92.06 82 ASP B N 1
ATOM 2829 C CA . ASP B 1 82 ? 12.305 -14.75 -6.199 1 92.06 82 ASP B CA 1
ATOM 2830 C C . ASP B 1 82 ? 11.562 -13.867 -5.195 1 92.06 82 ASP B C 1
ATOM 2832 O O . ASP B 1 82 ? 10.672 -13.102 -5.57 1 92.06 82 ASP B O 1
ATOM 2836 N N . MET B 1 83 ? 12.07 -14.008 -4.004 1 93.75 83 MET B N 1
ATOM 2837 C CA . MET B 1 83 ? 11.336 -13.352 -2.926 1 93.75 83 MET B CA 1
ATOM 2838 C C . MET B 1 83 ? 11.438 -11.836 -3.043 1 93.75 83 MET B C 1
ATOM 2840 O O . MET B 1 83 ? 10.508 -11.117 -2.668 1 93.75 83 MET B O 1
ATOM 2844 N N . GLU B 1 84 ? 12.555 -11.375 -3.533 1 93.31 84 GLU B N 1
ATOM 2845 C CA . GLU B 1 84 ? 12.695 -9.938 -3.713 1 93.31 84 GLU B CA 1
ATOM 2846 C C . GLU B 1 84 ? 11.625 -9.391 -4.652 1 93.31 84 GLU B C 1
ATOM 2848 O O . GLU B 1 84 ? 10.977 -8.383 -4.352 1 93.31 84 GLU B O 1
ATOM 2853 N N . GLU B 1 85 ? 11.445 -10.117 -5.707 1 92.75 85 GLU B N 1
ATOM 2854 C CA . GLU B 1 85 ? 10.438 -9.719 -6.688 1 92.75 85 GLU B CA 1
ATOM 2855 C C . GLU B 1 85 ? 9.031 -9.898 -6.133 1 92.75 85 GLU B C 1
ATOM 2857 O O . GLU B 1 85 ? 8.172 -9.031 -6.309 1 92.75 85 GLU B O 1
ATOM 2862 N N . LEU B 1 86 ? 8.797 -10.922 -5.457 1 94.06 86 LEU B N 1
ATOM 2863 C CA . LEU B 1 86 ? 7.465 -11.266 -4.961 1 94.06 86 LEU B CA 1
ATOM 2864 C C . LEU B 1 86 ? 6.992 -10.242 -3.934 1 94.06 86 LEU B C 1
ATOM 2866 O O . LEU B 1 86 ? 5.828 -9.828 -3.951 1 94.06 86 LEU B O 1
ATOM 2870 N N . VAL B 1 87 ? 7.891 -9.867 -3.072 1 96.69 87 VAL B N 1
ATOM 2871 C CA . VAL B 1 87 ? 7.582 -8.883 -2.039 1 96.69 87 VAL B CA 1
ATOM 2872 C C . VAL B 1 87 ? 7.172 -7.562 -2.686 1 96.69 87 VAL B C 1
ATOM 2874 O O . VAL B 1 87 ? 6.152 -6.977 -2.318 1 96.69 87 VAL B O 1
ATOM 2877 N N . LYS B 1 88 ? 7.883 -7.125 -3.67 1 95.5 88 LYS B N 1
ATOM 2878 C CA . LYS B 1 88 ? 7.566 -5.891 -4.383 1 95.5 88 LYS B CA 1
ATOM 2879 C C . LYS B 1 88 ? 6.262 -6.02 -5.16 1 95.5 88 LYS B C 1
ATOM 2881 O O . LYS B 1 88 ? 5.516 -5.047 -5.301 1 95.5 88 LYS B O 1
ATOM 2886 N N . ARG B 1 89 ? 6.008 -7.188 -5.594 1 92.69 89 ARG B N 1
ATOM 2887 C CA . ARG B 1 89 ? 4.777 -7.438 -6.336 1 92.69 89 ARG B CA 1
ATOM 2888 C C . ARG B 1 89 ? 3.555 -7.277 -5.438 1 92.69 89 ARG B C 1
ATOM 2890 O O . ARG B 1 89 ? 2.514 -6.781 -5.875 1 92.69 89 ARG B O 1
ATOM 2897 N N . THR B 1 90 ? 3.658 -7.66 -4.176 1 95.94 90 THR B N 1
ATOM 2898 C CA . THR B 1 90 ? 2.545 -7.457 -3.256 1 95.94 90 THR B CA 1
ATOM 2899 C C . THR B 1 90 ? 2.244 -5.973 -3.09 1 95.94 90 THR B C 1
ATOM 2901 O O . THR B 1 90 ? 1.08 -5.57 -3.045 1 95.94 90 THR B O 1
ATOM 2904 N N . ARG B 1 91 ? 3.275 -5.199 -2.996 1 96.88 91 ARG B N 1
ATOM 2905 C CA . ARG B 1 91 ? 3.127 -3.752 -2.9 1 96.88 91 ARG B CA 1
ATOM 2906 C C . ARG B 1 91 ? 2.482 -3.184 -4.16 1 96.88 91 ARG B C 1
ATOM 2908 O O . ARG B 1 91 ? 1.578 -2.35 -4.078 1 96.88 91 ARG B O 1
ATOM 2915 N N . TYR B 1 92 ? 2.928 -3.648 -5.234 1 94 92 TYR B N 1
ATOM 2916 C CA . TYR B 1 92 ? 2.404 -3.244 -6.535 1 94 92 TYR B CA 1
ATOM 2917 C C . TYR B 1 92 ? 0.918 -3.562 -6.648 1 94 92 TYR B C 1
ATOM 2919 O O . TYR B 1 92 ? 0.119 -2.697 -7.012 1 94 92 TYR B O 1
ATOM 2927 N N . TYR B 1 93 ? 0.558 -4.742 -6.285 1 91.75 93 TYR B N 1
ATOM 2928 C CA . TYR B 1 93 ? -0.837 -5.156 -6.352 1 91.75 93 TYR B CA 1
ATOM 2929 C C . TYR B 1 93 ? -1.701 -4.332 -5.41 1 91.75 93 TYR B C 1
ATOM 2931 O O . TYR B 1 93 ? -2.824 -3.953 -5.754 1 91.75 93 TYR B O 1
ATOM 2939 N N . GLN B 1 94 ? -1.193 -4.055 -4.262 1 94.88 94 GLN B N 1
ATOM 2940 C CA . GLN B 1 94 ? -1.939 -3.246 -3.305 1 94.88 94 GLN B CA 1
ATOM 2941 C C . GLN B 1 94 ? -2.252 -1.867 -3.879 1 94.88 94 GLN B C 1
ATOM 2943 O O . GLN B 1 94 ? -3.383 -1.385 -3.768 1 94.88 94 GLN B O 1
ATOM 2948 N N . ALA B 1 95 ? -1.253 -1.275 -4.484 1 92.88 95 ALA B N 1
ATOM 2949 C CA . ALA B 1 95 ? -1.435 0.042 -5.09 1 92.88 95 ALA B CA 1
ATOM 2950 C C . ALA B 1 95 ? -2.496 0.001 -6.184 1 92.88 95 ALA B C 1
ATOM 2952 O O . ALA B 1 95 ? -3.369 0.87 -6.242 1 92.88 95 ALA B O 1
ATOM 2953 N N . LEU B 1 96 ? -2.412 -0.989 -6.988 1 88.88 96 LEU B N 1
ATOM 2954 C CA . LEU B 1 96 ? -3.344 -1.113 -8.102 1 88.88 96 LEU B CA 1
ATOM 2955 C C . LEU B 1 96 ? -4.773 -1.28 -7.602 1 88.88 96 LEU B C 1
ATOM 2957 O O . LEU B 1 96 ? -5.695 -0.649 -8.125 1 88.88 96 LEU B O 1
ATOM 2961 N N . ILE B 1 97 ? -4.934 -2.092 -6.609 1 89.12 97 ILE B N 1
ATOM 2962 C CA . ILE B 1 97 ? -6.258 -2.326 -6.047 1 89.12 97 ILE B CA 1
ATOM 2963 C C . ILE B 1 97 ? -6.809 -1.028 -5.461 1 89.12 97 ILE B C 1
ATOM 2965 O O . ILE B 1 97 ? -7.953 -0.657 -5.727 1 89.12 97 ILE B O 1
ATOM 2969 N N . ASP B 1 98 ? -6.02 -0.389 -4.727 1 91.5 98 ASP B N 1
ATOM 2970 C CA . ASP B 1 98 ? -6.469 0.831 -4.062 1 91.5 98 ASP B CA 1
ATOM 2971 C C . ASP B 1 98 ? -6.84 1.905 -5.082 1 91.5 98 ASP B C 1
ATOM 2973 O O . ASP B 1 98 ? -7.875 2.561 -4.949 1 91.5 98 ASP B O 1
ATOM 2977 N N . ILE B 1 99 ? -6.027 2.037 -6.098 1 87.75 99 ILE B N 1
ATOM 2978 C CA . ILE B 1 99 ? -6.281 3.059 -7.109 1 87.75 99 ILE B CA 1
ATOM 2979 C C . ILE B 1 99 ? -7.551 2.713 -7.883 1 87.75 99 ILE B C 1
ATOM 2981 O O . ILE B 1 99 ? -8.344 3.596 -8.211 1 87.75 99 ILE B O 1
ATOM 2985 N N . ASP B 1 100 ? -7.699 1.489 -8.148 1 84.31 100 ASP B N 1
ATOM 2986 C CA . ASP B 1 100 ? -8.914 1.05 -8.836 1 84.31 100 ASP B CA 1
ATOM 2987 C C . ASP B 1 100 ? -10.156 1.419 -8.031 1 84.31 100 ASP B C 1
ATOM 2989 O O . ASP B 1 100 ? -11.133 1.938 -8.594 1 84.31 100 ASP B O 1
ATOM 2993 N N . LEU B 1 101 ? -10.125 1.154 -6.754 1 85.06 101 LEU B N 1
ATOM 2994 C CA . LEU B 1 101 ? -11.25 1.469 -5.875 1 85.06 101 LEU B CA 1
ATOM 2995 C C . LEU B 1 101 ? -11.5 2.973 -5.832 1 85.06 101 LEU B C 1
ATOM 2997 O O . LEU B 1 101 ? -12.648 3.416 -5.879 1 85.06 101 LEU B O 1
ATOM 3001 N N . LEU B 1 102 ? -10.445 3.678 -5.77 1 85.25 102 LEU B N 1
ATOM 3002 C CA . LEU B 1 102 ? -10.547 5.133 -5.711 1 85.25 102 LEU B CA 1
ATOM 3003 C C . LEU B 1 102 ? -11.109 5.691 -7.016 1 85.25 102 LEU B C 1
ATOM 3005 O O . LEU B 1 102 ? -11.961 6.586 -6.996 1 85.25 102 LEU B O 1
ATOM 3009 N N . GLU B 1 103 ? -10.703 5.18 -8.117 1 81.75 103 GLU B N 1
ATOM 3010 C CA . GLU B 1 103 ? -11.156 5.621 -9.43 1 81.75 103 GLU B CA 1
ATOM 3011 C C . GLU B 1 103 ? -12.633 5.309 -9.641 1 81.75 103 GLU B C 1
ATOM 3013 O O . GLU B 1 103 ? -13.328 6.02 -10.367 1 81.75 103 GLU B O 1
ATOM 3018 N N . LYS B 1 104 ? -13.055 4.355 -9.008 1 78.88 104 LYS B N 1
ATOM 3019 C CA . LYS B 1 104 ? -14.461 3.969 -9.102 1 78.88 104 LYS B CA 1
ATOM 3020 C C . LYS B 1 104 ? -15.32 4.785 -8.141 1 78.88 104 LYS B C 1
ATOM 3022 O O . LYS B 1 104 ? -16.516 4.52 -7.984 1 78.88 104 LYS B O 1
ATOM 3027 N N . GLY B 1 105 ? -14.664 5.734 -7.43 1 80.44 105 GLY B N 1
ATOM 3028 C CA . GLY B 1 105 ? -15.414 6.719 -6.664 1 80.44 105 GLY B CA 1
ATOM 3029 C C . GLY B 1 105 ? -15.414 6.438 -5.172 1 80.44 105 GLY B C 1
ATOM 3030 O O . GLY B 1 105 ? -16.047 7.156 -4.402 1 80.44 105 GLY B O 1
ATOM 3031 N N . GLN B 1 106 ? -14.75 5.449 -4.777 1 82.56 106 GLN B N 1
ATOM 3032 C CA . GLN B 1 106 ? -14.688 5.141 -3.355 1 82.56 106 GLN B CA 1
ATOM 3033 C C . GLN B 1 106 ? -13.828 6.156 -2.607 1 82.56 106 GLN B C 1
ATOM 3035 O O . GLN B 1 106 ? -12.758 6.539 -3.084 1 82.56 106 GLN B O 1
ATOM 3040 N N . ASP B 1 107 ? -14.375 6.621 -1.469 1 87.06 107 ASP B N 1
ATOM 3041 C CA . ASP B 1 107 ? -13.57 7.445 -0.572 1 87.06 107 ASP B CA 1
ATOM 3042 C C . ASP B 1 107 ? -12.469 6.625 0.096 1 87.06 107 ASP B C 1
ATOM 3044 O O . ASP B 1 107 ? -12.703 5.48 0.501 1 87.06 107 ASP B O 1
ATOM 3048 N N . TYR B 1 108 ? -11.289 7.258 0.277 1 90.19 108 TYR B N 1
ATOM 3049 C CA . TYR B 1 108 ? -10.172 6.504 0.839 1 90.19 108 TYR B CA 1
ATOM 3050 C C . TYR B 1 108 ? -10.492 6.035 2.254 1 90.19 108 TYR B C 1
ATOM 3052 O O . TYR B 1 108 ? -9.961 5.02 2.713 1 90.19 108 TYR B O 1
ATOM 3060 N N . GLU B 1 109 ? -11.367 6.723 2.924 1 90.94 109 GLU B N 1
ATOM 3061 C CA . GLU B 1 109 ? -11.734 6.359 4.289 1 90.94 109 GLU B CA 1
ATOM 3062 C C . GLU B 1 109 ? -12.477 5.027 4.324 1 90.94 109 GLU B C 1
ATOM 3064 O O . GLU B 1 109 ? -12.57 4.391 5.375 1 90.94 109 GLU B O 1
ATOM 3069 N N . ASN B 1 110 ? -12.969 4.707 3.125 1 89.19 110 ASN B N 1
ATOM 3070 C CA . ASN B 1 110 ? -13.797 3.51 3.064 1 89.19 110 ASN B CA 1
ATOM 3071 C C . ASN B 1 110 ? -13.164 2.434 2.186 1 89.19 110 ASN B C 1
ATOM 3073 O O . ASN B 1 110 ? -13.859 1.568 1.657 1 89.19 110 ASN B O 1
ATOM 3077 N N . LEU B 1 111 ? -11.906 2.553 2.059 1 91.88 111 LEU B N 1
ATOM 3078 C CA . LEU B 1 111 ? -11.219 1.538 1.27 1 91.88 111 LEU B CA 1
ATOM 3079 C C . LEU B 1 111 ? -11.438 0.149 1.856 1 91.88 111 LEU B C 1
ATOM 3081 O O . LEU B 1 111 ? -11.375 -0.033 3.074 1 91.88 111 LEU B O 1
ATOM 3085 N N . ASN B 1 112 ? -11.719 -0.827 1.066 1 90.69 112 ASN B N 1
ATOM 3086 C CA . ASN B 1 112 ? -12.023 -2.199 1.458 1 90.69 112 ASN B CA 1
ATOM 3087 C C . ASN B 1 112 ? -10.805 -2.887 2.076 1 90.69 112 ASN B C 1
ATOM 3089 O O . ASN B 1 112 ? -9.672 -2.525 1.778 1 90.69 112 ASN B O 1
ATOM 3093 N N . ASN B 1 113 ? -11.164 -3.861 2.92 1 93.25 113 ASN B N 1
ATOM 3094 C CA . ASN B 1 113 ? -10.086 -4.762 3.316 1 93.25 113 ASN B CA 1
ATOM 3095 C C . ASN B 1 113 ? -9.555 -5.559 2.129 1 93.25 113 ASN B C 1
ATOM 3097 O O . ASN B 1 113 ? -10.32 -5.934 1.236 1 93.25 113 ASN B O 1
ATOM 3101 N N . THR B 1 114 ? -8.25 -5.746 2.096 1 93.5 114 THR B N 1
ATOM 3102 C CA . THR B 1 114 ? -7.648 -6.457 0.976 1 93.5 114 THR B CA 1
ATOM 3103 C C . THR B 1 114 ? -6.754 -7.59 1.475 1 93.5 114 THR B C 1
ATOM 3105 O O . THR B 1 114 ? -6.074 -7.449 2.494 1 93.5 114 THR B O 1
ATOM 3108 N N . PHE B 1 115 ? -6.793 -8.688 0.769 1 93.81 115 PHE B N 1
ATOM 3109 C CA . PHE B 1 115 ? -5.871 -9.805 0.93 1 93.81 115 PHE B CA 1
ATOM 3110 C C . PHE B 1 115 ? -5.121 -10.078 -0.369 1 93.81 115 PHE B C 1
ATOM 3112 O O . PHE B 1 115 ? -5.742 -10.305 -1.412 1 93.81 115 PHE B O 1
ATOM 3119 N N . ILE B 1 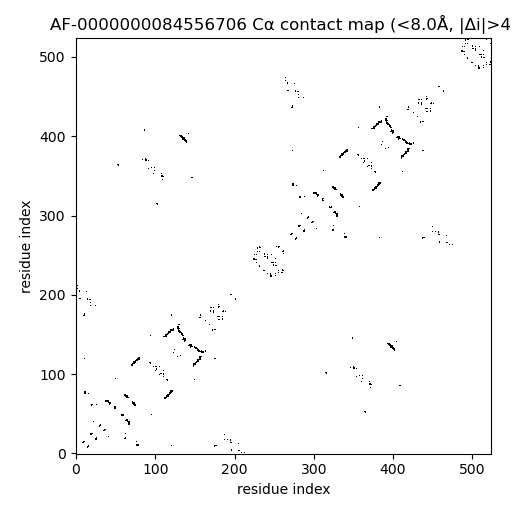116 ? -3.854 -9.977 -0.334 1 94.19 116 ILE B N 1
ATOM 3120 C CA . ILE B 1 116 ? -3 -10.43 -1.427 1 94.19 116 ILE B CA 1
ATOM 3121 C C . ILE B 1 116 ? -2.287 -11.719 -1.025 1 94.19 116 ILE B C 1
ATOM 3123 O O . ILE B 1 116 ? -1.473 -11.719 -0.1 1 94.19 116 ILE B O 1
ATOM 3127 N N . ILE B 1 117 ? -2.607 -12.781 -1.769 1 95.06 117 ILE B N 1
ATOM 3128 C CA . ILE B 1 117 ? -2.205 -14.109 -1.33 1 95.06 117 ILE B CA 1
ATOM 3129 C C . ILE B 1 117 ? -1.373 -14.781 -2.42 1 95.06 117 ILE B C 1
ATOM 3131 O O . ILE B 1 117 ? -1.792 -14.852 -3.578 1 95.06 117 ILE B O 1
ATOM 3135 N N . PHE B 1 118 ? -0.208 -15.266 -2.07 1 94.44 118 PHE B N 1
ATOM 3136 C CA . PHE B 1 118 ? 0.622 -16.078 -2.951 1 94.44 118 PHE B CA 1
ATOM 3137 C C . PHE B 1 118 ? 0.755 -17.5 -2.414 1 94.44 118 PHE B C 1
ATOM 3139 O O . PHE B 1 118 ? 1.131 -17.703 -1.257 1 94.44 118 PHE B O 1
ATOM 3146 N N . ILE B 1 119 ? 0.382 -18.422 -3.209 1 96.12 119 ILE B N 1
ATOM 3147 C CA . ILE B 1 119 ? 0.674 -19.828 -2.918 1 96.12 119 ILE B CA 1
ATOM 3148 C C . ILE B 1 119 ? 1.979 -20.234 -3.598 1 96.12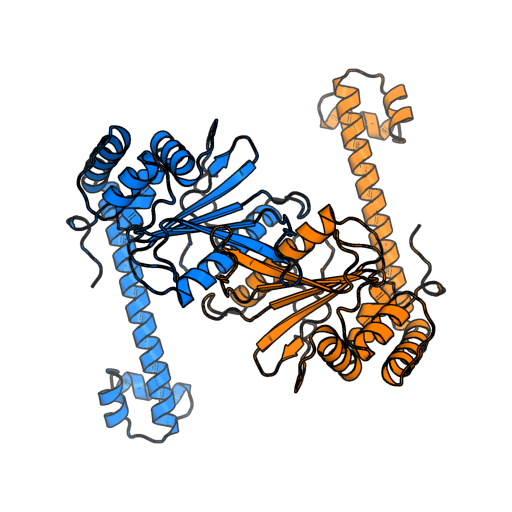 119 ILE B C 1
ATOM 3150 O O . ILE B 1 119 ? 2.061 -20.266 -4.828 1 96.12 119 ILE B O 1
ATOM 3154 N N . CYS B 1 120 ? 2.953 -20.625 -2.795 1 97.06 120 CYS B N 1
ATOM 3155 C CA . CYS B 1 120 ? 4.305 -20.844 -3.299 1 97.06 120 CYS B CA 1
ATOM 3156 C C . CYS B 1 120 ? 4.703 -22.312 -3.162 1 97.06 120 CYS B C 1
ATOM 3158 O O . CYS B 1 120 ? 4.516 -22.922 -2.104 1 97.06 120 CYS B O 1
ATOM 3160 N N . THR B 1 121 ? 5.324 -22.859 -4.191 1 97 121 THR B N 1
ATOM 3161 C CA . THR B 1 121 ? 5.762 -24.25 -4.148 1 97 121 THR B CA 1
ATOM 3162 C C . THR B 1 121 ? 7.227 -24.344 -3.727 1 97 121 THR B C 1
ATOM 3164 O O . THR B 1 121 ? 7.949 -25.234 -4.172 1 97 121 THR B O 1
ATOM 3167 N N . PHE B 1 122 ? 7.734 -23.375 -3.047 1 96.5 122 PHE B N 1
ATOM 3168 C CA . PHE B 1 122 ? 9.086 -23.281 -2.502 1 96.5 122 PHE B CA 1
ATOM 3169 C C . PHE B 1 122 ? 9.062 -22.672 -1.109 1 96.5 122 PHE B C 1
ATOM 3171 O O . PHE B 1 122 ? 8.031 -22.188 -0.651 1 96.5 122 PHE B O 1
ATOM 3178 N N . GLU B 1 123 ? 10.203 -22.766 -0.477 1 95.81 123 GLU B N 1
ATOM 3179 C CA . GLU B 1 123 ? 10.32 -22.125 0.828 1 95.81 123 GLU B CA 1
ATOM 3180 C C . GLU B 1 123 ? 10.336 -20.594 0.693 1 95.81 123 GLU B C 1
ATOM 3182 O O . GLU B 1 123 ? 11.055 -20.047 -0.145 1 95.81 123 GLU B O 1
ATOM 3187 N N . VAL B 1 124 ? 9.578 -19.875 1.454 1 94.69 124 VAL B N 1
ATOM 3188 C CA . VAL B 1 124 ? 9.43 -18.438 1.24 1 94.69 124 VAL B CA 1
ATOM 3189 C C . VAL B 1 124 ? 10.273 -17.672 2.26 1 94.69 124 VAL B C 1
ATOM 3191 O O . VAL B 1 124 ? 11.055 -16.797 1.893 1 94.69 124 VAL B O 1
ATOM 3194 N N . PHE B 1 125 ? 10.047 -17.75 3.578 1 93.69 125 PHE B N 1
ATOM 3195 C CA . PHE B 1 125 ? 10.812 -17.062 4.617 1 93.69 125 PHE B CA 1
ATOM 3196 C C . PHE B 1 125 ? 11.469 -18.078 5.555 1 93.69 125 PHE B C 1
ATOM 3198 O O . PHE B 1 125 ? 11.414 -19.281 5.309 1 93.69 125 PHE B O 1
ATOM 3205 N N . SER B 1 126 ? 12.164 -17.438 6.438 1 87.19 126 SER B N 1
ATOM 3206 C CA . SER B 1 126 ? 12.812 -18.312 7.41 1 87.19 126 SER B CA 1
ATOM 3207 C C . SER B 1 126 ? 11.797 -18.938 8.359 1 87.19 126 SER B C 1
ATOM 3209 O O . SER B 1 126 ? 10.664 -18.453 8.477 1 87.19 126 SER B O 1
ATOM 3211 N N . GLY B 1 127 ? 11.938 -20.172 8.891 1 87.94 127 GLY B N 1
ATOM 3212 C CA . GLY B 1 127 ? 11.102 -20.766 9.93 1 87.94 127 GLY B CA 1
ATOM 3213 C C . GLY B 1 127 ? 10.367 -22 9.469 1 87.94 127 GLY B C 1
ATOM 3214 O O . GLY B 1 127 ? 9.773 -22.719 10.289 1 87.94 127 GLY B O 1
ATOM 3215 N N . LYS B 1 128 ? 10.25 -22.25 8.141 1 94.38 128 LYS B N 1
ATOM 3216 C CA . LYS B 1 128 ? 9.648 -23.453 7.555 1 94.38 128 LYS B CA 1
ATOM 3217 C C . LYS B 1 128 ? 8.164 -23.531 7.883 1 94.38 128 LYS B C 1
ATOM 3219 O O . LYS B 1 128 ? 7.641 -24.609 8.164 1 94.38 128 LYS B O 1
ATOM 3224 N N . LEU B 1 129 ? 7.516 -22.359 8.07 1 97.25 129 LEU B N 1
ATOM 3225 C CA . LEU B 1 129 ? 6.066 -22.312 8.242 1 97.25 129 LEU B CA 1
ATOM 3226 C C . LEU B 1 129 ? 5.355 -22.531 6.914 1 97.25 129 LEU B C 1
ATOM 3228 O O . LEU B 1 129 ? 5.949 -22.359 5.848 1 97.25 129 LEU B O 1
ATOM 3232 N N . HIS B 1 130 ? 4.102 -22.984 7.023 1 98.12 130 HIS B N 1
ATOM 3233 C CA . HIS B 1 130 ? 3.268 -23.109 5.836 1 98.12 130 HIS B CA 1
ATOM 3234 C C . HIS B 1 130 ? 2.625 -21.766 5.473 1 98.12 130 HIS B C 1
ATOM 3236 O O . HIS B 1 130 ? 2.279 -21.531 4.312 1 98.12 130 HIS B O 1
ATOM 3242 N N . LYS B 1 131 ? 2.436 -21 6.496 1 97.88 131 LYS B N 1
ATOM 3243 C CA . LYS B 1 131 ? 1.665 -19.766 6.316 1 97.88 131 LYS B CA 1
ATOM 3244 C C . LYS B 1 131 ? 2.371 -18.578 6.953 1 97.88 131 LYS B C 1
ATOM 3246 O O . LYS B 1 131 ? 2.783 -18.641 8.117 1 97.88 131 LYS B O 1
ATOM 3251 N N . TYR B 1 132 ? 2.588 -17.547 6.203 1 98.19 132 TYR B N 1
ATOM 3252 C CA . TYR B 1 132 ? 3.129 -16.25 6.637 1 98.19 132 TYR B CA 1
ATOM 3253 C C . TYR B 1 132 ? 2.162 -15.125 6.324 1 98.19 132 TYR B C 1
ATOM 3255 O O . TYR B 1 132 ? 1.881 -14.844 5.156 1 98.19 132 TYR B O 1
ATOM 3263 N N . THR B 1 133 ? 1.589 -14.516 7.371 1 98.25 133 THR B N 1
ATOM 3264 C CA . THR B 1 133 ? 0.667 -13.398 7.219 1 98.25 133 THR B CA 1
ATOM 3265 C C . THR B 1 133 ? 1.33 -12.086 7.641 1 98.25 133 THR B C 1
ATOM 3267 O O . THR B 1 133 ? 1.881 -11.992 8.742 1 98.25 133 THR B O 1
ATOM 3270 N N . PHE B 1 134 ? 1.32 -11.125 6.754 1 98.69 134 PHE B N 1
ATOM 3271 C CA . PHE B 1 134 ? 1.975 -9.859 7.039 1 98.69 134 PHE B CA 1
ATOM 3272 C C . PHE B 1 134 ? 0.95 -8.734 7.156 1 98.69 134 PHE B C 1
ATOM 3274 O O . PHE B 1 134 ? 0.065 -8.602 6.309 1 98.69 134 PHE B O 1
ATOM 3281 N N . ARG B 1 135 ? 1.042 -7.953 8.156 1 98.56 135 ARG B N 1
ATOM 3282 C CA . ARG B 1 135 ? 0.291 -6.73 8.414 1 98.56 135 ARG B CA 1
ATOM 3283 C C . ARG B 1 135 ? 1.19 -5.645 9 1 98.56 135 ARG B C 1
ATOM 3285 O O . ARG B 1 135 ? 2.34 -5.914 9.359 1 98.56 135 ARG B O 1
ATOM 3292 N N . ASN B 1 136 ? 0.698 -4.426 8.938 1 98.69 136 ASN B N 1
ATOM 3293 C CA . ASN B 1 136 ? 1.459 -3.33 9.523 1 98.69 136 ASN B CA 1
ATOM 3294 C C . ASN B 1 136 ? 1.387 -3.348 11.055 1 98.69 136 ASN B C 1
ATOM 3296 O O . ASN B 1 136 ? 0.324 -3.109 11.633 1 98.69 136 ASN B O 1
ATOM 3300 N N . LEU B 1 137 ? 2.51 -3.617 11.641 1 98.44 137 LEU B N 1
ATOM 3301 C CA . LEU B 1 137 ? 2.625 -3.623 13.094 1 98.44 137 LEU B CA 1
ATOM 3302 C C . LEU B 1 137 ? 3.617 -2.564 13.562 1 98.44 137 LEU B C 1
ATOM 3304 O O . LEU B 1 137 ? 4.539 -2.203 12.828 1 98.44 137 LEU B O 1
ATOM 3308 N N . CYS B 1 138 ? 3.385 -2.113 14.734 1 97.88 138 CYS B N 1
ATOM 3309 C CA . CYS B 1 138 ? 4.254 -1.101 15.32 1 97.88 138 CYS B CA 1
ATOM 3310 C C . CYS B 1 138 ? 5.602 -1.697 15.703 1 97.88 138 CYS B C 1
ATOM 3312 O O . CYS B 1 138 ? 5.664 -2.691 16.422 1 97.88 138 CYS B O 1
ATOM 3314 N N . MET B 1 139 ? 6.641 -1.078 15.258 1 97.31 139 MET B N 1
ATOM 3315 C CA . MET B 1 139 ? 7.992 -1.565 15.516 1 97.31 139 MET B CA 1
ATOM 3316 C C . MET B 1 139 ? 8.375 -1.368 16.969 1 97.31 139 MET B C 1
ATOM 3318 O O . MET B 1 139 ? 9.078 -2.197 17.562 1 97.31 139 MET B O 1
ATOM 3322 N N . GLU B 1 140 ? 7.926 -0.294 17.562 1 96.25 140 GLU B N 1
ATOM 3323 C CA . GLU B 1 140 ? 8.234 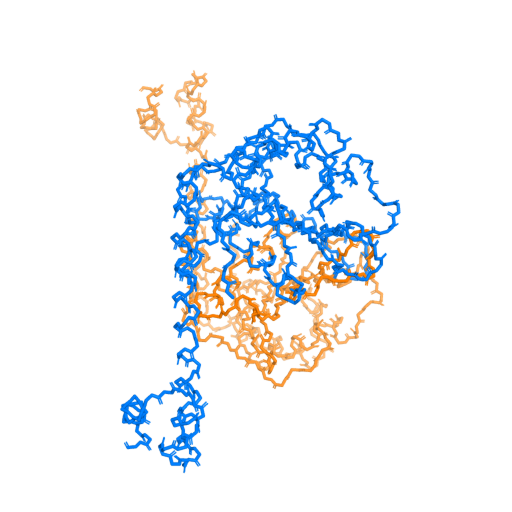0.017 18.953 1 96.25 140 GLU B CA 1
ATOM 3324 C C . GLU B 1 140 ? 7.438 -0.864 19.906 1 96.25 140 GLU B C 1
ATOM 3326 O O . GLU B 1 140 ? 7.875 -1.129 21.031 1 96.25 140 GLU B O 1
ATOM 3331 N N . ASN B 1 141 ? 6.285 -1.325 19.578 1 95.56 141 ASN B N 1
ATOM 3332 C CA . ASN B 1 141 ? 5.395 -2.201 20.328 1 95.56 141 ASN B CA 1
ATOM 3333 C C . ASN B 1 141 ? 4.566 -3.086 19.406 1 95.56 141 ASN B C 1
ATOM 3335 O O . ASN B 1 141 ? 3.5 -2.68 18.938 1 95.56 141 ASN B O 1
ATOM 3339 N N . HIS B 1 142 ? 5.012 -4.324 19.25 1 95.25 142 HIS B N 1
ATOM 3340 C CA . HIS B 1 142 ? 4.426 -5.223 18.25 1 95.25 142 HIS B CA 1
ATOM 3341 C C . HIS B 1 142 ? 2.982 -5.57 18.609 1 95.25 142 HIS B C 1
ATOM 3343 O O . HIS B 1 142 ? 2.256 -6.137 17.797 1 95.25 142 HIS B O 1
ATOM 3349 N N . GLY B 1 143 ? 2.543 -5.219 19.766 1 95.06 143 GLY B N 1
ATOM 3350 C CA . GLY B 1 143 ? 1.16 -5.438 20.156 1 95.06 143 GLY B CA 1
ATOM 3351 C C . GLY B 1 143 ? 0.197 -4.457 19.516 1 95.06 143 GLY B C 1
ATOM 3352 O O . GLY B 1 143 ? -1.021 -4.645 19.578 1 95.06 143 GLY B O 1
ATOM 3353 N N . ILE B 1 144 ? 0.696 -3.424 18.891 1 96.81 144 ILE B N 1
ATOM 3354 C CA . ILE B 1 144 ? -0.125 -2.396 18.266 1 96.81 144 ILE B CA 1
ATOM 3355 C C . ILE B 1 144 ? -0.152 -2.613 16.75 1 96.81 144 ILE B C 1
ATOM 3357 O O . ILE B 1 144 ? 0.893 -2.6 16.094 1 96.81 144 ILE B O 1
ATOM 3361 N N . GLU B 1 145 ? -1.368 -2.883 16.188 1 97.69 145 GLU B N 1
ATOM 3362 C CA . GLU B 1 145 ? -1.571 -3.012 14.758 1 97.69 145 GLU B CA 1
ATOM 3363 C C . GLU B 1 145 ? -2.098 -1.711 14.156 1 97.69 145 GLU B C 1
ATOM 3365 O O . GLU B 1 145 ? -2.934 -1.035 14.758 1 97.69 145 GLU B O 1
ATOM 3370 N N . LEU B 1 146 ? -1.685 -1.375 12.961 1 98.06 146 LEU B N 1
ATOM 3371 C CA . LEU B 1 146 ? -2.121 -0.157 12.289 1 98.06 146 LEU B CA 1
ATOM 3372 C C . LEU B 1 146 ? -3.59 -0.254 11.891 1 98.06 146 LEU B C 1
ATOM 3374 O O . LEU B 1 146 ? -4.312 0.744 11.922 1 98.06 146 LEU B O 1
ATOM 3378 N N . GLU B 1 147 ? -4.035 -1.46 11.484 1 96.75 147 GLU B N 1
ATOM 3379 C CA . GLU B 1 147 ? -5.41 -1.755 11.094 1 96.75 147 GLU B CA 1
ATOM 3380 C C . GLU B 1 147 ? -5.824 -0.936 9.875 1 96.75 147 GLU B C 1
ATOM 3382 O O . GLU B 1 147 ? -6.895 -0.323 9.867 1 96.75 147 GLU B O 1
ATOM 3387 N N . ASP B 1 148 ? -4.957 -0.9 8.883 1 97.5 148 ASP B N 1
ATOM 3388 C CA . ASP B 1 148 ? -5.238 -0.157 7.664 1 97.5 148 ASP B CA 1
ATOM 3389 C C . ASP B 1 148 ? -6.008 -1.019 6.66 1 97.5 148 ASP B C 1
ATOM 3391 O O . ASP B 1 148 ? -6.246 -0.599 5.527 1 97.5 148 ASP B O 1
ATOM 3395 N N . GLY B 1 149 ? -6.309 -2.262 6.984 1 95.88 149 GLY B N 1
ATOM 3396 C CA . GLY B 1 149 ? -7.137 -3.131 6.164 1 95.88 149 GLY B CA 1
ATOM 3397 C C . GLY B 1 149 ? -6.352 -3.881 5.105 1 95.88 149 GLY B C 1
ATOM 3398 O O . GLY B 1 149 ? -6.938 -4.535 4.238 1 95.88 149 GLY B O 1
ATOM 3399 N N . THR B 1 150 ? -5.008 -3.82 5.16 1 97.69 150 THR B N 1
ATOM 3400 C CA . THR B 1 150 ? -4.191 -4.488 4.148 1 97.69 150 THR B CA 1
ATOM 3401 C C . THR B 1 150 ? -3.514 -5.727 4.73 1 97.69 150 THR B C 1
ATOM 3403 O O . THR B 1 150 ? -2.982 -5.684 5.844 1 97.69 150 THR B O 1
ATOM 3406 N N . THR B 1 151 ? -3.619 -6.828 4.047 1 97.62 151 THR B N 1
ATOM 3407 C CA . THR B 1 151 ? -2.982 -8.07 4.469 1 97.62 151 THR B CA 1
ATOM 3408 C C . THR B 1 151 ? -2.279 -8.742 3.293 1 97.62 151 THR B C 1
ATOM 3410 O O . THR B 1 151 ? -2.834 -8.82 2.193 1 97.62 151 THR B O 1
ATOM 3413 N N . LYS B 1 152 ? -1.059 -9.102 3.459 1 98.06 152 LYS B N 1
ATOM 3414 C CA . LYS B 1 152 ? -0.305 -9.93 2.52 1 98.06 152 LYS B CA 1
ATOM 3415 C C . LYS B 1 152 ? -0.036 -11.312 3.1 1 98.06 152 LYS B C 1
ATOM 3417 O O . LYS B 1 152 ? 0.329 -11.445 4.27 1 98.06 152 LYS B O 1
ATOM 3422 N N . MET B 1 153 ? -0.281 -12.273 2.309 1 97.56 153 MET B N 1
ATOM 3423 C CA . MET B 1 153 ? -0.129 -13.641 2.795 1 97.56 153 MET B CA 1
ATOM 3424 C C . MET B 1 153 ? 0.682 -14.477 1.813 1 97.56 153 MET B C 1
ATOM 3426 O O . MET B 1 153 ? 0.455 -14.422 0.604 1 97.56 153 MET B O 1
ATOM 3430 N N . PHE B 1 154 ? 1.627 -15.219 2.346 1 97.88 154 PHE B N 1
ATOM 3431 C CA . PHE B 1 154 ? 2.404 -16.203 1.592 1 97.88 154 PHE B CA 1
ATOM 3432 C C . PHE B 1 154 ? 2.215 -17.594 2.164 1 97.88 154 PHE B C 1
ATOM 3434 O O . PHE B 1 154 ? 2.477 -17.828 3.346 1 97.88 154 PHE B O 1
ATOM 3441 N N . LEU B 1 155 ? 1.754 -18.453 1.354 1 97.94 155 LEU B N 1
ATOM 3442 C CA . LEU B 1 155 ? 1.672 -19.859 1.73 1 97.94 155 LEU B CA 1
ATOM 3443 C C . LEU B 1 155 ? 2.77 -20.672 1.051 1 97.94 155 LEU B C 1
ATOM 3445 O O . LEU B 1 155 ? 3.049 -20.484 -0.134 1 97.94 155 LEU B O 1
ATOM 3449 N N . SER B 1 156 ? 3.363 -21.547 1.778 1 98.19 156 SER B N 1
ATOM 3450 C CA . SER B 1 156 ? 4.406 -22.422 1.245 1 98.19 156 SER B CA 1
ATOM 3451 C C . SER B 1 156 ? 4.012 -23.891 1.345 1 98.19 156 SER B C 1
ATOM 3453 O O . SER B 1 156 ? 3.576 -24.344 2.402 1 98.19 156 SER B O 1
ATOM 3455 N N . THR B 1 157 ? 4.172 -24.562 0.276 1 97.94 157 THR B N 1
ATOM 3456 C CA . THR B 1 157 ? 3.912 -26 0.291 1 97.94 157 THR B CA 1
ATOM 3457 C C . THR B 1 157 ? 5.059 -26.75 0.962 1 97.94 157 THR B C 1
ATOM 3459 O O . THR B 1 157 ? 4.965 -27.953 1.205 1 97.94 157 THR B O 1
ATOM 3462 N N . LYS B 1 158 ? 6.121 -26.078 1.317 1 97.81 158 LYS B N 1
ATOM 3463 C CA . LYS B 1 158 ? 7.312 -26.719 1.868 1 97.81 158 LYS B CA 1
ATOM 3464 C C . LYS B 1 158 ? 7.367 -26.562 3.385 1 97.81 158 LYS B C 1
ATOM 3466 O O . LYS B 1 158 ? 8.367 -26.938 4.016 1 97.81 158 LYS B O 1
ATOM 3471 N N . GLY B 1 159 ? 6.316 -26.016 3.92 1 97.06 159 GLY B N 1
ATOM 3472 C CA . GLY B 1 159 ? 6.273 -25.891 5.367 1 97.06 159 GLY B CA 1
ATOM 3473 C C . GLY B 1 159 ? 6.406 -27.219 6.082 1 97.06 159 GLY B C 1
ATOM 3474 O O . GLY B 1 159 ? 5.918 -28.25 5.598 1 97.06 159 GLY B O 1
ATOM 3475 N N . GLU B 1 160 ? 7.023 -27.188 7.285 1 96.44 160 GLU B N 1
ATOM 3476 C CA . GLU B 1 160 ? 7.23 -28.406 8.062 1 96.44 160 GLU B CA 1
ATOM 3477 C C . GLU B 1 160 ? 6.602 -28.281 9.445 1 96.44 160 GLU B C 1
ATOM 3479 O O . GLU B 1 160 ? 6.43 -29.297 10.141 1 96.44 160 GLU B O 1
ATOM 3484 N N . ALA B 1 161 ? 6.25 -27.109 9.82 1 95.5 161 ALA B N 1
ATOM 3485 C CA . ALA B 1 161 ? 5.668 -26.875 11.141 1 95.5 161 ALA B CA 1
ATOM 3486 C C . ALA B 1 161 ? 4.227 -27.375 11.195 1 95.5 161 ALA B C 1
ATOM 3488 O O . ALA B 1 161 ? 3.588 -27.578 10.156 1 95.5 161 ALA B O 1
ATOM 3489 N N . ASP B 1 162 ? 3.814 -27.625 12.422 1 95.5 162 ASP B N 1
ATOM 3490 C CA . ASP B 1 162 ? 2.398 -27.906 12.648 1 95.5 162 ASP B CA 1
ATOM 3491 C C . ASP B 1 162 ? 1.617 -26.609 12.891 1 95.5 162 ASP B C 1
ATOM 3493 O O . ASP B 1 162 ? 1.178 -26.344 14.008 1 95.5 162 ASP B O 1
ATOM 3497 N N . ASP B 1 163 ? 1.396 -25.859 11.867 1 95.62 163 ASP B N 1
ATOM 3498 C CA . ASP B 1 163 ? 0.925 -24.484 12.031 1 95.62 163 ASP B CA 1
ATOM 3499 C C . ASP B 1 163 ? -0.379 -24.266 11.266 1 95.62 163 ASP B C 1
ATOM 3501 O O . ASP B 1 163 ? -0.964 -23.188 11.344 1 95.62 163 ASP B O 1
ATOM 3505 N N . ILE B 1 164 ? -0.85 -25.234 10.539 1 95.94 164 ILE B N 1
ATOM 3506 C CA . ILE B 1 164 ? -2.076 -25.062 9.773 1 95.94 164 ILE B CA 1
ATOM 3507 C C . ILE B 1 164 ? -3.01 -26.25 10 1 95.94 164 ILE B C 1
ATOM 3509 O O . ILE B 1 164 ? -2.574 -27.312 10.445 1 95.94 164 ILE B O 1
ATOM 3513 N N . ALA B 1 165 ? -4.289 -26.078 9.656 1 94.31 165 ALA B N 1
ATOM 3514 C CA . ALA B 1 165 ? -5.301 -27.109 9.805 1 94.31 165 ALA B CA 1
ATOM 3515 C C . ALA B 1 165 ? -5.133 -28.203 8.742 1 94.31 165 ALA B C 1
ATOM 3517 O O . ALA B 1 165 ? -4.531 -27.969 7.691 1 94.31 165 ALA B O 1
ATOM 3518 N N . GLY B 1 166 ? -5.66 -29.344 8.984 1 95.69 166 GLY B N 1
ATOM 3519 C CA . GLY B 1 166 ? -5.559 -30.516 8.125 1 95.69 166 GLY B CA 1
ATOM 3520 C C . GLY B 1 166 ? -5.996 -30.25 6.695 1 95.69 166 GLY B C 1
ATOM 3521 O O . GLY B 1 166 ? -5.25 -30.516 5.75 1 95.69 166 GLY B O 1
ATOM 3522 N N . PRO B 1 167 ? -7.18 -29.688 6.59 1 96.44 167 PRO B N 1
ATOM 3523 C CA . PRO B 1 167 ? -7.676 -29.453 5.234 1 96.44 167 PRO B CA 1
ATOM 3524 C C . PRO B 1 167 ? -6.762 -28.531 4.426 1 96.44 167 PRO B C 1
ATOM 3526 O O . PRO B 1 167 ? -6.574 -28.734 3.227 1 96.44 167 PRO B O 1
ATOM 3529 N N . LEU B 1 168 ? -6.199 -27.562 5.07 1 97.69 168 LEU B N 1
ATOM 3530 C CA . LEU B 1 168 ? -5.273 -26.672 4.383 1 97.69 168 LEU B CA 1
ATOM 3531 C C . LEU B 1 168 ? -3.992 -27.406 4.004 1 97.69 168 LEU B C 1
ATOM 3533 O O . LEU B 1 168 ? -3.441 -27.188 2.924 1 97.69 168 LEU B O 1
ATOM 3537 N N . LYS B 1 169 ? -3.559 -28.25 4.836 1 97.69 169 LYS B N 1
ATOM 3538 C CA . LYS B 1 169 ? -2.373 -29.047 4.531 1 97.69 169 LYS B CA 1
ATOM 3539 C C . LYS B 1 169 ? -2.6 -29.922 3.303 1 97.69 169 LYS B C 1
ATOM 3541 O O . LYS B 1 169 ? -1.74 -30 2.422 1 97.69 169 LYS B O 1
ATOM 3546 N N . ILE B 1 170 ? -3.719 -30.578 3.277 1 98 170 ILE B N 1
ATOM 3547 C CA . ILE B 1 170 ? -4.074 -31.422 2.143 1 98 170 ILE B CA 1
ATOM 3548 C C . ILE B 1 170 ? -4.074 -30.594 0.861 1 98 170 ILE B C 1
ATOM 3550 O O . ILE B 1 170 ? -3.551 -31.031 -0.167 1 98 170 ILE B O 1
ATOM 3554 N N . PHE B 1 171 ? -4.664 -29.453 0.944 1 98.12 171 PHE B N 1
ATOM 3555 C CA . PHE B 1 171 ? -4.738 -28.547 -0.201 1 98.12 171 PHE B CA 1
ATOM 3556 C C . PHE B 1 171 ? -3.342 -28.172 -0.68 1 98.12 171 PHE B C 1
ATOM 3558 O O . PHE B 1 171 ? -3.045 -28.25 -1.874 1 98.12 171 PHE B O 1
ATOM 3565 N N . LEU B 1 172 ? -2.463 -27.766 0.251 1 98.31 172 LEU B N 1
ATOM 3566 C CA . LEU B 1 172 ? -1.107 -27.359 -0.096 1 98.31 172 LEU B CA 1
ATOM 3567 C C . LEU B 1 172 ? -0.31 -28.516 -0.667 1 98.31 172 LEU B C 1
ATOM 3569 O O . LEU B 1 172 ? 0.483 -28.344 -1.595 1 98.31 172 LEU B O 1
ATOM 3573 N N . ASP B 1 173 ? -0.474 -29.656 -0.164 1 97.94 173 ASP B N 1
ATOM 3574 C CA . ASP B 1 173 ? 0.177 -30.844 -0.714 1 97.94 173 ASP B CA 1
ATOM 3575 C C . ASP B 1 173 ? -0.246 -31.078 -2.162 1 97.94 173 ASP B C 1
ATOM 3577 O O . ASP B 1 173 ? 0.59 -31.375 -3.018 1 97.94 173 ASP B O 1
ATOM 3581 N N . TYR B 1 174 ? -1.505 -30.953 -2.348 1 98.25 174 TYR B N 1
ATOM 3582 C CA . TYR B 1 174 ? -1.997 -31.094 -3.711 1 98.25 174 TYR B CA 1
ATOM 3583 C C . TYR B 1 174 ? -1.374 -30.062 -4.637 1 98.25 174 TYR B C 1
ATOM 3585 O O . TYR B 1 174 ? -0.947 -30.391 -5.746 1 98.25 174 TYR B O 1
ATOM 3593 N N . MET B 1 175 ? -1.32 -28.828 -4.199 1 97.06 175 MET B N 1
ATOM 3594 C CA . MET B 1 175 ? -0.702 -27.766 -4.984 1 97.06 175 MET B CA 1
ATOM 3595 C C . MET B 1 175 ? 0.76 -28.094 -5.277 1 97.06 175 MET B C 1
ATOM 3597 O O . MET B 1 175 ? 1.311 -27.625 -6.277 1 97.06 175 MET B O 1
ATOM 3601 N N . ASP B 1 176 ? 1.343 -28.859 -4.379 1 97 176 ASP B N 1
ATOM 3602 C CA . ASP B 1 176 ? 2.756 -29.203 -4.508 1 97 176 ASP B CA 1
ATOM 3603 C C . ASP B 1 176 ? 2.949 -30.375 -5.473 1 97 176 ASP B C 1
ATOM 3605 O O . ASP B 1 176 ? 4.078 -30.828 -5.695 1 97 176 ASP B O 1
ATOM 3609 N N . GLY B 1 177 ? 1.887 -30.891 -5.941 1 95.25 177 GLY B N 1
ATOM 3610 C CA . GLY B 1 177 ? 2.008 -31.922 -6.957 1 95.25 177 GLY B CA 1
ATOM 3611 C C . GLY B 1 177 ? 1.6 -33.312 -6.461 1 95.25 177 GLY B C 1
ATOM 3612 O O . GLY B 1 177 ? 1.612 -34.281 -7.223 1 95.25 177 GLY B O 1
ATOM 3613 N N . HIS B 1 178 ? 1.204 -33.344 -5.234 1 96.75 178 HIS B N 1
ATOM 3614 C CA . HIS B 1 178 ? 0.731 -34.625 -4.715 1 96.75 178 HIS B CA 1
ATOM 3615 C C . HIS B 1 178 ? -0.657 -34.969 -5.254 1 96.75 178 HIS B C 1
ATOM 3617 O O . HIS B 1 178 ? -1.348 -34.094 -5.781 1 96.75 178 HIS B O 1
ATOM 3623 N N . ALA B 1 179 ? -0.999 -36.25 -5.09 1 96.94 179 ALA B N 1
ATOM 3624 C CA . ALA B 1 179 ? -2.33 -36.688 -5.5 1 96.94 179 ALA B CA 1
ATOM 3625 C C . ALA B 1 179 ? -3.406 -36.125 -4.598 1 96.94 179 ALA B C 1
ATOM 3627 O O . ALA B 1 179 ? -3.166 -35.875 -3.414 1 96.94 179 ALA B O 1
ATOM 3628 N N . PRO B 1 180 ? -4.598 -35.844 -5.246 1 98.06 180 PRO B N 1
ATOM 3629 C CA . PRO B 1 180 ? -5.691 -35.344 -4.391 1 98.06 180 PRO B CA 1
ATOM 3630 C C . PRO B 1 180 ? -6.008 -36.312 -3.252 1 98.06 180 PRO B C 1
ATOM 3632 O O . PRO B 1 180 ? -5.941 -37.531 -3.434 1 98.06 180 PRO B O 1
ATOM 3635 N N . ALA B 1 181 ? -6.363 -35.781 -2.072 1 97.94 181 ALA B N 1
ATOM 3636 C CA . ALA B 1 181 ? -6.492 -36.656 -0.901 1 97.94 181 ALA B CA 1
ATOM 3637 C C . ALA B 1 181 ? -7.809 -36.375 -0.174 1 97.94 181 ALA B C 1
ATOM 3639 O O . ALA B 1 181 ? -8.102 -37.031 0.841 1 97.94 181 ALA B O 1
ATOM 3640 N N . ASP B 1 182 ? -8.641 -35.406 -0.552 1 97.75 182 ASP B N 1
ATOM 3641 C CA . ASP B 1 182 ? -9.992 -35.188 -0.028 1 97.75 182 ASP B CA 1
ATOM 3642 C C . ASP B 1 182 ? -10.953 -34.781 -1.14 1 97.75 182 ASP B C 1
ATOM 3644 O O . ASP B 1 182 ? -10.555 -34.656 -2.301 1 97.75 182 ASP B O 1
ATOM 3648 N N . ASP B 1 183 ? -12.188 -34.656 -0.8 1 97.69 183 ASP B N 1
ATOM 3649 C CA . ASP B 1 183 ? -13.219 -34.406 -1.801 1 97.69 183 ASP B CA 1
ATOM 3650 C C . ASP B 1 183 ? -12.945 -33.094 -2.547 1 97.69 183 ASP B C 1
ATOM 3652 O O . ASP B 1 183 ? -13.141 -33.031 -3.762 1 97.69 183 ASP B O 1
ATOM 3656 N N . PHE B 1 184 ? -12.516 -32.156 -1.838 1 97.56 184 PHE B N 1
ATOM 3657 C CA . PHE B 1 184 ? -12.281 -30.859 -2.447 1 97.56 184 PHE B CA 1
ATOM 3658 C C . PHE B 1 184 ? -11.133 -30.922 -3.445 1 97.56 184 PHE B C 1
ATOM 3660 O O . PHE B 1 184 ? -11.258 -30.438 -4.578 1 97.56 184 PHE B O 1
ATOM 3667 N N . THR B 1 185 ? -9.969 -31.516 -3.078 1 98.19 185 THR B N 1
ATOM 3668 C CA . THR B 1 185 ? -8.828 -31.594 -3.99 1 98.19 185 THR B CA 1
ATOM 3669 C C . THR B 1 185 ? -9.156 -32.5 -5.176 1 98.19 185 THR B C 1
ATOM 3671 O O . THR B 1 185 ? -8.664 -32.281 -6.285 1 98.19 185 THR B O 1
ATOM 3674 N N . LYS B 1 186 ? -9.977 -33.5 -5.008 1 98.25 186 LYS B N 1
ATOM 3675 C CA . LYS B 1 186 ? -10.438 -34.312 -6.125 1 98.25 186 LYS B CA 1
ATOM 3676 C C . LYS B 1 186 ? -11.281 -33.5 -7.102 1 98.25 186 LYS B C 1
ATOM 3678 O O . LYS B 1 186 ? -11.164 -33.656 -8.312 1 98.25 186 LYS B O 1
ATOM 3683 N N . GLU B 1 187 ? -12.094 -32.719 -6.469 1 97.75 187 GLU B N 1
ATOM 3684 C CA . GLU B 1 187 ? -12.898 -31.828 -7.301 1 97.75 187 GLU B CA 1
ATOM 3685 C C . GLU B 1 187 ? -12.016 -30.906 -8.141 1 97.75 187 GLU B C 1
ATOM 3687 O O . GLU B 1 187 ? -12.242 -30.734 -9.336 1 97.75 187 GLU B O 1
ATOM 3692 N N . ILE B 1 188 ? -11.047 -30.266 -7.547 1 97.69 188 ILE B N 1
ATOM 3693 C CA . ILE B 1 188 ? -10.109 -29.391 -8.25 1 97.69 188 ILE B CA 1
ATOM 3694 C C . ILE B 1 188 ? -9.398 -30.172 -9.352 1 97.69 188 ILE B C 1
ATOM 3696 O O . ILE B 1 188 ? -9.305 -29.703 -10.492 1 97.69 188 ILE B O 1
ATOM 3700 N N . ASP B 1 189 ? -8.914 -31.344 -9.031 1 97.38 189 ASP B N 1
ATOM 3701 C CA . ASP B 1 189 ? -8.188 -32.188 -9.977 1 97.38 189 ASP B CA 1
ATOM 3702 C C . ASP B 1 189 ? -9.039 -32.469 -11.219 1 97.38 189 ASP B C 1
ATOM 3704 O O . ASP B 1 189 ? -8.539 -32.438 -12.344 1 97.38 189 ASP B O 1
ATOM 3708 N N . SER B 1 190 ? -10.273 -32.781 -10.977 1 97 190 SER B N 1
ATOM 3709 C CA . SER B 1 190 ? -11.195 -33.031 -12.078 1 97 190 SER B CA 1
ATOM 3710 C C . SER B 1 190 ? -11.344 -31.797 -12.961 1 97 190 SER B C 1
ATOM 3712 O O . SER B 1 190 ? -11.367 -31.906 -14.188 1 97 190 SER B O 1
ATOM 3714 N N . GLU B 1 191 ? -11.477 -30.656 -12.328 1 95.88 191 GLU B N 1
ATOM 3715 C CA . GLU B 1 191 ? -11.617 -29.406 -13.07 1 95.88 191 GLU B CA 1
ATOM 3716 C C . GLU B 1 191 ? -10.344 -29.078 -13.844 1 95.88 191 GLU B C 1
ATOM 3718 O O . GLU B 1 191 ? -10.398 -28.484 -14.922 1 95.88 191 GLU B O 1
ATOM 3723 N N . VAL B 1 192 ? -9.195 -29.422 -13.312 1 96.25 192 VAL B N 1
ATOM 3724 C CA . VAL B 1 192 ? -7.926 -29.219 -14 1 96.25 192 VAL B CA 1
ATOM 3725 C C . VAL B 1 192 ? -7.906 -30.031 -15.297 1 96.25 192 VAL B C 1
ATOM 3727 O O . VAL B 1 192 ? -7.492 -29.531 -16.344 1 96.25 192 VAL B O 1
ATOM 3730 N N . VAL B 1 193 ? -8.336 -31.234 -15.219 1 94.88 193 VAL B N 1
ATOM 3731 C CA . VAL B 1 193 ? -8.398 -32.094 -16.391 1 94.88 193 VAL B CA 1
ATOM 3732 C C . VAL B 1 193 ? -9.312 -31.453 -17.438 1 94.88 193 VAL B C 1
ATOM 3734 O O . VAL B 1 193 ? -8.977 -31.422 -18.625 1 94.88 193 VAL B O 1
ATOM 3737 N N . VAL B 1 194 ? -10.414 -30.938 -16.984 1 94.69 194 VAL B N 1
ATOM 3738 C CA . VAL B 1 194 ? -11.359 -30.281 -17.875 1 94.69 194 VAL B CA 1
ATOM 3739 C C . VAL B 1 194 ? -10.695 -29.062 -18.516 1 94.69 194 VAL B C 1
ATOM 3741 O O . VAL B 1 194 ? -10.781 -28.875 -19.734 1 94.69 194 VAL B O 1
ATOM 3744 N N . ALA B 1 195 ? -10.086 -28.266 -17.734 1 92.5 195 ALA B N 1
ATOM 3745 C CA . ALA B 1 195 ? -9.43 -27.047 -18.203 1 92.5 195 ALA B CA 1
ATOM 3746 C C . ALA B 1 195 ? -8.375 -27.359 -19.25 1 92.5 195 ALA B C 1
ATOM 3748 O O . ALA B 1 195 ? -8.258 -26.672 -20.266 1 92.5 195 ALA B O 1
ATOM 3749 N N . LYS B 1 196 ? -7.637 -28.406 -19.078 1 93 196 LYS B N 1
ATOM 3750 C CA . LYS B 1 196 ? -6.531 -28.781 -19.953 1 93 196 LYS B CA 1
ATOM 3751 C C . LYS B 1 196 ? -7.043 -29.297 -21.297 1 93 196 LYS B C 1
ATOM 3753 O O . LYS B 1 196 ? -6.297 -29.344 -22.266 1 93 196 LYS B O 1
ATOM 3758 N N . ASN B 1 197 ? -8.297 -29.625 -21.281 1 92.88 197 ASN B N 1
ATOM 3759 C CA . ASN B 1 197 ? -8.859 -30.188 -22.516 1 92.88 197 ASN B CA 1
ATOM 3760 C C . ASN B 1 197 ? -9.773 -29.188 -23.219 1 92.88 197 ASN B C 1
ATOM 3762 O O . ASN B 1 197 ? -10.438 -29.516 -24.203 1 92.88 197 ASN B O 1
ATOM 3766 N N . ARG B 1 198 ? -9.773 -28.031 -22.688 1 91.94 198 ARG B N 1
ATOM 3767 C CA . ARG B 1 198 ? -10.57 -26.984 -23.328 1 91.94 198 ARG B CA 1
ATOM 3768 C C . ARG B 1 198 ? -9.781 -26.281 -24.422 1 91.94 198 ARG B C 1
ATOM 3770 O O . ARG B 1 198 ? -8.797 -25.594 -24.141 1 91.94 198 ARG B O 1
ATOM 3777 N N . GLU B 1 199 ? -10.266 -26.312 -25.625 1 92.19 199 GLU B N 1
ATOM 3778 C CA . GLU B 1 199 ? -9.57 -25.75 -26.781 1 92.19 199 GLU B CA 1
ATOM 3779 C C . GLU B 1 199 ? -9.477 -24.234 -26.688 1 92.19 199 GLU B C 1
ATOM 3781 O O . GLU B 1 199 ? -8.477 -23.641 -27.094 1 92.19 199 GLU B O 1
ATOM 3786 N N . GLU B 1 200 ? -10.508 -23.656 -26.234 1 93.12 200 GLU B N 1
ATOM 3787 C CA . GLU B 1 200 ? -10.516 -22.203 -26.094 1 93.12 200 GLU B CA 1
ATOM 3788 C C . GLU B 1 200 ? -9.391 -21.734 -25.188 1 93.12 200 GLU B C 1
ATOM 3790 O O . GLU B 1 200 ? -8.727 -20.734 -25.469 1 93.12 200 GLU B O 1
ATOM 3795 N N . TRP B 1 201 ? -9.211 -22.469 -24.141 1 90.69 201 TRP B N 1
ATOM 3796 C CA . TRP B 1 201 ? -8.164 -22.078 -23.188 1 90.69 201 TRP B CA 1
ATOM 3797 C C . TRP B 1 201 ? -6.781 -22.406 -23.734 1 90.69 201 TRP B C 1
ATOM 3799 O O . TRP B 1 201 ? -5.816 -21.688 -23.484 1 90.69 201 TRP B O 1
ATOM 3809 N N . ARG B 1 202 ? -6.684 -23.375 -24.484 1 91.75 202 ARG B N 1
ATOM 3810 C CA . ARG B 1 202 ? -5.441 -23.688 -25.172 1 91.75 202 ARG B CA 1
ATOM 3811 C C . ARG B 1 202 ? -5.02 -22.547 -26.109 1 91.75 202 ARG B C 1
ATOM 3813 O O . ARG B 1 202 ? -3.861 -22.125 -26.094 1 91.75 202 ARG B O 1
ATOM 3820 N N . ARG B 1 203 ? -5.93 -22.062 -26.859 1 92.06 203 ARG B N 1
ATOM 3821 C CA . ARG B 1 203 ? -5.66 -20.969 -27.781 1 92.06 203 ARG B CA 1
ATOM 3822 C C . ARG B 1 203 ? -5.254 -19.703 -27.016 1 92.06 203 ARG B C 1
ATOM 3824 O O . ARG B 1 203 ? -4.32 -19 -27.406 1 92.06 203 ARG B O 1
ATOM 3831 N N . GLU B 1 204 ? -6.016 -19.516 -26.016 1 89.69 204 GLU B N 1
ATOM 3832 C CA . GLU B 1 204 ? -5.695 -18.359 -25.172 1 89.69 204 GLU B CA 1
ATOM 3833 C C . GLU B 1 204 ? -4.27 -18.438 -24.641 1 89.69 204 GLU B C 1
ATOM 3835 O O . GLU B 1 204 ? -3.518 -17.469 -24.688 1 89.69 204 GLU B O 1
ATOM 3840 N N . TYR B 1 205 ? -3.918 -19.547 -24.156 1 89.56 205 TYR B N 1
ATOM 3841 C CA . TYR B 1 205 ? -2.588 -19.75 -23.594 1 89.56 205 TYR B CA 1
ATOM 3842 C C . TYR B 1 205 ? -1.515 -19.594 -24.656 1 89.56 205 TYR B C 1
ATOM 3844 O O . TYR B 1 205 ? -0.485 -18.953 -24.422 1 89.56 205 TYR B O 1
ATOM 3852 N N . MET B 1 206 ? -1.724 -20.141 -25.781 1 89.62 206 MET B N 1
ATOM 3853 C CA . MET B 1 206 ? -0.749 -20.078 -26.859 1 89.62 206 MET B CA 1
ATOM 3854 C C . MET B 1 206 ? -0.541 -18.641 -27.312 1 89.62 206 MET B C 1
ATOM 3856 O O . MET B 1 206 ? 0.586 -18.234 -27.594 1 89.62 206 MET B O 1
ATOM 3860 N N . THR B 1 207 ? -1.594 -17.922 -27.359 1 88.19 207 THR B N 1
ATOM 3861 C CA . THR B 1 207 ? -1.498 -16.516 -27.703 1 88.19 207 THR B CA 1
ATOM 3862 C C . THR B 1 207 ? -0.679 -15.75 -26.656 1 88.19 207 THR B C 1
ATOM 3864 O O . THR B 1 207 ? 0.199 -14.961 -27.016 1 88.19 207 THR B O 1
ATOM 3867 N N . LEU B 1 208 ? -1.001 -16.031 -25.453 1 84.75 208 LEU B N 1
ATOM 3868 C CA . LEU B 1 208 ? -0.266 -15.406 -24.359 1 84.75 208 LEU B CA 1
ATOM 3869 C C . LEU B 1 208 ? 1.212 -15.773 -24.422 1 84.75 208 LEU B C 1
ATOM 3871 O O . LEU B 1 208 ? 2.078 -14.914 -24.25 1 84.75 208 LEU B O 1
ATOM 3875 N N . ALA B 1 209 ? 1.527 -17.016 -24.625 1 83.06 209 ALA B N 1
ATOM 3876 C CA . ALA B 1 209 ? 2.9 -17.516 -24.688 1 83.06 209 ALA B CA 1
ATOM 3877 C C . ALA B 1 209 ? 3.674 -16.844 -25.812 1 83.06 209 ALA B C 1
ATOM 3879 O O . ALA B 1 209 ? 4.848 -16.5 -25.656 1 83.06 209 ALA B O 1
ATOM 3880 N N . LEU B 1 210 ? 3.01 -16.672 -26.891 1 84.31 210 LEU B N 1
ATOM 3881 C CA . LEU B 1 210 ? 3.627 -15.992 -28.031 1 84.31 210 LEU B CA 1
ATOM 3882 C C . LEU B 1 210 ? 3.928 -14.539 -27.703 1 84.31 210 LEU B C 1
ATOM 3884 O O . LEU B 1 210 ? 4.988 -14.023 -28.062 1 84.31 210 LEU B O 1
ATOM 3888 N N . GLU B 1 211 ? 2.99 -13.922 -27.078 1 80.62 211 GLU B N 1
ATOM 3889 C CA . GLU B 1 211 ? 3.18 -12.531 -26.688 1 80.62 211 GLU B CA 1
ATOM 3890 C C . GLU B 1 211 ? 4.34 -12.391 -25.703 1 80.62 211 GLU B C 1
ATOM 3892 O O . GLU B 1 211 ? 5.141 -11.461 -25.812 1 80.62 211 GLU B O 1
ATOM 3897 N N . ILE B 1 212 ? 4.41 -13.242 -24.766 1 79.88 212 ILE B N 1
ATOM 3898 C CA . ILE B 1 212 ? 5.484 -13.234 -23.781 1 79.88 212 ILE B CA 1
ATOM 3899 C C . ILE B 1 212 ? 6.828 -13.453 -24.484 1 79.88 212 ILE B C 1
ATOM 3901 O O . ILE B 1 212 ? 7.809 -12.773 -24.188 1 79.88 212 ILE B O 1
ATOM 3905 N N . GLU B 1 213 ? 6.883 -14.398 -25.359 1 80.06 213 GLU B N 1
ATOM 3906 C CA . GLU B 1 213 ? 8.102 -14.664 -26.125 1 80.06 213 GLU B CA 1
ATOM 3907 C C . GLU B 1 213 ? 8.531 -13.438 -26.922 1 80.06 213 GLU B C 1
ATOM 3909 O O . GLU B 1 213 ? 9.719 -13.102 -26.984 1 80.06 213 GLU B O 1
ATOM 3914 N N . LYS B 1 214 ? 7.59 -12.828 -27.516 1 81.88 214 LYS B N 1
ATOM 3915 C CA . LYS B 1 214 ? 7.875 -11.609 -28.266 1 81.88 214 LYS B CA 1
ATOM 3916 C C . LYS B 1 214 ? 8.438 -10.516 -27.359 1 81.88 214 LYS B C 1
ATOM 3918 O O . LYS B 1 214 ? 9.391 -9.828 -27.734 1 81.88 214 LYS B O 1
ATOM 3923 N N . GLU B 1 215 ? 7.805 -10.344 -26.266 1 76.5 215 GLU B N 1
ATOM 3924 C CA . GLU B 1 215 ? 8.258 -9.344 -25.297 1 76.5 215 GLU B CA 1
ATOM 3925 C C . GLU B 1 215 ? 9.664 -9.648 -24.797 1 76.5 215 GLU B C 1
ATOM 3927 O O . GLU B 1 215 ? 10.477 -8.742 -24.609 1 76.5 215 GLU B O 1
ATOM 3932 N N . LYS B 1 216 ? 9.938 -10.859 -24.547 1 78.62 216 LYS B N 1
ATOM 3933 C CA . LYS B 1 216 ? 11.266 -11.281 -24.125 1 78.62 216 LYS B CA 1
ATOM 3934 C C . LYS B 1 216 ? 12.305 -10.984 -25.203 1 78.62 216 LYS B C 1
ATOM 3936 O O . LYS B 1 216 ? 13.391 -10.484 -24.906 1 78.62 216 LYS B O 1
ATOM 3941 N N . LYS B 1 217 ? 11.992 -11.352 -26.344 1 79.75 217 LYS B N 1
ATOM 3942 C CA . LYS B 1 217 ? 12.891 -11.078 -27.469 1 79.75 217 LYS B CA 1
ATOM 3943 C C . LYS B 1 217 ? 13.148 -9.578 -27.609 1 79.75 217 LYS B C 1
ATOM 3945 O O . LYS B 1 217 ? 14.297 -9.164 -27.812 1 79.75 217 LYS B O 1
ATOM 3950 N N . LYS B 1 218 ? 12.125 -8.867 -27.469 1 80.38 218 LYS B N 1
ATOM 3951 C CA . LYS B 1 218 ? 12.266 -7.414 -27.516 1 80.38 218 LYS B CA 1
ATOM 3952 C C . LYS B 1 218 ? 13.156 -6.914 -26.375 1 80.38 218 LYS B C 1
ATOM 3954 O O . LYS B 1 218 ? 14.008 -6.039 -26.594 1 80.38 218 LYS B O 1
ATOM 3959 N N . ALA B 1 219 ? 12.922 -7.418 -25.219 1 77.44 219 ALA B N 1
ATOM 3960 C CA . ALA B 1 219 ? 13.727 -7.035 -24.062 1 77.44 219 ALA B CA 1
ATOM 3961 C C . ALA B 1 219 ? 15.195 -7.383 -24.266 1 77.44 219 ALA B C 1
ATOM 3963 O O . ALA B 1 219 ? 16.078 -6.602 -23.922 1 77.44 219 ALA B O 1
ATOM 3964 N N . VAL B 1 220 ? 15.477 -8.516 -24.797 1 79.56 220 VAL B N 1
ATOM 3965 C CA . VAL B 1 220 ? 16.844 -8.945 -25.109 1 79.56 220 VAL B CA 1
ATOM 3966 C C . VAL B 1 220 ? 17.453 -8.023 -26.156 1 79.56 220 VAL B C 1
ATOM 3968 O O . VAL B 1 220 ? 18.609 -7.602 -26.031 1 79.56 220 VAL B O 1
ATOM 3971 N N . GLU B 1 221 ? 16.688 -7.773 -27.078 1 81.88 221 GLU B N 1
ATOM 3972 C CA . GLU B 1 221 ? 17.172 -6.855 -28.109 1 81.88 221 GLU B CA 1
ATOM 3973 C C . GLU B 1 221 ? 17.484 -5.48 -27.531 1 81.88 221 GLU B C 1
ATOM 3975 O O . GLU B 1 221 ? 18.516 -4.891 -27.844 1 81.88 221 GLU B O 1
ATOM 3980 N N . GLU B 1 222 ? 16.609 -5.023 -26.75 1 81.44 222 GLU B N 1
ATOM 3981 C CA . GLU B 1 222 ? 16.828 -3.725 -26.109 1 81.44 222 GLU B CA 1
ATOM 3982 C C . GLU B 1 222 ? 18.062 -3.744 -25.219 1 81.44 222 GLU B C 1
ATOM 3984 O O . GLU B 1 222 ? 18.812 -2.768 -25.172 1 81.44 222 GLU B O 1
ATOM 3989 N N . ARG B 1 223 ? 18.25 -4.805 -24.562 1 80.75 223 ARG B N 1
ATOM 3990 C CA . ARG B 1 223 ? 19.438 -4.953 -23.734 1 80.75 223 ARG B CA 1
ATOM 3991 C C . ARG B 1 223 ? 20.703 -4.988 -24.594 1 80.75 223 ARG B C 1
ATOM 3993 O O . ARG B 1 223 ? 21.719 -4.395 -24.234 1 80.75 223 ARG B O 1
ATOM 4000 N N . ASN B 1 224 ? 20.547 -5.711 -25.594 1 85.38 224 ASN B N 1
ATOM 4001 C CA . ASN B 1 224 ? 21.672 -5.766 -26.531 1 85.38 224 ASN B CA 1
ATOM 4002 C C . ASN B 1 224 ? 21.969 -4.398 -27.125 1 85.38 224 ASN B C 1
ATOM 4004 O O . ASN B 1 224 ? 23.141 -4.027 -27.281 1 85.38 224 ASN B O 1
ATOM 4008 N N . PHE B 1 225 ? 21 -3.668 -27.391 1 86.06 225 PHE B N 1
ATOM 4009 C CA . PHE B 1 225 ? 21.156 -2.311 -27.906 1 86.06 225 PHE B CA 1
ATOM 4010 C C . PHE B 1 225 ? 21.844 -1.425 -26.859 1 86.06 225 PHE B C 1
ATOM 4012 O O . PHE B 1 225 ? 22.766 -0.685 -27.188 1 86.06 225 PHE B O 1
ATOM 4019 N N . ALA B 1 226 ? 21.375 -1.554 -25.703 1 85.5 226 ALA B N 1
ATOM 4020 C CA . ALA B 1 226 ? 21.969 -0.772 -24.625 1 85.5 226 ALA B CA 1
ATOM 4021 C C . ALA B 1 226 ? 23.438 -1.155 -24.406 1 85.5 226 ALA B C 1
ATOM 4023 O O . ALA B 1 226 ? 24.281 -0.288 -24.203 1 85.5 226 ALA B O 1
ATOM 4024 N N . ALA B 1 227 ? 23.688 -2.404 -24.5 1 88.25 227 ALA B N 1
ATOM 4025 C CA . ALA B 1 227 ? 25.062 -2.893 -24.375 1 88.25 227 ALA B CA 1
ATOM 4026 C C . ALA B 1 227 ? 25.922 -2.381 -25.531 1 88.25 227 ALA B C 1
ATOM 4028 O O . ALA B 1 227 ? 27.078 -1.976 -25.312 1 88.25 227 ALA B O 1
ATOM 4029 N N . ALA B 1 228 ? 25.391 -2.426 -26.688 1 88.81 228 ALA B N 1
ATOM 4030 C CA . ALA B 1 228 ? 26.109 -1.943 -27.859 1 88.81 228 ALA B CA 1
ATOM 4031 C C . ALA B 1 228 ? 26.484 -0.471 -27.719 1 88.81 228 ALA B C 1
ATOM 4033 O O . ALA B 1 228 ? 27.609 -0.071 -28.031 1 88.81 228 ALA B O 1
ATOM 4034 N N . ILE B 1 229 ? 25.578 0.284 -27.203 1 90.12 229 ILE B N 1
ATOM 4035 C CA . ILE B 1 229 ? 25.812 1.71 -27 1 90.12 229 ILE B CA 1
ATOM 4036 C C . ILE B 1 229 ? 26.969 1.909 -26.016 1 90.12 229 ILE B C 1
ATOM 4038 O O . ILE B 1 229 ? 27.859 2.717 -26.25 1 90.12 229 ILE B O 1
ATOM 4042 N N . GLU B 1 230 ? 26.922 1.158 -25 1 89.62 230 GLU B N 1
ATOM 4043 C CA . GLU B 1 230 ? 27.969 1.267 -23.984 1 89.62 230 GLU B CA 1
ATOM 4044 C C . GLU B 1 230 ? 29.328 0.853 -24.562 1 89.62 230 GLU B C 1
ATOM 4046 O O . GLU B 1 230 ? 30.344 1.484 -24.281 1 89.62 230 GLU B O 1
ATOM 4051 N N . MET B 1 231 ? 29.328 -0.144 -25.328 1 90.88 231 MET B N 1
ATOM 4052 C CA . MET B 1 231 ? 30.562 -0.635 -25.938 1 90.88 231 MET B CA 1
ATOM 4053 C C . MET B 1 231 ? 31.109 0.365 -26.953 1 90.88 231 MET B C 1
ATOM 4055 O O . MET B 1 231 ? 32.312 0.568 -27.047 1 90.88 231 MET B O 1
ATOM 4059 N N . LEU B 1 232 ? 30.25 0.975 -27.672 1 90.31 232 LEU B N 1
ATOM 4060 C CA . LEU B 1 232 ? 30.656 1.987 -28.641 1 90.31 232 LEU B CA 1
ATOM 4061 C C . LEU B 1 232 ? 31.188 3.227 -27.938 1 90.31 232 LEU B C 1
ATOM 4063 O O . LEU B 1 232 ? 32.156 3.848 -28.422 1 90.31 232 LEU B O 1
ATOM 4067 N N . LYS B 1 233 ? 30.672 3.566 -26.828 1 89.81 233 LYS B N 1
ATOM 4068 C CA . LYS B 1 233 ? 31.172 4.684 -26.031 1 89.81 233 LYS B CA 1
ATOM 4069 C C . LYS B 1 233 ? 32.594 4.422 -25.562 1 89.81 233 LYS B C 1
ATOM 4071 O O . LYS B 1 233 ? 33.406 5.355 -25.422 1 89.81 233 LYS B O 1
ATOM 4076 N N . ASP B 1 234 ? 32.875 3.146 -25.359 1 91.69 234 ASP B N 1
ATOM 4077 C CA . ASP B 1 234 ? 34.219 2.744 -24.969 1 91.69 234 ASP B CA 1
ATOM 4078 C C . ASP B 1 234 ? 35.125 2.555 -26.188 1 91.69 234 ASP B C 1
ATOM 4080 O O . ASP B 1 234 ? 36.219 2.002 -26.078 1 91.69 234 ASP B O 1
ATOM 4084 N N . ASN B 1 235 ? 34.625 2.822 -27.328 1 90.25 235 ASN B N 1
ATOM 4085 C CA . ASN B 1 235 ? 35.344 2.857 -28.594 1 90.25 235 ASN B CA 1
ATOM 4086 C C . ASN B 1 235 ? 35.719 1.455 -29.062 1 90.25 235 ASN B C 1
ATOM 4088 O O . ASN B 1 235 ? 36.781 1.249 -29.641 1 90.25 235 ASN B O 1
ATOM 4092 N N . LEU B 1 236 ? 34.938 0.562 -28.734 1 90.81 236 LEU B N 1
ATOM 4093 C CA . LEU B 1 236 ? 35.156 -0.771 -29.281 1 90.81 236 LEU B CA 1
ATOM 4094 C C . LEU B 1 236 ? 34.781 -0.818 -30.75 1 90.81 236 LEU B C 1
ATOM 4096 O O . LEU B 1 236 ? 33.812 -0.178 -31.172 1 90.81 236 LEU B O 1
ATOM 4100 N N . PRO B 1 237 ? 35.594 -1.642 -31.484 1 90.75 237 PRO B N 1
ATOM 4101 C CA . PRO B 1 237 ? 35.25 -1.758 -32.906 1 90.75 237 PRO B CA 1
ATOM 4102 C C . PRO B 1 237 ? 33.906 -2.393 -33.156 1 90.75 237 PRO B C 1
ATOM 4104 O O . PRO B 1 237 ? 33.469 -3.273 -32.406 1 90.75 237 PRO B O 1
ATOM 4107 N N . VAL B 1 238 ? 33.188 -1.96 -34.188 1 91.38 238 VAL B N 1
ATOM 4108 C CA . VAL B 1 238 ? 31.844 -2.367 -34.562 1 91.38 238 VAL B CA 1
ATOM 4109 C C . VAL B 1 238 ? 31.781 -3.887 -34.656 1 91.38 238 VAL B C 1
ATOM 4111 O O . VAL B 1 238 ? 30.797 -4.508 -34.25 1 91.38 238 VAL B O 1
ATOM 4114 N N . GLU B 1 239 ? 32.875 -4.453 -35.219 1 90.88 239 GLU B N 1
ATOM 4115 C CA . GLU B 1 239 ? 32.906 -5.895 -35.438 1 90.88 239 GLU B CA 1
ATOM 4116 C C . GLU B 1 239 ? 32.906 -6.66 -34.125 1 90.88 239 GLU B C 1
ATOM 4118 O O . GLU B 1 239 ? 32.25 -7.691 -34 1 90.88 239 GLU B O 1
ATOM 4123 N N . LYS B 1 240 ? 33.531 -6.145 -33.156 1 91 240 LYS B N 1
ATOM 4124 C CA . LYS B 1 240 ? 33.562 -6.77 -31.828 1 91 240 LYS B CA 1
ATOM 4125 C C . LYS B 1 240 ? 32.25 -6.617 -31.109 1 91 240 LYS B C 1
ATOM 4127 O O . LYS B 1 240 ? 31.766 -7.551 -30.469 1 91 240 LYS B O 1
ATOM 4132 N N . VAL B 1 241 ? 31.703 -5.422 -31.25 1 91.88 241 VAL B N 1
ATOM 4133 C CA . VAL B 1 241 ? 30.406 -5.152 -30.625 1 91.88 241 VAL B CA 1
ATOM 4134 C C . VAL B 1 241 ? 29.359 -6.113 -31.172 1 91.88 241 VAL B C 1
ATOM 4136 O O . VAL B 1 241 ? 28.547 -6.652 -30.422 1 91.88 241 VAL B O 1
ATOM 4139 N N . ALA B 1 242 ? 29.422 -6.332 -32.5 1 89.44 242 ALA B N 1
ATOM 4140 C CA . ALA B 1 242 ? 28.484 -7.246 -33.125 1 89.44 242 ALA B CA 1
ATOM 4141 C C . ALA B 1 242 ? 28.625 -8.664 -32.594 1 89.44 242 ALA B C 1
ATOM 4143 O O . ALA B 1 242 ? 27.641 -9.352 -32.344 1 89.44 242 ALA B O 1
ATOM 4144 N N . LYS B 1 243 ? 29.844 -9.039 -32.406 1 88.38 243 LYS B N 1
ATOM 4145 C CA . LYS B 1 243 ? 30.141 -10.375 -31.891 1 88.38 243 LYS B CA 1
ATOM 4146 C C . LYS B 1 243 ? 29.609 -10.555 -30.469 1 88.38 243 LYS B C 1
ATOM 4148 O O . LYS B 1 243 ? 29.031 -11.594 -30.156 1 88.38 243 LYS B O 1
ATOM 4153 N N . TYR B 1 244 ? 29.734 -9.523 -29.734 1 86.56 244 TYR B N 1
ATOM 4154 C CA . TYR B 1 244 ? 29.422 -9.648 -28.312 1 86.56 244 TYR B CA 1
ATOM 4155 C C . TYR B 1 244 ? 27.922 -9.477 -28.078 1 86.56 244 TYR B C 1
ATOM 4157 O O . TYR B 1 244 ? 27.375 -9.961 -27.078 1 86.56 244 TYR B O 1
ATOM 4165 N N . THR B 1 245 ? 27.156 -8.766 -28.922 1 87.44 245 THR B N 1
ATOM 4166 C CA . THR B 1 245 ? 25.766 -8.422 -28.656 1 87.44 245 THR B CA 1
ATOM 4167 C C . THR B 1 245 ? 24.828 -9.234 -29.547 1 87.44 245 THR B C 1
ATOM 4169 O O . THR B 1 245 ? 23.609 -9.219 -29.344 1 87.44 245 THR B O 1
ATOM 4172 N N . SER B 1 246 ? 25.281 -9.992 -30.484 1 83.38 246 SER B N 1
ATOM 4173 C CA . SER B 1 246 ? 24.5 -10.789 -31.438 1 83.38 246 SER B CA 1
ATOM 4174 C C . SER B 1 246 ? 23.672 -9.898 -32.344 1 83.38 246 SER B C 1
ATOM 4176 O O . SER B 1 246 ? 22.609 -10.312 -32.812 1 83.38 246 SER B O 1
ATOM 4178 N N . LEU B 1 247 ? 24.062 -8.656 -32.375 1 88.75 247 LEU B N 1
ATOM 4179 C CA . LEU B 1 247 ? 23.453 -7.719 -33.312 1 88.75 247 LEU B CA 1
ATOM 4180 C C . LEU B 1 247 ? 24.219 -7.715 -34.625 1 88.75 247 LEU B C 1
ATOM 4182 O O . LEU B 1 247 ? 25.406 -8.062 -34.688 1 88.75 247 LEU B O 1
ATOM 4186 N N . THR B 1 248 ? 23.516 -7.469 -35.656 1 88.56 248 THR B N 1
ATOM 4187 C CA . THR B 1 248 ? 24.188 -7.367 -36.938 1 88.56 248 THR B CA 1
ATOM 4188 C C . THR B 1 248 ? 25 -6.078 -37.031 1 88.56 248 THR B C 1
ATOM 4190 O O . THR B 1 248 ? 24.75 -5.125 -36.281 1 88.56 248 THR B O 1
ATOM 4193 N N . ILE B 1 249 ? 25.938 -6.074 -37.906 1 90.75 249 ILE B N 1
ATOM 4194 C CA . ILE B 1 249 ? 26.781 -4.91 -38.125 1 90.75 249 ILE B CA 1
ATOM 4195 C C . ILE B 1 249 ? 25.922 -3.715 -38.531 1 90.75 249 ILE B C 1
ATOM 4197 O O . ILE B 1 249 ? 26.156 -2.596 -38.062 1 90.75 249 ILE B O 1
ATOM 4201 N N . ASP B 1 250 ? 24.891 -3.973 -39.281 1 91.25 250 ASP B N 1
ATOM 4202 C CA . ASP B 1 250 ? 24 -2.902 -39.75 1 91.25 250 ASP B CA 1
ATOM 4203 C C . ASP B 1 250 ? 23.234 -2.285 -38.562 1 91.25 250 ASP B C 1
ATOM 4205 O O . ASP B 1 250 ? 23.109 -1.062 -38.5 1 91.25 250 ASP B O 1
ATOM 4209 N N . GLN B 1 251 ? 22.859 -3.059 -37.75 1 91.06 251 GLN B N 1
ATOM 4210 C CA . GLN B 1 251 ? 22.141 -2.586 -36.594 1 91.06 251 GLN B CA 1
ATOM 4211 C C . GLN B 1 251 ? 23.016 -1.731 -35.688 1 91.06 251 GLN B C 1
ATOM 4213 O O . GLN B 1 251 ? 22.578 -0.703 -35.188 1 91.06 251 GLN B O 1
ATOM 4218 N N . ILE B 1 252 ? 24.234 -2.107 -35.562 1 89.88 252 ILE B N 1
ATOM 4219 C CA . ILE B 1 252 ? 25.188 -1.402 -34.719 1 89.88 252 ILE B CA 1
ATOM 4220 C C . ILE B 1 252 ? 25.5 -0.034 -35.312 1 89.88 252 ILE B C 1
ATOM 4222 O O . ILE B 1 252 ? 25.578 0.964 -34.594 1 89.88 252 ILE B O 1
ATOM 4226 N N . LYS B 1 253 ? 25.641 -0.035 -36.625 1 89.5 253 LYS B N 1
ATOM 4227 C CA . LYS B 1 253 ? 25.922 1.23 -37.281 1 89.5 253 LYS B CA 1
ATOM 4228 C C . LYS B 1 253 ? 24.75 2.199 -37.125 1 89.5 253 LYS B C 1
ATOM 4230 O O . LYS B 1 253 ? 24.953 3.396 -36.938 1 89.5 253 LYS B O 1
ATOM 4235 N N . GLU B 1 254 ? 23.641 1.661 -37.188 1 91.12 254 GLU B N 1
ATOM 4236 C CA . GLU B 1 254 ? 22.438 2.486 -37.031 1 91.12 254 GLU B CA 1
ATOM 4237 C C . GLU B 1 254 ? 22.344 3.059 -35.625 1 91.12 254 GLU B C 1
ATOM 4239 O O . GLU B 1 254 ? 22.062 4.246 -35.438 1 91.12 254 GLU B O 1
ATOM 4244 N N . ILE B 1 255 ? 22.578 2.232 -34.656 1 87.5 255 ILE B N 1
ATOM 4245 C CA . ILE B 1 255 ? 22.547 2.629 -33.25 1 87.5 255 ILE B CA 1
ATOM 4246 C C . ILE B 1 255 ? 23.625 3.67 -32.969 1 87.5 255 ILE B C 1
ATOM 4248 O O . ILE B 1 255 ? 23.391 4.652 -32.281 1 87.5 255 ILE B O 1
ATOM 4252 N N . GLY B 1 256 ? 24.75 3.436 -33.562 1 87.81 256 GLY B N 1
ATOM 4253 C CA . GLY B 1 256 ? 25.844 4.375 -33.406 1 87.81 256 GLY B CA 1
ATOM 4254 C C . GLY B 1 256 ? 25.547 5.742 -34 1 87.81 256 GLY B C 1
ATOM 4255 O O . GLY B 1 256 ? 25.844 6.766 -33.375 1 87.81 256 GLY B O 1
ATOM 4256 N N . LYS B 1 257 ? 24.969 5.738 -35.062 1 88.56 257 LYS B N 1
ATOM 4257 C CA . LYS B 1 257 ? 24.609 6.996 -35.719 1 88.56 257 LYS B CA 1
ATOM 4258 C C . LYS B 1 257 ? 23.531 7.734 -34.938 1 88.56 257 LYS B C 1
ATOM 4260 O O . LYS B 1 257 ? 23.609 8.945 -34.719 1 88.56 257 LYS B O 1
ATOM 4265 N N . LYS B 1 258 ? 22.594 7 -34.469 1 87.12 258 LYS B N 1
ATOM 4266 C CA . LYS B 1 258 ? 21.453 7.578 -33.75 1 87.12 258 LYS B CA 1
ATOM 4267 C C . LYS B 1 258 ? 21.906 8.203 -32.438 1 87.12 258 LYS B C 1
ATOM 4269 O O . LYS B 1 258 ? 21.344 9.195 -31.984 1 87.12 258 LYS B O 1
ATOM 4274 N N . ASN B 1 259 ? 23.062 7.602 -31.938 1 88.38 259 ASN B N 1
ATOM 4275 C CA . ASN B 1 259 ? 23.547 8.086 -30.641 1 88.38 259 ASN B CA 1
ATOM 4276 C C . ASN B 1 259 ? 24.828 8.898 -30.812 1 88.38 259 ASN B C 1
ATOM 4278 O O . ASN B 1 259 ? 25.531 9.156 -29.828 1 88.38 259 ASN B O 1
ATOM 4282 N N . ALA B 1 260 ? 25.125 9.188 -31.984 1 86 260 ALA B N 1
ATOM 4283 C CA . ALA B 1 260 ? 26.281 10.016 -32.344 1 86 260 ALA B CA 1
ATOM 4284 C C . ALA B 1 260 ? 27.578 9.383 -31.844 1 86 260 ALA B C 1
ATOM 4286 O O . ALA B 1 260 ? 28.438 10.078 -31.312 1 86 260 ALA B O 1
ATOM 4287 N N . LEU B 1 261 ? 27.625 8.117 -31.875 1 87.62 261 LEU B N 1
ATOM 4288 C CA . LEU B 1 261 ? 28.812 7.398 -31.422 1 87.62 261 LEU B CA 1
ATOM 4289 C C . LEU B 1 261 ? 29.641 6.914 -32.594 1 87.62 261 LEU B C 1
ATOM 4291 O O . LEU B 1 261 ? 30.781 6.496 -32.438 1 87.62 261 LEU B O 1
ATOM 4295 N N . LEU B 1 262 ? 28.969 6.863 -33.719 1 81.25 262 LEU B N 1
ATOM 4296 C CA . LEU B 1 262 ? 29.625 6.551 -34.969 1 81.25 262 LEU B CA 1
ATOM 4297 C C . LEU B 1 262 ? 29.281 7.594 -36.031 1 81.25 262 LEU B C 1
ATOM 4299 O O . LEU B 1 262 ? 28.234 8.242 -35.969 1 81.25 262 LEU B O 1
#

Organism: NCBI:txid82374

Solvent-accessible surface area (backbone atoms only — not comparable to full-atom values): 28950 Å² total; per-residue (Å²): 131,84,79,54,71,88,70,59,44,74,53,34,45,69,51,36,46,58,53,46,65,38,61,71,58,32,52,52,49,50,24,50,76,68,70,50,88,70,88,47,72,42,67,66,72,83,72,71,44,62,66,57,84,41,80,88,66,56,62,62,70,67,41,44,29,35,34,86,80,48,34,37,34,35,59,44,55,39,67,73,94,46,64,71,48,50,37,23,46,54,53,46,50,51,24,52,51,51,48,52,46,38,72,73,65,46,54,59,76,65,61,56,37,36,38,43,36,36,43,26,62,41,80,79,66,87,85,38,50,36,64,44,39,30,32,40,24,22,72,81,47,71,86,42,64,62,78,62,41,59,35,42,34,42,32,22,47,59,34,73,55,95,77,72,57,66,71,42,50,55,48,34,41,31,62,59,67,45,74,59,83,48,73,67,43,43,50,50,52,53,49,50,55,50,54,73,66,32,64,70,53,47,50,51,48,52,52,50,50,51,52,51,49,51,51,48,51,49,51,50,48,50,49,29,49,52,48,42,52,55,41,38,74,71,64,48,55,64,72,57,44,21,68,74,47,76,44,52,62,68,55,50,53,49,53,23,45,77,66,67,62,90,132,83,79,54,72,88,70,60,45,74,54,34,44,69,51,36,49,58,54,46,63,37,61,70,57,32,53,53,49,49,24,50,76,66,71,51,89,71,88,48,73,44,68,66,71,86,67,75,53,69,67,57,85,48,80,87,67,59,72,64,67,66,41,40,28,36,33,89,80,48,33,38,35,34,62,45,54,39,68,73,93,45,64,72,50,51,38,24,45,53,54,46,50,50,24,51,53,50,49,51,45,36,68,72,66,47,54,58,75,65,60,56,36,37,36,42,35,36,44,25,63,40,78,80,67,88,84,40,48,36,64,43,39,28,34,41,25,22,72,82,46,71,88,41,66,64,77,62,41,59,37,40,34,42,34,22,48,58,33,72,55,94,76,72,56,68,71,42,50,54,50,35,40,31,62,58,67,44,73,60,84,50,74,66,44,42,52,50,53,52,50,49,54,51,54,72,67,32,63,70,52,48,52,52,49,52,52,50,51,50,52,51,52,50,52,49,53,50,52,50,48,50,48,29,50,53,49,41,52,55,41,38,73,69,65,50,55,64,71,56,45,20,66,75,47,76,43,51,63,68,56,51,52,51,52,22,45,75,65,68,62,89

Sequence (524 aa):
MAKSYDELTIQDNFIFQKIMRNKRICKQTLERLLNIDIKDISYPEEEKTIDVRLDSKSIRMDVYVNDDKGTIYNIEMQTSKDMEELVKRTRYYQALIDIDLLEKGQDYENLNNTFIIFICTFEVFSGKLHKYTFRNLCMENHGIELEDGTTKMFLSTKGEADDIAGPLKIFLDYMDGHAPADDFTKEIDSEVVVAKNREEWRREYMTLALEIEKEKKKAVEERNFAAAIEMLKDNLPVEKVAKYTSLTIDQIKEIGKKNALLMAKSYDELTIQDNFIFQKIMRNKRICKQTLERLLNIDIKDISYPEEEKTIDVRLDSKSIRMDVYVNDDKGTIYNIEMQTSKDMEELVKRTRYYQALIDIDLLEKGQDYENLNNTFIIFICTFEVFSGKLHKYTFRNLCMENHGIELEDGTTKMFLSTKGEADDIAGPLKIFLDYMDGHAPADDFTKEIDSEVVVAKNREEWRREYMTLALEIEKEKKKAVEERNFAAAIEMLKDNLPVEKVAKYTSLTIDQIKEIGKKNALL

Nearest PDB structures (foldseek):
  8r6y-assembly1_A  TM=3.705E-01  e=5.219E+00  SFTS virus AH12
  5liz-assembly1_A  TM=3.096E-01  e=5.892E+00  Bacillus sp. (in: firmicutes)
  8r6y-assembly1_A  TM=3.652E-01  e=3.851E+00  SFTS virus AH12

InterPro domains:
  IPR010106 Recombination-promoting nuclease RpnA [TIGR01784] (14-255)

pLDDT: mean 86.76, std 14.95, range [33.16, 98.69]

Radius of gyration: 27.9 Å; Cα contacts (8 Å, |Δi|>4): 772; chains: 2; bounding box: 80×75×68 Å